Protein AF-0000000076784459 (afdb_homodimer)

pLDDT: mean 96.66, std 7.99, range [25.92, 98.94]

Nearest PDB structures (foldseek):
  3l19-assembly2_B  TM=4.002E-01  e=5.692E-02  Cryptosporidium parvum Iowa II
  5joj-assembly1_A  TM=5.201E-01  e=5.188E-01  Homo sapiens
  1h4b-assembly1_A  TM=5.947E-01  e=1.142E+00  Betula pendula
  5x9a-assembly1_A  TM=5.966E-01  e=1.338E+00  Ciona intestinalis
  3l19-assembly2_B  TM=4.002E-01  e=5.007E-02  Cryptosporidium parvum Iowa II

Sequence (464 aa):
MSSSDPSLATEAPQAAVTSERKLSPDLQEQLAKPYLARAMAAVDPSHPEGSKGRDTKGMSVLQQHAAFFDRNGDGVIYPWETFQSLRAIGLGSPSAFGTSILLHLVLTYPTQPGWMPSPLLSIHIKNIHRGKHGSDSETYDTEGRFEPAKFDAIFSKFGKTRPNALSEDEINAMLKHNRNMYDFLGWAAANLEWKLLHKVAKDKEGFLQREIVRGAFDGSLFERLQESKKSTMSSSDPSLATEAPQAAVTSERKLSPDLQEQLAKPYLARAMAAVDPSHPEGSKGRDTKGMSVLQQHAAFFDRNGDGVIYPWETFQSLRAIGLGSPSAFGTSILLHLVLTYPTQPGWMPSPLLSIHIKNIHRGKHGSDSETYDTEGRFEPAKFDAIFSKFGKTRPNALSEDEINAMLKHNRNMYDFLGWAAANLEWKLLHKVAKDKEGFLQREIVRGAFDGSLFERLQESKKST

Solvent-accessible surface area (backbone atoms only — not comparable to full-atom values): 23523 Å² total; per-residue (Å²): 128,87,82,71,59,62,50,66,28,52,53,16,80,58,26,62,58,22,66,66,41,36,70,69,92,62,50,61,82,59,26,84,63,35,51,54,45,10,8,50,22,54,44,46,66,94,28,67,65,19,68,83,90,64,80,51,84,42,22,18,16,44,38,34,31,53,46,68,30,23,74,83,68,77,57,51,28,39,45,69,34,35,26,52,41,37,40,45,40,63,43,54,70,69,60,18,48,55,48,22,51,52,52,26,70,65,36,15,58,57,14,38,95,56,92,64,75,56,93,69,32,40,32,29,46,77,33,45,42,44,56,41,49,34,25,50,75,59,29,52,49,68,63,16,22,24,24,35,41,38,49,52,34,53,28,52,37,38,15,76,92,41,67,60,28,32,42,65,68,34,49,52,49,47,53,60,63,33,46,27,47,91,34,64,66,18,44,50,50,41,50,51,54,53,50,52,49,45,72,60,56,34,46,97,87,50,31,37,39,46,68,55,56,51,23,50,51,38,23,56,37,52,56,50,39,31,55,56,53,70,75,99,128,86,81,71,58,61,48,65,26,54,54,16,82,57,28,61,59,22,65,66,41,36,72,69,90,61,49,61,82,58,27,83,64,34,52,53,46,9,7,48,22,54,43,45,63,93,29,67,65,19,67,84,89,64,80,51,84,41,22,19,16,45,39,34,30,52,47,69,30,24,75,83,68,76,56,51,28,38,46,68,32,35,25,51,42,37,40,44,41,62,42,54,69,70,60,18,48,53,50,23,52,53,51,27,70,66,34,15,57,58,14,39,95,58,92,64,74,57,93,68,32,39,33,28,46,78,33,45,41,45,54,40,50,34,24,46,76,60,28,52,49,70,63,17,22,26,25,34,40,39,48,51,35,53,28,52,37,38,16,76,91,40,68,59,28,31,43,66,66,33,49,53,50,48,52,59,62,33,45,28,46,92,36,63,68,19,45,51,50,40,49,51,54,52,51,52,47,44,71,60,58,33,45,98,87,49,31,36,40,46,69,55,57,50,23,49,51,37,23,56,37,52,57,50,40,32,54,55,52,67,74,99

Structure (mmCIF, N/CA/C/O backbone):
data_AF-0000000076784459-model_v1
#
loop_
_entity.id
_entity.type
_entity.pdbx_description
1 polymer Caleosin
#
loop_
_atom_site.group_PDB
_atom_site.id
_atom_site.type_symbol
_atom_site.label_atom_id
_atom_site.label_alt_id
_atom_site.label_comp_id
_atom_site.label_asym_id
_atom_site.label_entity_id
_atom_site.label_seq_id
_atom_site.pdbx_PDB_ins_code
_atom_site.Cartn_x
_atom_site.Cartn_y
_atom_site.Cartn_z
_atom_site.occupancy
_atom_site.B_iso_or_equiv
_atom_site.auth_seq_id
_atom_site.auth_comp_id
_atom_site.auth_asym_id
_atom_site.auth_atom_id
_atom_site.pdbx_PDB_model_num
ATOM 1 N N . MET A 1 1 ? 18.812 23.781 -18.594 1 25.92 1 MET A N 1
ATOM 2 C CA . MET A 1 1 ? 18.312 22.875 -17.578 1 25.92 1 MET A CA 1
ATOM 3 C C . MET A 1 1 ? 16.828 22.594 -17.766 1 25.92 1 MET A C 1
ATOM 5 O O . MET A 1 1 ? 16 23.516 -17.656 1 25.92 1 MET A O 1
ATOM 9 N N . SER A 1 2 ? 16.156 21.938 -18.641 1 36.19 2 SER A N 1
ATOM 10 C CA . SER A 1 2 ? 14.773 21.812 -19.062 1 36.19 2 SER A CA 1
ATOM 11 C C . SER A 1 2 ? 13.828 21.766 -17.859 1 36.19 2 SER A C 1
ATOM 13 O O . SER A 1 2 ? 13.992 20.922 -16.969 1 36.19 2 SER A O 1
ATOM 15 N N . SER A 1 3 ? 13.281 22.797 -17.219 1 44.56 3 SER A N 1
ATOM 16 C CA . SER A 1 3 ? 12.633 23.141 -15.961 1 44.56 3 SER A CA 1
ATOM 17 C C . SER A 1 3 ? 11.523 22.156 -15.617 1 44.56 3 SER A C 1
ATOM 19 O O . SER A 1 3 ? 10.438 22.203 -16.203 1 44.56 3 SER A O 1
ATOM 21 N N . SER A 1 4 ? 11.695 20.719 -15.43 1 61.28 4 SER A N 1
ATOM 22 C CA . SER A 1 4 ? 10.75 19.656 -15.094 1 61.28 4 SER A CA 1
ATOM 23 C C . SER A 1 4 ? 9.711 20.141 -14.086 1 61.28 4 SER A C 1
ATOM 25 O O . SER A 1 4 ? 10.031 20.922 -13.18 1 61.28 4 SER A O 1
ATOM 27 N N . ASP A 1 5 ? 8.484 20.281 -14.477 1 82.19 5 ASP A N 1
ATOM 28 C CA . ASP A 1 5 ? 7.328 20.594 -13.656 1 82.19 5 ASP A CA 1
ATOM 29 C C . ASP A 1 5 ? 7.453 19.969 -12.266 1 82.19 5 ASP A C 1
ATOM 31 O O . ASP A 1 5 ? 7.41 18.75 -12.125 1 82.19 5 ASP A O 1
ATOM 35 N N . PRO A 1 6 ? 7.863 20.844 -11.258 1 85.81 6 PRO A N 1
ATOM 36 C CA . PRO A 1 6 ? 8.047 20.297 -9.906 1 85.81 6 PRO A CA 1
ATOM 37 C C . PRO A 1 6 ? 6.883 19.438 -9.445 1 85.81 6 PRO A C 1
ATOM 39 O O . PRO A 1 6 ? 7.062 18.547 -8.617 1 85.81 6 PRO A O 1
ATOM 42 N N . SER A 1 7 ? 5.73 19.703 -9.945 1 93 7 SER A N 1
ATOM 43 C CA . SER A 1 7 ? 4.543 18.953 -9.555 1 93 7 SER A CA 1
ATOM 44 C C . SER A 1 7 ? 4.566 17.547 -10.117 1 93 7 SER A C 1
ATOM 46 O O . SER A 1 7 ? 3.779 16.688 -9.703 1 93 7 SER A O 1
ATOM 48 N N . LEU A 1 8 ? 5.551 17.25 -10.945 1 96.12 8 LEU A N 1
ATOM 49 C CA . LEU A 1 8 ? 5.691 15.914 -11.531 1 96.12 8 LEU A CA 1
ATOM 50 C C . LEU A 1 8 ? 6.984 15.25 -11.07 1 96.12 8 LEU A C 1
ATOM 52 O O . LEU A 1 8 ? 7.293 14.133 -11.484 1 96.12 8 LEU A O 1
ATOM 56 N N . ALA A 1 9 ? 7.703 15.984 -10.188 1 97.44 9 ALA A N 1
ATOM 57 C CA . ALA A 1 9 ? 8.992 15.445 -9.742 1 97.44 9 ALA A CA 1
ATOM 58 C C . ALA A 1 9 ? 8.805 14.133 -8.984 1 97.44 9 ALA A C 1
ATOM 60 O O . ALA A 1 9 ? 7.938 14.023 -8.117 1 97.44 9 ALA A O 1
ATOM 61 N N . THR A 1 10 ? 9.648 13.148 -9.336 1 98.56 10 THR A N 1
ATOM 62 C CA . THR A 1 10 ? 9.578 11.859 -8.672 1 98.56 10 THR A CA 1
ATOM 63 C C . THR A 1 10 ? 10.758 11.68 -7.715 1 98.56 10 THR A C 1
ATOM 65 O O . THR A 1 10 ? 10.836 10.68 -7 1 98.56 10 THR A O 1
ATOM 68 N N . GLU A 1 11 ? 11.672 12.648 -7.699 1 98.56 11 GLU A N 1
ATOM 69 C CA . GLU A 1 11 ? 12.82 12.656 -6.805 1 98.56 11 GLU A CA 1
ATOM 70 C C . GLU A 1 11 ? 12.859 13.922 -5.957 1 98.56 11 GLU A C 1
ATOM 72 O O . GLU A 1 11 ? 12.555 15.016 -6.453 1 98.56 11 GLU A O 1
ATOM 77 N N . ALA A 1 12 ? 13.125 13.773 -4.703 1 98.44 12 ALA A N 1
ATOM 78 C CA . ALA A 1 12 ? 13.336 14.883 -3.777 1 98.44 12 ALA A CA 1
ATOM 79 C C . ALA A 1 12 ? 14.781 14.938 -3.309 1 98.44 12 ALA A C 1
ATOM 81 O O . ALA A 1 12 ? 15.32 13.945 -2.811 1 98.44 12 ALA A O 1
ATOM 82 N N . PRO A 1 13 ? 15.445 16.078 -3.387 1 98.06 13 PRO A N 1
ATOM 83 C CA . PRO A 1 13 ? 16.859 16.203 -3.029 1 98.06 13 PRO A CA 1
ATOM 84 C C . PRO A 1 13 ? 17.141 15.781 -1.589 1 98.06 13 PRO A C 1
ATOM 86 O O . PRO A 1 13 ? 18.203 15.203 -1.307 1 98.06 13 PRO A O 1
ATOM 89 N N . GLN A 1 14 ? 16.203 15.961 -0.685 1 98.38 14 GLN A N 1
ATOM 90 C CA . GLN A 1 14 ? 16.453 15.656 0.721 1 98.38 14 GLN A CA 1
ATOM 91 C C . GLN A 1 14 ? 15.984 14.242 1.066 1 98.38 14 GLN A C 1
ATOM 93 O O . GLN A 1 14 ? 16.078 13.82 2.221 1 98.38 14 GLN A O 1
ATOM 98 N N . ALA A 1 15 ? 15.516 13.5 0.128 1 98.56 15 ALA A N 1
ATOM 99 C CA . ALA A 1 15 ? 15.125 12.102 0.284 1 98.56 15 ALA A CA 1
ATOM 100 C C . ALA A 1 15 ? 15.836 11.219 -0.738 1 98.56 15 ALA A C 1
ATOM 102 O O . ALA A 1 15 ? 15.25 10.852 -1.764 1 98.56 15 ALA A O 1
ATOM 103 N N . ALA A 1 16 ? 16.984 10.773 -0.451 1 98.19 16 ALA A N 1
ATOM 104 C CA . ALA A 1 16 ? 17.875 10.062 -1.367 1 98.19 16 ALA A CA 1
ATOM 105 C C . ALA A 1 16 ? 17.219 8.781 -1.878 1 98.19 16 ALA A C 1
ATOM 107 O O . ALA A 1 16 ? 17.438 8.375 -3.02 1 98.19 16 ALA A O 1
ATOM 108 N N . VAL A 1 17 ? 16.391 8.25 -1.104 1 98.38 17 VAL A N 1
ATOM 109 C CA . VAL A 1 17 ? 15.766 6.984 -1.458 1 98.38 17 VAL A CA 1
ATOM 110 C C . VAL A 1 17 ? 14.906 7.16 -2.711 1 98.38 17 VAL A C 1
ATOM 112 O O . VAL A 1 17 ? 14.711 6.211 -3.475 1 98.38 17 VAL A O 1
ATOM 115 N N . THR A 1 18 ? 14.367 8.367 -2.967 1 98.69 18 THR A N 1
ATOM 116 C CA . THR A 1 18 ? 13.539 8.617 -4.145 1 98.69 18 THR A CA 1
ATOM 117 C C . THR A 1 18 ? 14.383 8.562 -5.418 1 98.69 18 THR A C 1
ATOM 119 O O . THR A 1 18 ? 13.883 8.227 -6.488 1 98.69 18 THR A O 1
ATOM 122 N N . SER A 1 19 ? 15.641 8.875 -5.309 1 98.06 19 SER A N 1
ATOM 123 C CA . SER A 1 19 ? 16.547 8.797 -6.449 1 98.06 19 SER A CA 1
ATOM 124 C C . SER A 1 19 ? 17.078 7.375 -6.633 1 98.06 19 SER A C 1
ATOM 126 O O . SER A 1 19 ? 17.406 6.969 -7.75 1 98.06 19 SER A O 1
ATOM 128 N N . GLU A 1 20 ? 17.172 6.68 -5.559 1 97.88 20 GLU A N 1
ATOM 129 C CA . GLU A 1 20 ? 17.641 5.301 -5.602 1 97.88 20 GLU A CA 1
ATOM 130 C C . GLU A 1 20 ? 16.578 4.371 -6.184 1 97.88 20 GLU A C 1
ATOM 132 O O . GLU A 1 20 ? 16.906 3.365 -6.816 1 97.88 20 GLU A O 1
ATOM 137 N N . ARG A 1 21 ? 15.414 4.699 -5.934 1 98.38 21 ARG A N 1
ATOM 138 C CA . ARG A 1 21 ? 14.273 3.898 -6.363 1 98.38 21 ARG A CA 1
ATOM 139 C C . ARG A 1 21 ? 13.391 4.676 -7.336 1 98.38 21 ARG A C 1
ATOM 141 O O . ARG A 1 21 ? 12.367 5.234 -6.938 1 98.38 21 ARG A O 1
ATOM 148 N N . LYS A 1 22 ? 13.688 4.555 -8.539 1 98 22 LYS A N 1
ATOM 149 C CA . LYS A 1 22 ? 13.102 5.395 -9.578 1 98 22 LYS A CA 1
ATOM 150 C C . LYS A 1 22 ? 11.789 4.805 -10.086 1 98 22 LYS A C 1
ATOM 152 O O . LYS A 1 22 ? 11.562 3.6 -9.984 1 98 22 LYS A O 1
ATOM 157 N N . LEU A 1 23 ? 10.953 5.629 -10.586 1 98.31 23 LEU A N 1
ATOM 158 C CA . LEU A 1 23 ? 9.695 5.258 -11.219 1 98.31 23 LEU A CA 1
ATOM 159 C C . LEU A 1 23 ? 9.766 5.457 -12.727 1 98.31 23 LEU A C 1
ATOM 161 O O . LEU A 1 23 ? 10.68 6.117 -13.234 1 98.31 23 LEU A O 1
ATOM 165 N N . SER A 1 24 ? 8.844 4.832 -13.43 1 97.19 24 SER A N 1
ATOM 166 C CA . SER A 1 24 ? 8.734 5.016 -14.875 1 97.19 24 SER A CA 1
ATOM 167 C C . SER A 1 24 ? 7.855 6.215 -15.211 1 97.19 24 SER A C 1
ATOM 169 O O . SER A 1 24 ? 6.629 6.125 -15.188 1 97.19 24 SER A O 1
ATOM 171 N N . PRO A 1 25 ? 8.422 7.289 -15.625 1 96.5 25 PRO A N 1
ATOM 172 C CA . PRO A 1 25 ? 7.613 8.484 -15.883 1 96.5 25 PRO A CA 1
ATOM 173 C C . PRO A 1 25 ? 6.77 8.359 -17.141 1 96.5 25 PRO A C 1
ATOM 175 O O . PRO A 1 25 ? 5.805 9.109 -17.328 1 96.5 25 PRO A O 1
ATOM 178 N N . ASP A 1 26 ? 7.055 7.406 -18.094 1 96.38 26 ASP A N 1
ATOM 179 C CA . ASP A 1 26 ? 6.387 7.332 -19.391 1 96.38 26 ASP A CA 1
ATOM 180 C C . ASP A 1 26 ? 5.531 6.07 -19.484 1 96.38 26 ASP A C 1
ATOM 182 O O . ASP A 1 26 ? 5.23 5.609 -20.594 1 96.38 26 ASP A O 1
ATOM 186 N N . LEU A 1 27 ? 5.195 5.477 -18.391 1 98 27 LEU A N 1
ATOM 187 C CA . LEU A 1 27 ? 4.43 4.234 -18.391 1 98 27 LEU A CA 1
ATOM 188 C C . LEU A 1 27 ? 3.105 4.414 -19.125 1 98 27 LEU A C 1
ATOM 190 O O . LEU A 1 27 ? 2.641 3.498 -19.812 1 98 27 LEU A O 1
ATOM 194 N N . GLN A 1 28 ? 2.523 5.555 -19 1 97.31 28 GLN A N 1
ATOM 195 C CA . GLN A 1 28 ? 1.204 5.801 -19.578 1 97.31 28 GLN A CA 1
ATOM 196 C C . GLN A 1 28 ? 1.267 5.82 -21.094 1 97.31 28 GLN A C 1
ATOM 198 O O . GLN A 1 28 ? 0.239 5.691 -21.766 1 97.31 28 GLN A O 1
ATOM 203 N N . GLU A 1 29 ? 2.393 6.027 -21.688 1 97.5 29 GLU A N 1
ATOM 204 C CA . GLU A 1 29 ? 2.576 5.965 -23.125 1 97.5 29 GLU A CA 1
ATOM 205 C C . GLU A 1 29 ? 2.568 4.52 -23.625 1 97.5 29 GLU A C 1
ATOM 207 O O . GLU A 1 29 ? 2.328 4.266 -24.797 1 97.5 29 GLU A O 1
ATOM 212 N N . GLN A 1 30 ? 2.754 3.564 -22.719 1 97.44 30 GLN A N 1
ATOM 213 C CA . GLN A 1 30 ? 2.926 2.168 -23.109 1 97.44 30 GLN A CA 1
ATOM 214 C C . GLN A 1 30 ? 1.735 1.325 -22.656 1 97.44 30 GLN A C 1
ATOM 216 O O . GLN A 1 30 ? 1.522 0.222 -23.172 1 97.44 30 GLN A O 1
ATOM 221 N N . LEU A 1 31 ? 1.055 1.798 -21.703 1 97.94 31 LEU A N 1
ATOM 222 C CA . LEU A 1 31 ? -0.062 1.073 -21.109 1 97.94 31 LEU A CA 1
ATOM 223 C C . LEU A 1 31 ? -1.212 2.02 -20.781 1 97.94 31 LEU A C 1
ATOM 225 O O . LEU A 1 31 ? -1.013 3.041 -20.125 1 97.94 31 LEU A O 1
ATOM 229 N N . ALA A 1 32 ? -2.328 1.646 -21.234 1 97.25 32 ALA A N 1
ATOM 230 C CA . ALA A 1 32 ? -3.498 2.494 -21.016 1 97.25 32 ALA A CA 1
ATOM 231 C C . ALA A 1 32 ? -3.844 2.584 -19.531 1 97.25 32 ALA A C 1
ATOM 233 O O . ALA A 1 32 ? -3.943 1.562 -18.844 1 97.25 32 ALA A O 1
ATOM 234 N N . LYS A 1 33 ? -3.984 3.844 -18.984 1 97.88 33 LYS A N 1
ATOM 235 C CA . LYS A 1 33 ? -4.453 4.156 -17.625 1 97.88 33 LYS A CA 1
ATOM 236 C C . LYS A 1 33 ? -3.723 3.32 -16.578 1 97.88 33 LYS A C 1
ATOM 238 O O . LYS A 1 33 ? -4.352 2.607 -15.797 1 97.88 33 LYS A O 1
ATOM 243 N N . PRO A 1 34 ? -2.453 3.43 -16.469 1 98.44 34 PRO A N 1
ATOM 244 C CA . PRO A 1 34 ? -1.714 2.588 -15.523 1 98.44 34 PRO A CA 1
ATOM 245 C C . PRO A 1 34 ? -2.051 2.896 -14.062 1 98.44 34 PRO A C 1
ATOM 247 O O . PRO A 1 34 ? -1.678 2.137 -13.164 1 98.44 34 PRO A O 1
ATOM 250 N N . TYR A 1 35 ? -2.846 4.008 -13.805 1 98.44 35 TYR A N 1
ATOM 251 C CA . TYR A 1 35 ? -3.234 4.371 -12.445 1 98.44 35 TYR A CA 1
ATOM 252 C C . TYR A 1 35 ? -4.434 3.553 -11.984 1 98.44 35 TYR A C 1
ATOM 254 O O . TYR A 1 35 ? -4.742 3.51 -10.789 1 98.44 35 TYR A O 1
ATOM 262 N N . LEU A 1 36 ? -5.129 2.928 -12.906 1 98.62 36 LEU A N 1
ATOM 263 C CA . LEU A 1 36 ? -6.402 2.262 -12.641 1 98.62 36 LEU A CA 1
ATOM 264 C C . LEU A 1 36 ? -6.184 0.789 -12.305 1 98.62 36 LEU A C 1
ATOM 266 O O . LEU A 1 36 ? -5.695 0.024 -13.141 1 98.62 36 LEU A O 1
ATOM 270 N N . ALA A 1 37 ? -6.504 0.399 -11.055 1 98.75 37 ALA A N 1
ATOM 271 C CA . ALA A 1 37 ? -6.402 -1.006 -10.664 1 98.75 37 ALA A CA 1
ATOM 272 C C . ALA A 1 37 ? -7.352 -1.872 -11.492 1 98.75 37 ALA A C 1
ATOM 274 O O . ALA A 1 37 ? -8.5 -1.493 -11.727 1 98.75 37 ALA A O 1
ATOM 275 N N . ARG A 1 38 ? -6.879 -2.984 -11.961 1 98.81 38 ARG A N 1
ATOM 276 C CA . ARG A 1 38 ? -7.633 -3.902 -12.805 1 98.81 38 ARG A CA 1
ATOM 277 C C . ARG A 1 38 ? -8.242 -5.031 -11.984 1 98.81 38 ARG A C 1
ATOM 279 O O . ARG A 1 38 ? -7.531 -5.742 -11.273 1 98.81 38 ARG A O 1
ATOM 286 N N . ALA A 1 39 ? -9.5 -5.238 -12.164 1 98.75 39 ALA A N 1
ATOM 287 C CA . ALA A 1 39 ? -10.188 -6.219 -11.336 1 98.75 39 ALA A CA 1
ATOM 288 C C . ALA A 1 39 ? -9.914 -7.641 -11.82 1 98.75 39 ALA A C 1
ATOM 290 O O . ALA A 1 39 ? -9.812 -8.57 -11.016 1 98.75 39 ALA A O 1
ATOM 291 N N . MET A 1 40 ? -9.695 -7.816 -13.148 1 98.62 40 MET A N 1
ATOM 292 C CA . MET A 1 40 ? -9.766 -9.195 -13.633 1 98.62 40 MET A CA 1
ATOM 293 C C . MET A 1 40 ? -8.562 -9.523 -14.508 1 98.62 40 MET A C 1
ATOM 295 O O . MET A 1 40 ? -8.422 -10.648 -14.977 1 98.62 40 MET A O 1
ATOM 299 N N . ALA A 1 41 ? -7.621 -8.531 -14.641 1 98.56 41 ALA A N 1
ATOM 300 C CA . ALA A 1 41 ? -6.492 -8.766 -15.539 1 98.56 41 ALA A CA 1
ATOM 301 C C . ALA A 1 41 ? -5.191 -8.242 -14.93 1 98.56 41 ALA A C 1
ATOM 303 O O . ALA A 1 41 ? -5.152 -7.133 -14.391 1 98.56 41 ALA A O 1
ATOM 304 N N . ALA A 1 42 ? -4.188 -9.047 -14.93 1 98.75 42 ALA A N 1
ATOM 305 C CA . ALA A 1 42 ? -2.832 -8.594 -14.625 1 98.75 42 ALA A CA 1
ATOM 306 C C . ALA A 1 42 ? -2.127 -8.109 -15.891 1 98.75 42 ALA A C 1
ATOM 308 O O . ALA A 1 42 ? -1.682 -8.922 -16.703 1 98.75 42 ALA A O 1
ATOM 309 N N . VAL A 1 43 ? -1.965 -6.777 -16 1 98.69 43 VAL A N 1
ATOM 310 C CA . VAL A 1 43 ? -1.539 -6.215 -17.281 1 98.69 43 VAL A CA 1
ATOM 311 C C . VAL A 1 43 ? -0.17 -5.555 -17.125 1 98.69 43 VAL A C 1
ATOM 313 O O . VAL A 1 43 ? 0.219 -5.168 -16.016 1 98.69 43 VAL A O 1
ATOM 316 N N . ASP A 1 44 ? 0.541 -5.469 -18.156 1 98.19 44 ASP A N 1
ATOM 317 C CA . ASP A 1 44 ? 1.729 -4.637 -18.328 1 98.19 44 ASP A CA 1
ATOM 318 C C . ASP A 1 44 ? 1.96 -4.301 -19.797 1 98.19 44 ASP A C 1
ATOM 320 O O . ASP A 1 44 ? 1.196 -4.73 -20.672 1 98.19 44 ASP A O 1
ATOM 324 N N . PRO A 1 45 ? 2.887 -3.516 -20.203 1 97.5 45 PRO A N 1
ATOM 325 C CA . PRO A 1 45 ? 3.045 -3.084 -21.594 1 97.5 45 PRO A CA 1
ATOM 326 C C . PRO A 1 45 ? 3.156 -4.254 -22.562 1 97.5 45 PRO A C 1
ATOM 328 O O . PRO A 1 45 ? 2.633 -4.188 -23.672 1 97.5 45 PRO A O 1
ATOM 331 N N . SER A 1 46 ? 3.783 -5.309 -22.172 1 97.56 46 SER A N 1
ATOM 332 C CA . SER A 1 46 ? 3.943 -6.469 -23.047 1 97.56 46 SER A CA 1
ATOM 333 C C . SER A 1 46 ? 2.684 -7.324 -23.062 1 97.56 46 SER A C 1
ATOM 335 O O . SER A 1 46 ? 2.508 -8.156 -23.953 1 97.56 46 SER A O 1
ATOM 337 N N . HIS A 1 47 ? 1.799 -7.133 -22.078 1 97.94 47 HIS A N 1
ATOM 338 C CA . HIS A 1 47 ? 0.539 -7.855 -21.953 1 97.94 47 HIS A CA 1
ATOM 339 C C . HIS A 1 47 ? -0.611 -6.906 -21.625 1 97.94 47 HIS A C 1
ATOM 341 O O . HIS A 1 47 ? -1.219 -7.008 -20.562 1 97.94 47 HIS A O 1
ATOM 347 N N . PRO A 1 48 ? -0.971 -6.066 -22.516 1 96.5 48 PRO A N 1
ATOM 348 C CA . PRO A 1 48 ? -1.959 -5.023 -22.219 1 96.5 48 PRO A CA 1
ATOM 349 C C . PRO A 1 48 ? -3.344 -5.594 -21.922 1 96.5 48 PRO A C 1
ATOM 351 O O . PRO A 1 48 ? -4.184 -4.906 -21.328 1 96.5 48 PRO A O 1
ATOM 354 N N . GLU A 1 49 ? -3.584 -6.875 -22.281 1 96.19 49 GLU A N 1
ATOM 355 C CA . GLU A 1 49 ? -4.883 -7.488 -22.016 1 96.19 49 GLU A CA 1
ATOM 356 C C . GLU A 1 49 ? -4.77 -8.586 -20.953 1 96.19 49 GLU A C 1
ATOM 358 O O . GLU A 1 49 ? -5.715 -9.344 -20.734 1 96.19 49 GLU A O 1
ATOM 363 N N . GLY A 1 50 ? -3.596 -8.695 -20.344 1 97.31 50 GLY A N 1
ATOM 364 C CA . GLY A 1 50 ? -3.373 -9.734 -19.344 1 97.31 50 GLY A CA 1
ATOM 365 C C . GLY A 1 50 ? -2.998 -11.07 -19.953 1 97.31 50 GLY A C 1
ATOM 366 O O . GLY A 1 50 ? -2.387 -11.117 -21.031 1 97.31 50 GLY A O 1
ATOM 367 N N . SER A 1 51 ? -3.172 -12.141 -19.25 1 96.88 51 SER A N 1
ATOM 368 C CA . SER A 1 51 ? -2.834 -13.484 -19.703 1 96.88 51 SER A CA 1
ATOM 369 C C . SER A 1 51 ? -3.783 -13.953 -20.797 1 96.88 51 SER A C 1
ATOM 371 O O . SER A 1 51 ? -4.996 -14.039 -20.594 1 96.88 51 SER A O 1
ATOM 373 N N . LYS A 1 52 ? -3.201 -14.273 -21.938 1 92.56 52 LYS A N 1
ATOM 374 C CA . LYS A 1 52 ? -3.98 -14.633 -23.125 1 92.56 52 LYS A CA 1
ATOM 375 C C . LYS A 1 52 ? -4.805 -15.891 -22.875 1 92.56 52 LYS A C 1
ATOM 377 O O . LYS A 1 52 ? -4.297 -16.875 -22.344 1 92.56 52 LYS A O 1
ATOM 382 N N . GLY A 1 53 ? -6.094 -15.727 -23.297 1 91.19 53 GLY A N 1
ATOM 383 C CA . GLY A 1 53 ? -6.965 -16.891 -23.297 1 91.19 53 GLY A CA 1
ATOM 384 C C . GLY A 1 53 ? -7.449 -17.281 -21.906 1 91.19 53 GLY A C 1
ATOM 385 O O . GLY A 1 53 ? -8.164 -18.281 -21.75 1 91.19 53 GLY A O 1
ATOM 386 N N . ARG A 1 54 ? -7.156 -16.531 -20.891 1 93.06 54 ARG A N 1
ATOM 387 C CA . ARG A 1 54 ? -7.523 -16.891 -19.531 1 93.06 54 ARG A CA 1
ATOM 388 C C . ARG A 1 54 ? -9.008 -16.656 -19.281 1 93.06 54 ARG A C 1
ATOM 390 O O . ARG A 1 54 ? -9.539 -15.594 -19.625 1 93.06 54 ARG A O 1
ATOM 397 N N . ASP A 1 55 ? -9.617 -17.641 -18.781 1 94.44 55 ASP A N 1
ATOM 398 C CA . ASP A 1 55 ? -10.969 -17.469 -18.266 1 94.44 55 ASP A CA 1
ATOM 399 C C . ASP A 1 55 ? -10.945 -17 -16.812 1 94.44 55 ASP A C 1
ATOM 401 O O . ASP A 1 55 ? -10.688 -17.797 -15.898 1 94.44 55 ASP A O 1
ATOM 405 N N . THR A 1 56 ? -11.281 -15.805 -16.562 1 96.44 56 THR A N 1
ATOM 406 C CA . THR A 1 56 ? -11.18 -15.211 -15.227 1 96.44 56 THR A CA 1
ATOM 407 C C . THR A 1 56 ? -12.32 -15.688 -14.336 1 96.44 56 THR A C 1
ATOM 409 O O . THR A 1 56 ? -12.258 -15.547 -13.109 1 96.44 56 THR A O 1
ATOM 412 N N . LYS A 1 57 ? -13.461 -16.203 -14.977 1 96.88 57 LYS A N 1
ATOM 413 C CA . LYS A 1 57 ? -14.664 -16.656 -14.273 1 96.88 57 LYS A CA 1
ATOM 414 C C . LYS A 1 57 ? -15.242 -15.531 -13.414 1 96.88 57 LYS A C 1
ATOM 416 O O . LYS A 1 57 ? -15.797 -15.789 -12.344 1 96.88 57 LYS A O 1
ATOM 421 N N . GLY A 1 58 ? -14.914 -14.273 -13.773 1 97.56 58 GLY A N 1
ATOM 422 C CA . GLY A 1 58 ? -15.438 -13.117 -13.055 1 97.56 58 GLY A CA 1
ATOM 423 C C . GLY A 1 58 ? -14.734 -12.875 -11.734 1 97.56 58 GLY A C 1
ATOM 424 O O . GLY A 1 58 ? -15.219 -12.109 -10.898 1 97.56 58 GLY A O 1
ATOM 425 N N . MET A 1 59 ? -13.609 -13.484 -11.492 1 98.62 59 MET A N 1
ATOM 426 C CA . MET A 1 59 ? -12.859 -13.367 -10.242 1 98.62 59 MET A CA 1
ATOM 427 C C . MET A 1 59 ? -11.891 -12.188 -10.305 1 98.62 59 MET A C 1
ATOM 429 O O . MET A 1 59 ? -11.406 -11.828 -11.375 1 98.62 59 MET A O 1
ATOM 433 N N . SER A 1 60 ? -11.648 -11.539 -9.094 1 98.81 60 SER A N 1
ATOM 434 C CA . SER A 1 60 ? -10.547 -10.578 -9.023 1 98.81 60 SER A CA 1
ATOM 435 C C . SER A 1 60 ? -9.211 -11.25 -9.312 1 98.81 60 SER A C 1
ATOM 437 O O . SER A 1 60 ? -9.102 -12.477 -9.25 1 98.81 60 SER A O 1
ATOM 439 N N . VAL A 1 61 ? -8.242 -10.492 -9.648 1 98.88 61 VAL A N 1
ATOM 440 C CA . VAL A 1 61 ? -6.93 -11.047 -9.961 1 98.88 61 VAL A CA 1
ATOM 441 C C . VAL A 1 61 ? -6.418 -11.859 -8.773 1 98.88 61 VAL A C 1
ATOM 443 O O . VAL A 1 61 ? -5.879 -12.953 -8.945 1 98.88 61 VAL A O 1
ATOM 446 N N . LEU A 1 62 ? -6.602 -11.352 -7.566 1 98.94 62 LEU A N 1
ATOM 447 C CA . LEU A 1 62 ? -6.16 -12.078 -6.383 1 98.94 62 LEU A CA 1
ATOM 448 C C . LEU A 1 62 ? -6.938 -13.375 -6.219 1 98.94 62 LEU A C 1
ATOM 450 O O . LEU A 1 62 ? -6.363 -14.406 -5.848 1 98.94 62 LEU A O 1
ATOM 454 N N . GLN A 1 63 ? -8.227 -13.352 -6.457 1 98.94 63 GLN A N 1
ATOM 455 C CA . GLN A 1 63 ? -9.008 -14.578 -6.414 1 98.94 63 GLN A CA 1
ATOM 456 C C . GLN A 1 63 ? -8.492 -15.594 -7.434 1 98.94 63 GLN A C 1
ATOM 458 O O . GLN A 1 63 ? -8.422 -16.797 -7.145 1 98.94 63 GLN A O 1
ATOM 463 N N . GLN A 1 64 ? -8.172 -15.148 -8.594 1 98.88 64 GLN A N 1
ATOM 464 C CA . GLN A 1 64 ? -7.629 -16.016 -9.633 1 98.88 64 GLN A CA 1
ATOM 465 C C . GLN A 1 64 ? -6.332 -16.688 -9.164 1 98.88 64 GLN A C 1
ATOM 467 O O . GLN A 1 64 ? -6.141 -17.875 -9.367 1 98.88 64 GLN A O 1
ATOM 472 N N . HIS A 1 65 ? -5.469 -15.93 -8.562 1 98.81 65 HIS A N 1
ATOM 473 C CA . HIS A 1 65 ? -4.238 -16.438 -7.973 1 98.81 65 HIS A CA 1
ATOM 474 C C . HIS A 1 65 ? -4.52 -17.578 -7.012 1 98.81 65 HIS A C 1
ATOM 476 O O . HIS A 1 65 ? -3.863 -18.625 -7.074 1 98.81 65 HIS A O 1
ATOM 482 N N . ALA A 1 66 ? -5.492 -17.438 -6.191 1 98.88 66 ALA A N 1
ATOM 483 C CA . ALA A 1 66 ? -5.824 -18.422 -5.156 1 98.88 66 ALA A CA 1
ATOM 484 C C . ALA A 1 66 ? -6.555 -19.609 -5.75 1 98.88 66 ALA A C 1
ATOM 486 O O . ALA A 1 66 ? -6.441 -20.734 -5.242 1 98.88 66 ALA A O 1
ATOM 487 N N . ALA A 1 67 ? -7.277 -19.375 -6.852 1 98.75 67 ALA A N 1
ATOM 488 C CA . ALA A 1 67 ? -8.18 -20.375 -7.418 1 98.75 67 ALA A CA 1
ATOM 489 C C . ALA A 1 67 ? -7.406 -21.609 -7.871 1 98.75 67 ALA A C 1
ATOM 491 O O . ALA A 1 67 ? -7.938 -22.719 -7.848 1 98.75 67 ALA A O 1
ATOM 492 N N . PHE A 1 68 ? -6.172 -21.469 -8.227 1 98.56 68 PHE A N 1
ATOM 493 C CA . PHE A 1 68 ? -5.352 -22.609 -8.641 1 98.56 68 PHE A CA 1
ATOM 494 C C . PHE A 1 68 ? -5.266 -23.641 -7.527 1 98.56 68 PHE A C 1
ATOM 496 O O . PHE A 1 68 ? -5.211 -24.844 -7.793 1 98.56 68 PHE A O 1
ATOM 503 N N . PHE A 1 69 ? -5.289 -23.203 -6.309 1 98.81 69 PHE A N 1
ATOM 504 C CA . PHE A 1 69 ? -5.055 -24.078 -5.164 1 98.81 69 PHE A CA 1
ATOM 505 C C . PHE A 1 69 ? -6.344 -24.781 -4.746 1 98.81 69 PHE A C 1
ATOM 507 O O . PHE A 1 69 ? -6.324 -25.656 -3.879 1 98.81 69 PHE A O 1
ATOM 514 N N . ASP A 1 70 ? -7.414 -24.312 -5.293 1 98.81 70 ASP A N 1
ATOM 515 C CA . ASP A 1 70 ? -8.703 -24.953 -5.094 1 98.81 70 ASP A CA 1
ATOM 516 C C . ASP A 1 70 ? -8.898 -26.109 -6.082 1 98.81 70 ASP A C 1
ATOM 518 O O . ASP A 1 70 ? -9.531 -25.938 -7.125 1 98.81 70 ASP A O 1
ATOM 522 N N . ARG A 1 71 ? -8.508 -27.25 -5.715 1 98.31 71 ARG A N 1
ATOM 523 C CA . ARG A 1 71 ? -8.383 -28.375 -6.645 1 98.31 71 ARG A CA 1
ATOM 524 C C . ARG A 1 71 ? -9.742 -28.969 -6.977 1 98.31 71 ARG A C 1
ATOM 526 O O . ARG A 1 71 ? -9.938 -29.516 -8.062 1 98.31 71 ARG A O 1
ATOM 533 N N . ASN A 1 72 ? -10.664 -28.859 -6.082 1 98.19 72 ASN A N 1
ATOM 534 C CA . ASN A 1 72 ? -11.969 -29.453 -6.359 1 98.19 72 ASN A CA 1
ATOM 535 C C . ASN A 1 72 ? -12.969 -28.406 -6.828 1 98.19 72 ASN A C 1
ATOM 537 O O . ASN A 1 72 ? -14.133 -28.719 -7.078 1 98.19 72 ASN A O 1
ATOM 541 N N . GLY A 1 73 ? -12.672 -27.141 -6.836 1 98 73 GLY A N 1
ATOM 542 C CA . GLY A 1 73 ? -13.445 -26.094 -7.473 1 98 73 GLY A CA 1
ATOM 543 C C . GLY A 1 73 ? -14.656 -25.656 -6.66 1 98 73 GLY A C 1
ATOM 544 O O . GLY A 1 73 ? -15.617 -25.125 -7.203 1 98 73 GLY A O 1
ATOM 545 N N . ASP A 1 74 ? -14.633 -25.844 -5.367 1 98.44 74 ASP A N 1
ATOM 546 C CA . ASP A 1 74 ? -15.82 -25.531 -4.582 1 98.44 74 ASP A CA 1
ATOM 547 C C . ASP A 1 74 ? -15.695 -24.156 -3.926 1 98.44 74 ASP A C 1
ATOM 549 O O . ASP A 1 74 ? -16.547 -23.766 -3.127 1 98.44 74 ASP A O 1
ATOM 553 N N . GLY A 1 75 ? -14.602 -23.469 -4.164 1 98.56 75 GLY A N 1
ATOM 554 C CA . GLY A 1 75 ? -14.422 -22.109 -3.652 1 98.56 75 GLY A CA 1
ATOM 555 C C . GLY A 1 75 ? -13.719 -22.078 -2.309 1 98.56 75 GLY A C 1
ATOM 556 O O . GLY A 1 75 ? -13.484 -21 -1.759 1 98.56 75 GLY A O 1
ATOM 557 N N . VAL A 1 76 ? -13.414 -23.234 -1.795 1 98.75 76 VAL A N 1
ATOM 558 C CA . VAL A 1 76 ? -12.734 -23.359 -0.512 1 98.75 76 VAL A CA 1
ATOM 559 C C . VAL A 1 76 ? -11.453 -24.172 -0.69 1 98.75 76 VAL A C 1
ATOM 561 O O . VAL A 1 76 ? -11.453 -25.203 -1.37 1 98.75 76 VAL A O 1
ATOM 564 N N . ILE A 1 77 ? -10.367 -23.719 -0.154 1 98.94 77 ILE A N 1
ATOM 565 C CA . ILE A 1 77 ? -9.078 -24.406 -0.253 1 98.94 77 ILE A CA 1
ATOM 566 C C . ILE A 1 77 ? -8.773 -25.125 1.057 1 98.94 77 ILE A C 1
ATOM 568 O O . ILE A 1 77 ? -8.828 -24.516 2.133 1 98.94 77 ILE A O 1
ATOM 572 N N . TYR A 1 78 ? -8.438 -26.344 0.948 1 98.81 78 TYR A N 1
ATOM 573 C CA . TYR A 1 78 ? -8.055 -27.125 2.111 1 98.81 78 TYR A CA 1
ATOM 574 C C . TYR A 1 78 ? -6.559 -27.422 2.104 1 98.81 78 TYR A C 1
ATOM 576 O O . TYR A 1 78 ? -5.906 -27.312 1.062 1 98.81 78 TYR A O 1
ATOM 584 N N . PRO A 1 79 ? -6 -27.766 3.307 1 98.75 79 PRO A N 1
ATOM 585 C CA . PRO A 1 79 ? -4.551 -27.953 3.391 1 98.75 79 PRO A CA 1
ATOM 586 C C . PRO A 1 79 ? -4.031 -29 2.4 1 98.75 79 PRO A C 1
ATOM 588 O O . PRO A 1 79 ? -2.965 -28.812 1.809 1 98.75 79 PRO A O 1
ATOM 591 N N . TRP A 1 80 ? -4.723 -30.031 2.143 1 98.75 80 TRP A N 1
ATOM 592 C CA . TRP A 1 80 ? -4.25 -31.094 1.252 1 98.75 80 TRP A CA 1
ATOM 593 C C . TRP A 1 80 ? -4.297 -30.641 -0.203 1 98.75 80 TRP A C 1
ATOM 595 O O . TRP A 1 80 ? -3.504 -31.094 -1.029 1 98.75 80 TRP A O 1
ATOM 605 N N . GLU A 1 81 ? -5.223 -29.719 -0.503 1 98.88 81 GLU A N 1
ATOM 606 C CA . GLU A 1 81 ? -5.23 -29.156 -1.852 1 98.88 81 GLU A CA 1
ATOM 607 C C . GLU A 1 81 ? -4.027 -28.25 -2.082 1 98.88 81 GLU A C 1
ATOM 609 O O . GLU A 1 81 ? -3.4 -28.297 -3.143 1 98.88 81 GLU A O 1
ATOM 614 N N . THR A 1 82 ? -3.723 -27.438 -1.046 1 98.88 82 THR A N 1
ATOM 615 C CA . THR A 1 82 ? -2.535 -26.594 -1.133 1 98.88 82 THR A CA 1
ATOM 616 C C . THR A 1 82 ? -1.279 -27.438 -1.288 1 98.88 82 THR A C 1
ATOM 618 O O . THR A 1 82 ? -0.422 -27.141 -2.125 1 98.88 82 THR A O 1
ATOM 621 N N . PHE A 1 83 ? -1.203 -28.484 -0.486 1 98.81 83 PHE A N 1
ATOM 622 C CA . PHE A 1 83 ? -0.063 -29.391 -0.576 1 98.81 83 PHE A CA 1
ATOM 623 C C . PHE A 1 83 ? 0.074 -29.938 -1.987 1 98.81 83 PHE A C 1
ATOM 625 O O . PHE A 1 83 ? 1.156 -29.906 -2.576 1 98.81 83 PHE A O 1
ATOM 632 N N . GLN A 1 84 ? -0.971 -30.438 -2.582 1 98.75 84 GLN A N 1
ATOM 633 C CA . GLN A 1 84 ? -0.974 -31 -3.928 1 98.75 84 GLN A CA 1
ATOM 634 C C . GLN A 1 84 ? -0.568 -29.969 -4.965 1 98.75 84 GLN A C 1
ATOM 636 O O . GLN A 1 84 ? 0.181 -30.266 -5.895 1 98.75 84 GLN A O 1
ATOM 641 N N . SER A 1 85 ? -1.109 -28.797 -4.809 1 98.81 85 SER A N 1
ATOM 642 C CA . SER A 1 85 ? -0.813 -27.719 -5.75 1 98.81 85 SER A CA 1
ATOM 643 C C . SER A 1 85 ? 0.659 -27.328 -5.695 1 98.81 85 SER A C 1
ATOM 645 O O . SER A 1 85 ? 1.285 -27.094 -6.73 1 98.81 85 SER A O 1
ATOM 647 N N . LEU A 1 86 ? 1.2 -27.25 -4.449 1 98.75 86 LEU A N 1
ATOM 648 C CA . LEU A 1 86 ? 2.609 -26.906 -4.297 1 98.75 86 LEU A CA 1
ATOM 649 C C . LEU A 1 86 ? 3.502 -27.984 -4.898 1 98.75 86 LEU A C 1
ATOM 651 O O . LEU A 1 86 ? 4.512 -27.672 -5.535 1 98.75 86 LEU A O 1
ATOM 655 N N . ARG A 1 87 ? 3.119 -29.219 -4.727 1 98.5 87 ARG A N 1
ATOM 656 C CA . ARG A 1 87 ? 3.834 -30.312 -5.371 1 98.5 87 ARG A CA 1
ATOM 657 C C . ARG A 1 87 ? 3.766 -30.188 -6.891 1 98.5 87 ARG A C 1
ATOM 659 O O . ARG A 1 87 ? 4.77 -30.391 -7.582 1 98.5 87 ARG A O 1
ATOM 666 N N . ALA A 1 88 ? 2.637 -29.844 -7.367 1 98.25 88 ALA A N 1
ATOM 667 C CA . ALA A 1 88 ? 2.385 -29.766 -8.805 1 98.25 88 ALA A CA 1
ATOM 668 C C . ALA A 1 88 ? 3.25 -28.688 -9.453 1 98.25 88 ALA A C 1
ATOM 670 O O . ALA A 1 88 ? 3.609 -28.797 -10.633 1 98.25 88 ALA A O 1
ATOM 671 N N . ILE A 1 89 ? 3.623 -27.672 -8.711 1 97.94 89 ILE A N 1
ATOM 672 C CA . ILE A 1 89 ? 4.395 -26.594 -9.336 1 97.94 89 ILE A CA 1
ATOM 673 C C . ILE A 1 89 ? 5.879 -26.781 -9.016 1 97.94 89 ILE A C 1
ATOM 675 O O . ILE A 1 89 ? 6.691 -25.906 -9.312 1 97.94 89 ILE A O 1
ATOM 679 N N . GLY A 1 90 ? 6.215 -27.859 -8.266 1 96.69 90 GLY A N 1
ATOM 680 C CA . GLY A 1 90 ? 7.613 -28.25 -8.281 1 96.69 90 GLY A CA 1
ATOM 681 C C . GLY A 1 90 ? 8.258 -28.219 -6.906 1 96.69 90 GLY A C 1
ATOM 682 O O . GLY A 1 90 ? 9.461 -28.438 -6.773 1 96.69 90 GLY A O 1
ATOM 683 N N . LEU A 1 91 ? 7.535 -28.031 -5.895 1 97.75 91 LEU A N 1
ATOM 684 C CA . LEU A 1 91 ? 8.117 -28.062 -4.555 1 97.75 91 LEU A CA 1
ATOM 685 C C . LEU A 1 91 ? 8.273 -29.5 -4.059 1 97.75 91 LEU A C 1
ATOM 687 O O . LEU A 1 91 ? 7.418 -30.344 -4.32 1 97.75 91 LEU A O 1
ATOM 691 N N . GLY A 1 92 ? 9.375 -29.719 -3.311 1 97.31 92 GLY A N 1
ATOM 692 C CA . GLY A 1 92 ? 9.547 -31 -2.652 1 97.31 92 GLY A CA 1
ATOM 693 C C . GLY A 1 92 ? 8.547 -31.25 -1.541 1 97.31 92 GLY A C 1
ATOM 694 O O . GLY A 1 92 ? 7.949 -30.297 -1.019 1 97.31 92 GLY A O 1
ATOM 695 N N . SER A 1 93 ? 8.391 -32.5 -1.153 1 98.19 93 SER A N 1
ATOM 696 C CA . SER A 1 93 ? 7.324 -32.906 -0.244 1 98.19 93 SER A CA 1
ATOM 697 C C . SER A 1 93 ? 7.465 -32.219 1.112 1 98.19 93 SER A C 1
ATOM 699 O O . SER A 1 93 ? 6.492 -31.672 1.641 1 98.19 93 SER A O 1
ATOM 701 N N . PRO A 1 94 ? 8.641 -32.156 1.754 1 98.19 94 PRO A N 1
ATOM 702 C CA . PRO A 1 94 ? 8.734 -31.531 3.07 1 98.19 94 PRO A CA 1
ATOM 703 C C . PRO A 1 94 ? 8.398 -30.047 3.027 1 98.19 94 PRO A C 1
ATOM 705 O O . PRO A 1 94 ? 7.656 -29.547 3.879 1 98.19 94 PRO A O 1
ATOM 708 N N . SER A 1 95 ? 8.93 -29.375 1.953 1 97.94 95 SER A N 1
ATOM 709 C CA . SER A 1 95 ? 8.688 -27.953 1.812 1 97.94 95 SER A CA 1
ATOM 710 C C . SER A 1 95 ? 7.215 -27.672 1.513 1 97.94 95 SER A C 1
ATOM 712 O O . SER A 1 95 ? 6.641 -26.719 2.043 1 97.94 95 SER A O 1
ATOM 714 N N . ALA A 1 96 ? 6.66 -28.5 0.673 1 98.62 96 ALA A N 1
ATOM 715 C CA . ALA A 1 96 ? 5.246 -28.344 0.337 1 98.62 96 ALA A CA 1
ATOM 716 C C . ALA A 1 96 ? 4.367 -28.547 1.567 1 98.62 96 ALA A C 1
ATOM 718 O O . ALA A 1 96 ? 3.418 -27.781 1.786 1 98.62 96 ALA A O 1
ATOM 719 N N . PHE A 1 97 ? 4.715 -29.547 2.332 1 98.56 97 PHE A N 1
ATOM 720 C CA . PHE A 1 97 ? 3.945 -29.844 3.537 1 98.56 97 PHE A CA 1
ATOM 721 C C . PHE A 1 97 ? 4.031 -28.672 4.523 1 98.56 97 PHE A C 1
ATOM 723 O O . PHE A 1 97 ? 3.004 -28.172 4.98 1 98.56 97 PHE A O 1
ATOM 730 N N . GLY A 1 98 ? 5.281 -28.281 4.859 1 98.25 98 GLY A N 1
ATOM 731 C CA . GLY A 1 98 ? 5.469 -27.188 5.789 1 98.25 98 GLY A CA 1
ATOM 732 C C . GLY A 1 98 ? 4.797 -25.891 5.34 1 98.25 98 GLY A C 1
ATOM 733 O O . GLY A 1 98 ? 4.125 -25.234 6.129 1 98.25 98 GLY A O 1
ATOM 734 N N . THR A 1 99 ? 4.922 -25.547 4.078 1 98.44 99 THR A N 1
ATOM 735 C CA . THR A 1 99 ? 4.336 -24.344 3.512 1 98.44 99 THR A CA 1
ATOM 736 C C . THR A 1 99 ? 2.812 -24.391 3.58 1 98.44 99 THR A C 1
ATOM 738 O O . THR A 1 99 ? 2.166 -23.406 3.934 1 98.44 99 THR A O 1
ATOM 741 N N . SER A 1 100 ? 2.279 -25.531 3.215 1 98.62 100 SER A N 1
ATOM 742 C CA . SER A 1 100 ? 0.829 -25.703 3.273 1 98.62 100 SER A CA 1
ATOM 743 C C . SER A 1 100 ? 0.298 -25.422 4.676 1 98.62 100 SER A C 1
ATOM 745 O O . SER A 1 100 ? -0.659 -24.672 4.848 1 98.62 100 SER A O 1
ATOM 747 N N . ILE A 1 101 ? 0.907 -25.969 5.676 1 98.25 101 ILE A N 1
ATOM 748 C CA . ILE A 1 101 ? 0.462 -25.812 7.055 1 98.25 101 ILE A CA 1
ATOM 749 C C . ILE A 1 101 ? 0.563 -24.344 7.457 1 98.25 101 ILE A C 1
ATOM 751 O O . ILE A 1 101 ? -0.379 -23.781 8.023 1 98.25 101 ILE A O 1
ATOM 755 N N . LEU A 1 102 ? 1.631 -23.766 7.164 1 97.88 102 LEU A N 1
ATOM 756 C CA . LEU A 1 102 ? 1.86 -22.359 7.527 1 97.88 102 LEU A CA 1
ATOM 757 C C . LEU A 1 102 ? 0.83 -21.453 6.871 1 97.88 102 LEU A C 1
ATOM 759 O O . LEU A 1 102 ? 0.249 -20.594 7.527 1 97.88 102 LEU A O 1
ATOM 763 N N . LEU A 1 103 ? 0.611 -21.625 5.582 1 98.31 103 LEU A N 1
ATOM 764 C CA . LEU A 1 103 ? -0.344 -20.797 4.844 1 98.31 103 LEU A CA 1
ATOM 765 C C . LEU A 1 103 ? -1.74 -20.922 5.445 1 98.31 103 LEU A C 1
ATOM 767 O O . LEU A 1 103 ? -2.426 -19.906 5.637 1 98.31 103 LEU A O 1
ATOM 771 N N . HIS A 1 104 ? -2.111 -22.125 5.719 1 98.62 104 HIS A N 1
ATOM 772 C CA . HIS A 1 104 ? -3.471 -22.344 6.203 1 98.62 104 HIS A CA 1
ATOM 773 C C . HIS A 1 104 ? -3.631 -21.844 7.637 1 98.62 104 HIS A C 1
ATOM 775 O O . HIS A 1 104 ? -4.68 -21.297 7.996 1 98.62 104 HIS A O 1
ATOM 781 N N . LEU A 1 105 ? -2.641 -21.984 8.5 1 97.81 105 LEU A N 1
ATOM 782 C CA . LEU A 1 105 ? -2.707 -21.453 9.859 1 97.81 105 LEU A CA 1
ATOM 783 C C . LEU A 1 105 ? -2.9 -19.938 9.844 1 97.81 105 LEU A C 1
ATOM 785 O O . LEU A 1 105 ? -3.625 -19.391 10.68 1 97.81 105 LEU A O 1
ATOM 789 N N . VAL A 1 106 ? -2.371 -19.281 8.875 1 97.94 106 VAL A N 1
ATOM 790 C CA . VAL A 1 106 ? -2.359 -17.812 8.852 1 97.94 106 VAL A CA 1
ATOM 791 C C . VAL A 1 106 ? -3.619 -17.312 8.156 1 97.94 106 VAL A C 1
ATOM 793 O O . VAL A 1 106 ? -4.23 -16.328 8.602 1 97.94 106 VAL A O 1
ATOM 796 N N . LEU A 1 107 ? -4.121 -17.984 7.172 1 98.56 107 LEU A N 1
ATOM 797 C CA . LEU A 1 107 ? -5.141 -17.422 6.301 1 98.56 107 LEU A CA 1
ATOM 798 C C . LEU A 1 107 ? -6.527 -17.922 6.684 1 98.56 107 LEU A C 1
ATOM 800 O O . LEU A 1 107 ? -7.539 -17.359 6.273 1 98.56 107 LEU A O 1
ATOM 804 N N . THR A 1 108 ? -6.574 -19.016 7.434 1 98.69 108 THR A N 1
ATOM 805 C CA . THR A 1 108 ? -7.867 -19.625 7.711 1 98.69 108 THR A CA 1
ATOM 806 C C . THR A 1 108 ? -8.797 -18.641 8.414 1 98.69 108 THR A C 1
ATOM 808 O O . THR A 1 108 ? -9.914 -18.391 7.949 1 98.69 108 THR A O 1
ATOM 811 N N . TYR A 1 109 ? -8.414 -17.984 9.383 1 98 109 TYR A N 1
ATOM 812 C CA . TYR A 1 109 ? -9.336 -17.172 10.18 1 98 109 TYR A CA 1
ATOM 813 C C . TYR A 1 109 ? -9.758 -15.922 9.414 1 98 109 TYR A C 1
ATOM 815 O O . TYR A 1 109 ? -10.953 -15.641 9.289 1 98 109 TYR A O 1
ATOM 823 N N . PRO A 1 110 ? -8.836 -15.203 8.828 1 97.88 110 PRO A N 1
ATOM 824 C CA . PRO A 1 110 ? -9.234 -13.977 8.133 1 97.88 110 PRO A CA 1
ATOM 825 C C . PRO A 1 110 ? -10.203 -14.242 6.984 1 97.88 110 PRO A C 1
ATOM 827 O O . PRO A 1 110 ? -10.992 -13.359 6.621 1 97.88 110 PRO A O 1
ATOM 830 N N . THR A 1 111 ? -10.188 -15.375 6.469 1 98.56 111 THR A N 1
ATOM 831 C CA . THR A 1 111 ? -10.992 -15.602 5.27 1 98.56 111 THR A CA 1
ATOM 832 C C . THR A 1 111 ? -12.32 -16.266 5.629 1 98.56 111 THR A C 1
ATOM 834 O O . THR A 1 111 ? -13.172 -16.453 4.762 1 98.56 111 THR A O 1
ATOM 837 N N . GLN A 1 112 ? -12.492 -16.578 6.895 1 98.44 112 GLN A N 1
ATOM 838 C CA . GLN A 1 112 ? -13.742 -17.219 7.293 1 98.44 112 GLN A CA 1
ATOM 839 C C . GLN A 1 112 ? -14.93 -16.281 7.094 1 98.44 112 GLN A C 1
ATOM 841 O O . GLN A 1 112 ? -14.828 -15.078 7.32 1 98.44 112 GLN A O 1
ATOM 846 N N . PRO A 1 113 ? -16.047 -16.812 6.633 1 95.38 113 PRO A N 1
ATOM 847 C CA . PRO A 1 113 ? -17.234 -15.977 6.48 1 95.38 113 PRO A CA 1
ATOM 848 C C . PRO A 1 113 ? -17.812 -15.516 7.816 1 95.38 113 PRO A C 1
ATOM 850 O O . PRO A 1 113 ? -18.5 -14.5 7.883 1 95.38 113 PRO A O 1
ATOM 853 N N . GLY A 1 114 ? -17.516 -16.219 8.938 1 93.44 114 GLY A N 1
ATOM 854 C CA . GLY A 1 114 ? -18 -15.867 10.266 1 93.44 114 GLY A CA 1
ATOM 855 C C . GLY A 1 114 ? -16.906 -15.812 11.312 1 93.44 114 GLY A C 1
ATOM 856 O O . GLY A 1 114 ? -15.727 -15.844 10.977 1 93.44 114 GLY A O 1
ATOM 857 N N . TRP A 1 115 ? -17.25 -15.719 12.523 1 93.62 115 TRP A N 1
ATOM 858 C CA . TRP A 1 115 ? -16.297 -15.484 13.602 1 93.62 115 TRP A CA 1
ATOM 859 C C . TRP A 1 115 ? -15.695 -16.797 14.094 1 93.62 115 TRP A C 1
ATOM 861 O O . TRP A 1 115 ? -14.711 -16.797 14.836 1 93.62 115 TRP A O 1
ATOM 871 N N . MET A 1 116 ? -16.203 -17.984 13.625 1 94.19 116 MET A N 1
ATOM 872 C CA . MET A 1 116 ? -15.742 -19.281 14.109 1 94.19 116 MET A CA 1
ATOM 873 C C . MET A 1 116 ? -14.539 -19.766 13.305 1 94.19 116 MET A C 1
ATOM 875 O O . MET A 1 116 ? -14.555 -19.719 12.078 1 94.19 116 MET A O 1
ATOM 879 N N . PRO A 1 117 ? -13.633 -20.266 14.078 1 93.69 117 PRO A N 1
ATOM 880 C CA . PRO A 1 117 ? -12.5 -20.859 13.359 1 93.69 117 PRO A CA 1
ATOM 881 C C . PRO A 1 117 ? -12.883 -22.125 12.602 1 93.69 117 PRO A C 1
ATOM 883 O O . PRO A 1 117 ? -13.852 -22.797 12.953 1 93.69 117 PRO A O 1
ATOM 886 N N . SER A 1 118 ? -12.172 -22.406 11.562 1 95.94 118 SER A N 1
ATOM 887 C CA . SER A 1 118 ? -12.352 -23.609 10.75 1 95.94 118 SER A CA 1
ATOM 888 C C . SER A 1 118 ? -11.594 -24.781 11.336 1 95.94 118 SER A C 1
ATOM 890 O O . SER A 1 118 ? -10.359 -24.75 11.43 1 95.94 118 SER A O 1
ATOM 892 N N . PRO A 1 119 ? -12.195 -25.844 11.711 1 95.75 119 PRO A N 1
ATOM 893 C CA . PRO A 1 119 ? -11.477 -27.016 12.219 1 95.75 119 PRO A CA 1
ATOM 894 C C . PRO A 1 119 ? -10.586 -27.656 11.164 1 95.75 119 PRO A C 1
ATOM 896 O O . PRO A 1 119 ? -9.609 -28.344 11.508 1 95.75 119 PRO A O 1
ATOM 899 N N . LEU A 1 120 ? -10.898 -27.453 9.898 1 97.5 120 LEU A N 1
ATOM 900 C CA . LEU A 1 120 ? -10.133 -28.062 8.82 1 97.5 120 LEU A CA 1
ATOM 901 C C . LEU A 1 120 ? -9.141 -27.062 8.227 1 97.5 120 LEU A C 1
ATOM 903 O O . LEU A 1 120 ? -8.578 -27.297 7.16 1 97.5 120 LEU A O 1
ATOM 907 N N . LEU A 1 121 ? -9.039 -25.891 8.812 1 98.5 121 LEU A N 1
ATOM 908 C CA . LEU A 1 121 ? -8.109 -24.844 8.383 1 98.5 121 LEU A CA 1
ATOM 909 C C . LEU A 1 121 ? -8.391 -24.438 6.945 1 98.5 121 LEU A C 1
ATOM 911 O O . LEU A 1 121 ? -7.473 -24.359 6.125 1 98.5 121 LEU A O 1
ATOM 915 N N . SER A 1 122 ? -9.656 -24.203 6.633 1 98.62 122 SER A N 1
ATOM 916 C CA . SER A 1 122 ? -10.094 -23.875 5.281 1 98.62 122 SER A CA 1
ATOM 917 C C . SER A 1 122 ? -9.812 -22.406 4.961 1 98.62 122 SER A C 1
ATOM 919 O O . SER A 1 122 ? -9.82 -21.547 5.855 1 98.62 122 SER A O 1
ATOM 921 N N . ILE A 1 123 ? -9.516 -22.125 3.752 1 98.88 123 ILE A N 1
ATOM 922 C CA . ILE A 1 123 ? -9.336 -20.781 3.221 1 98.88 123 ILE A CA 1
ATOM 923 C C . ILE A 1 123 ? -10.43 -20.484 2.197 1 98.88 123 ILE A C 1
ATOM 925 O O . ILE A 1 123 ? -10.602 -21.219 1.228 1 98.88 123 ILE A O 1
ATOM 929 N N . HIS A 1 124 ? -11.188 -19.453 2.373 1 98.88 124 HIS A N 1
ATOM 930 C CA . HIS A 1 124 ? -12.305 -19.094 1.496 1 98.88 124 HIS A CA 1
ATOM 931 C C . HIS A 1 124 ? -11.883 -18.078 0.452 1 98.88 124 HIS A C 1
ATOM 933 O O . HIS A 1 124 ? -11.523 -16.938 0.796 1 98.88 124 HIS A O 1
ATOM 939 N N . ILE A 1 125 ? -11.984 -18.422 -0.802 1 98.88 125 ILE A N 1
ATOM 940 C CA . ILE A 1 125 ? -11.523 -17.594 -1.916 1 98.88 125 ILE A CA 1
ATOM 941 C C . ILE A 1 125 ? -12.336 -16.312 -1.981 1 98.88 125 ILE A C 1
ATOM 943 O O . ILE A 1 125 ? -11.797 -15.242 -2.271 1 98.88 125 ILE A O 1
ATOM 947 N N . LYS A 1 126 ? -13.617 -16.391 -1.713 1 98.44 126 LYS A N 1
ATOM 948 C CA . LYS A 1 126 ? -14.5 -15.227 -1.753 1 98.44 126 LYS A CA 1
ATOM 949 C C . LYS A 1 126 ? -13.977 -14.109 -0.864 1 98.44 126 LYS A C 1
ATOM 951 O O . LYS A 1 126 ? -14.172 -12.93 -1.166 1 98.44 126 LYS A O 1
ATOM 956 N N . ASN A 1 127 ? -13.273 -14.477 0.25 1 98.62 127 ASN A N 1
ATOM 957 C CA . ASN A 1 127 ? -12.797 -13.523 1.245 1 98.62 127 ASN A CA 1
ATOM 958 C C . ASN A 1 127 ? -11.281 -13.391 1.21 1 98.62 127 ASN A C 1
ATOM 960 O O . ASN A 1 127 ? -10.68 -12.867 2.148 1 98.62 127 ASN A O 1
ATOM 964 N N . ILE A 1 128 ? -10.648 -13.805 0.103 1 98.88 128 ILE A N 1
ATOM 965 C CA . ILE A 1 128 ? -9.195 -13.93 0.091 1 98.88 128 ILE A CA 1
ATOM 966 C C . ILE A 1 128 ? -8.562 -12.547 0.179 1 98.88 128 ILE A C 1
ATOM 968 O O . ILE A 1 128 ? -7.414 -12.406 0.613 1 98.88 128 ILE A O 1
ATOM 972 N N . HIS A 1 129 ? -9.305 -11.438 -0.214 1 98.75 129 HIS A N 1
ATOM 973 C CA . HIS A 1 129 ? -8.773 -10.086 -0.121 1 98.75 129 HIS A CA 1
ATOM 974 C C . HIS A 1 129 ? -8.5 -9.695 1.329 1 98.75 129 HIS A C 1
ATOM 976 O O . HIS A 1 129 ? -7.645 -8.852 1.6 1 98.75 129 HIS A O 1
ATOM 982 N N . ARG A 1 130 ? -9.141 -10.383 2.311 1 98.38 130 ARG A N 1
ATOM 983 C CA . ARG A 1 130 ? -8.93 -10.117 3.729 1 98.38 130 ARG A CA 1
ATOM 984 C C . ARG A 1 130 ? -7.594 -10.68 4.203 1 98.38 130 ARG A C 1
ATOM 986 O O . ARG A 1 130 ? -7.156 -10.398 5.32 1 98.38 130 ARG A O 1
ATOM 993 N N . GLY A 1 131 ? -6.949 -11.461 3.385 1 98.31 131 GLY A N 1
ATOM 994 C CA . GLY A 1 131 ? -5.664 -12.055 3.699 1 98.31 131 GLY A CA 1
ATOM 995 C C . GLY A 1 131 ? -4.488 -11.211 3.25 1 98.31 131 GLY A C 1
ATOM 996 O O . GLY A 1 131 ? -3.332 -11.617 3.4 1 98.31 131 GLY A O 1
ATOM 997 N N . LYS A 1 132 ? -4.785 -10.016 2.668 1 98.56 132 LYS A N 1
ATOM 998 C CA . LYS A 1 132 ? -3.709 -9.109 2.283 1 98.56 132 LYS A CA 1
ATOM 999 C C . LYS A 1 132 ? -2.875 -8.703 3.494 1 98.56 132 LYS A C 1
ATOM 1001 O O . LYS A 1 132 ? -3.418 -8.422 4.562 1 98.56 132 LYS A O 1
ATOM 1006 N N . HIS A 1 133 ? -1.586 -8.75 3.395 1 98.62 133 HIS A N 1
ATOM 1007 C CA . HIS A 1 133 ? -0.666 -8.297 4.434 1 98.62 133 HIS A CA 1
ATOM 1008 C C . HIS A 1 133 ? 0.138 -7.086 3.967 1 98.62 133 HIS A C 1
ATOM 1010 O O . HIS A 1 133 ? 0.131 -6.75 2.781 1 98.62 133 HIS A O 1
ATOM 1016 N N . GLY A 1 134 ? 0.771 -6.348 4.898 1 98.19 134 GLY A N 1
ATOM 1017 C CA . GLY A 1 134 ? 1.661 -5.246 4.574 1 98.19 134 GLY A CA 1
ATOM 1018 C C . GLY A 1 134 ? 3.039 -5.703 4.133 1 98.19 134 GLY A C 1
ATOM 1019 O O . GLY A 1 134 ? 3.26 -6.895 3.9 1 98.19 134 GLY A O 1
ATOM 1020 N N . SER A 1 135 ? 3.91 -4.727 3.855 1 98.69 135 SER A N 1
ATOM 1021 C CA . SER A 1 135 ? 5.293 -4.988 3.477 1 98.69 135 SER A CA 1
ATOM 1022 C C . SER A 1 135 ? 5.371 -5.719 2.141 1 98.69 135 SER A C 1
ATOM 1024 O O . SER A 1 135 ? 6.34 -6.43 1.871 1 98.69 135 SER A O 1
ATOM 1026 N N . ASP A 1 136 ? 4.309 -5.691 1.353 1 98.31 136 ASP A N 1
ATOM 1027 C CA . ASP A 1 136 ? 4.258 -6.316 0.034 1 98.31 136 ASP A CA 1
ATOM 1028 C C . ASP A 1 136 ? 4.59 -5.309 -1.063 1 98.31 136 ASP A C 1
ATOM 1030 O O . ASP A 1 136 ? 5.051 -4.199 -0.778 1 98.31 136 ASP A O 1
ATOM 1034 N N . SER A 1 137 ? 4.48 -5.668 -2.316 1 98.5 137 SER A N 1
ATOM 1035 C CA . SER A 1 137 ? 4.77 -4.805 -3.457 1 98.5 137 SER A CA 1
ATOM 1036 C C . SER A 1 137 ? 3.623 -3.836 -3.721 1 98.5 137 SER A C 1
ATOM 1038 O O . SER A 1 137 ? 3.76 -2.902 -4.516 1 98.5 137 SER A O 1
ATOM 1040 N N . GLU A 1 138 ? 2.486 -3.99 -3.09 1 98.25 138 GLU A N 1
ATOM 1041 C CA . GLU A 1 138 ? 1.266 -3.203 -3.244 1 98.25 138 GLU A CA 1
ATOM 1042 C C . GLU A 1 138 ? 0.678 -3.365 -4.641 1 98.25 138 GLU A C 1
ATOM 1044 O O . GLU A 1 138 ? -0.09 -2.516 -5.102 1 98.25 138 GLU A O 1
ATOM 1049 N N . THR A 1 139 ? 1.05 -4.473 -5.297 1 98.88 139 THR A N 1
ATOM 1050 C CA . THR A 1 139 ? 0.5 -4.754 -6.617 1 98.88 139 THR A CA 1
ATOM 1051 C C . THR A 1 139 ? -0.971 -5.148 -6.52 1 98.88 139 THR A C 1
ATOM 1053 O O . THR A 1 139 ? -1.76 -4.848 -7.418 1 98.88 139 THR A O 1
ATOM 1056 N N . TYR A 1 140 ? -1.352 -5.77 -5.453 1 98.81 140 TYR A N 1
ATOM 1057 C CA . TYR A 1 140 ? -2.768 -5.918 -5.137 1 98.81 140 TYR A CA 1
ATOM 1058 C C . TYR A 1 140 ? -3.27 -4.738 -4.309 1 98.81 140 TYR A C 1
ATOM 1060 O O . TYR A 1 140 ? -2.604 -4.305 -3.367 1 98.81 140 TYR A O 1
ATOM 1068 N N . ASP A 1 141 ? -4.406 -4.223 -4.68 1 98.62 141 ASP A N 1
ATOM 1069 C CA . ASP A 1 141 ? -5.02 -3.291 -3.74 1 98.62 141 ASP A CA 1
ATOM 1070 C C . ASP A 1 141 ? -5.84 -4.031 -2.686 1 98.62 141 ASP A C 1
ATOM 1072 O O . ASP A 1 141 ? -5.812 -5.262 -2.623 1 98.62 141 ASP A O 1
ATOM 1076 N N . THR A 1 142 ? -6.516 -3.357 -1.822 1 98.62 142 THR A N 1
ATOM 1077 C CA . THR A 1 142 ? -7.176 -3.955 -0.666 1 98.62 142 THR A CA 1
ATOM 1078 C C . THR A 1 142 ? -8.367 -4.801 -1.101 1 98.62 142 THR A C 1
ATOM 1080 O O . THR A 1 142 ? -8.867 -5.621 -0.329 1 98.62 142 THR A O 1
ATOM 1083 N N . GLU A 1 143 ? -8.859 -4.648 -2.34 1 98.81 143 GLU A N 1
ATOM 1084 C CA . GLU A 1 143 ? -10.008 -5.391 -2.861 1 98.81 143 GLU A CA 1
ATOM 1085 C C . GLU A 1 143 ? -9.555 -6.605 -3.662 1 98.81 143 GLU A C 1
ATOM 1087 O O . GLU A 1 143 ? -10.383 -7.418 -4.082 1 98.81 143 GLU A O 1
ATOM 1092 N N . GLY A 1 144 ? -8.219 -6.684 -3.898 1 98.88 144 GLY A N 1
ATOM 1093 C CA . GLY A 1 144 ? -7.695 -7.816 -4.645 1 98.88 144 GLY A CA 1
ATOM 1094 C C . GLY A 1 144 ? -7.512 -7.523 -6.121 1 98.88 144 GLY A C 1
ATOM 1095 O O . GLY A 1 144 ? -7.305 -8.438 -6.922 1 98.88 144 GLY A O 1
ATOM 1096 N N . ARG A 1 145 ? -7.613 -6.242 -6.562 1 98.88 145 ARG A N 1
ATOM 1097 C CA . ARG A 1 145 ? -7.348 -5.828 -7.938 1 98.88 145 ARG A CA 1
ATOM 1098 C C . ARG A 1 145 ? -5.852 -5.727 -8.203 1 98.88 145 ARG A C 1
ATOM 1100 O O . ARG A 1 145 ? -5.051 -5.711 -7.266 1 98.88 145 ARG A O 1
ATOM 1107 N N . PHE A 1 146 ? -5.52 -5.719 -9.398 1 98.94 146 PHE A N 1
ATOM 1108 C CA . PHE A 1 146 ? -4.137 -5.617 -9.859 1 98.94 146 PHE A CA 1
ATOM 1109 C C . PHE A 1 146 ? -3.789 -4.176 -10.211 1 98.94 146 PHE A C 1
ATOM 1111 O O . PHE A 1 146 ? -4.449 -3.562 -11.055 1 98.94 146 PHE A O 1
ATOM 1118 N N . GLU A 1 147 ? -2.766 -3.637 -9.594 1 98.75 147 GLU A N 1
ATOM 1119 C CA . GLU A 1 147 ? -2.318 -2.275 -9.867 1 98.75 147 GLU A CA 1
ATOM 1120 C C . GLU A 1 147 ? -1.129 -2.27 -10.828 1 98.75 147 GLU A C 1
ATOM 1122 O O . GLU A 1 147 ? 0.01 -2.492 -10.406 1 98.75 147 GLU A O 1
ATOM 1127 N N . PRO A 1 148 ? -1.361 -1.851 -12.086 1 98.75 148 PRO A N 1
ATOM 1128 C CA . PRO A 1 148 ? -0.291 -1.945 -13.078 1 98.75 148 PRO A CA 1
ATOM 1129 C C . PRO A 1 148 ? 0.917 -1.077 -12.734 1 98.75 148 PRO A C 1
ATOM 1131 O O . PRO A 1 148 ? 2.061 -1.511 -12.898 1 98.75 148 PRO A O 1
ATOM 1134 N N . ALA A 1 149 ? 0.697 0.1 -12.258 1 98.81 149 ALA A N 1
ATOM 1135 C CA . ALA A 1 149 ? 1.803 1.01 -11.969 1 98.81 149 ALA A CA 1
ATOM 1136 C C . ALA A 1 149 ? 2.66 0.483 -10.82 1 98.81 149 ALA A C 1
ATOM 1138 O O . ALA A 1 149 ? 3.885 0.629 -10.828 1 98.81 149 ALA A O 1
ATOM 1139 N N . LYS A 1 150 ? 2.025 -0.113 -9.812 1 98.88 150 LYS A N 1
ATOM 1140 C CA . LYS A 1 150 ? 2.768 -0.701 -8.703 1 98.88 150 LYS A CA 1
ATOM 1141 C C . LYS A 1 150 ? 3.555 -1.928 -9.156 1 98.88 150 LYS A C 1
ATOM 1143 O O . LYS A 1 150 ? 4.68 -2.15 -8.703 1 98.88 150 LYS A O 1
ATOM 1148 N N . PHE A 1 151 ? 2.926 -2.686 -10.039 1 98.94 151 PHE A N 1
ATOM 1149 C CA . PHE A 1 151 ? 3.656 -3.807 -10.625 1 98.94 151 PHE A CA 1
ATOM 1150 C C . PHE A 1 151 ? 4.895 -3.32 -11.367 1 98.94 151 PHE A C 1
ATOM 1152 O O . PHE A 1 151 ? 5.984 -3.871 -11.195 1 98.94 151 PHE A O 1
ATOM 1159 N N . ASP A 1 152 ? 4.723 -2.322 -12.219 1 98.81 152 ASP A N 1
ATOM 1160 C CA . ASP A 1 152 ? 5.832 -1.757 -12.977 1 98.81 152 ASP A CA 1
ATOM 1161 C C . ASP A 1 152 ? 6.93 -1.245 -12.047 1 98.81 152 ASP A C 1
ATOM 1163 O O . ASP A 1 152 ? 8.117 -1.395 -12.336 1 98.81 152 ASP A O 1
ATOM 1167 N N . ALA A 1 153 ? 6.551 -0.727 -10.938 1 98.75 153 ALA A N 1
ATOM 1168 C CA . ALA A 1 153 ? 7.48 -0.108 -10 1 98.75 153 ALA A CA 1
ATOM 1169 C C . ALA A 1 153 ? 8.414 -1.149 -9.391 1 98.75 153 ALA A C 1
ATOM 1171 O O . ALA A 1 153 ? 9.539 -0.828 -8.984 1 98.75 153 ALA A O 1
ATOM 1172 N N . ILE A 1 154 ? 7.98 -2.426 -9.328 1 98.88 154 ILE A N 1
ATOM 1173 C CA . ILE A 1 154 ? 8.859 -3.492 -8.859 1 98.88 154 ILE A CA 1
ATOM 1174 C C . ILE A 1 154 ? 10.141 -3.508 -9.68 1 98.88 154 ILE A C 1
ATOM 1176 O O . ILE A 1 154 ? 11.242 -3.51 -9.133 1 98.88 154 ILE A O 1
ATOM 1180 N N . PHE A 1 155 ? 10.008 -3.43 -10.922 1 98.81 155 PHE A N 1
ATOM 1181 C CA . PHE A 1 155 ? 11.141 -3.596 -11.828 1 98.81 155 PHE A CA 1
ATOM 1182 C C . PHE A 1 155 ? 11.867 -2.273 -12.031 1 98.81 155 PHE A C 1
ATOM 1184 O O . PHE A 1 155 ? 13.094 -2.248 -12.141 1 98.81 155 PHE A O 1
ATOM 1191 N N . SER A 1 156 ? 11.109 -1.15 -12.07 1 98.31 156 SER A N 1
ATOM 1192 C CA . SER A 1 156 ? 11.773 0.139 -12.227 1 98.31 156 SER A CA 1
ATOM 1193 C C . SER A 1 156 ? 12.617 0.477 -11 1 98.31 156 SER A C 1
ATOM 1195 O O . SER A 1 156 ? 13.688 1.072 -11.125 1 98.31 156 SER A O 1
ATOM 1197 N N . LYS A 1 157 ? 12.195 0.108 -9.844 1 98.62 157 LYS A N 1
ATOM 1198 C CA . LYS A 1 157 ? 12.906 0.405 -8.602 1 98.62 157 LYS A CA 1
ATOM 1199 C C . LYS A 1 157 ? 14.055 -0.573 -8.383 1 98.62 157 LYS A C 1
ATOM 1201 O O . LYS A 1 157 ? 15.117 -0.187 -7.895 1 98.62 157 LYS A O 1
ATOM 1206 N N . PHE A 1 158 ? 13.867 -1.871 -8.773 1 98.62 158 PHE A N 1
ATOM 1207 C CA . PHE A 1 158 ? 14.773 -2.861 -8.211 1 98.62 158 PHE A CA 1
ATOM 1208 C C . PHE A 1 158 ? 15.445 -3.672 -9.32 1 98.62 158 PHE A C 1
ATOM 1210 O O . PHE A 1 158 ? 16.453 -4.344 -9.078 1 98.62 158 PHE A O 1
ATOM 1217 N N . GLY A 1 159 ? 14.766 -3.717 -10.484 1 98.25 159 GLY A N 1
ATOM 1218 C CA . GLY A 1 159 ? 15.391 -4.402 -11.602 1 98.25 159 GLY A CA 1
ATOM 1219 C C . GLY A 1 159 ? 16.562 -3.637 -12.203 1 98.25 159 GLY A C 1
ATOM 1220 O O . GLY A 1 159 ? 16.453 -3.115 -13.312 1 98.25 159 GLY A O 1
ATOM 1221 N N . LYS A 1 160 ? 17.75 -3.629 -11.508 1 97.62 160 LYS A N 1
ATOM 1222 C CA . LYS A 1 160 ? 18.875 -2.799 -11.891 1 97.62 160 LYS A CA 1
ATOM 1223 C C . LYS A 1 160 ? 19.812 -3.547 -12.844 1 97.62 160 LYS A C 1
ATOM 1225 O O . LYS A 1 160 ? 20.391 -2.951 -13.758 1 97.62 160 LYS A O 1
ATOM 1230 N N . THR A 1 161 ? 19.938 -4.836 -12.641 1 98.31 161 THR A N 1
ATOM 1231 C CA . THR A 1 161 ? 20.812 -5.645 -13.492 1 98.31 161 THR A CA 1
ATOM 1232 C C . THR A 1 161 ? 20.188 -5.816 -14.883 1 98.31 161 THR A C 1
ATOM 1234 O O . THR A 1 161 ? 20.875 -5.645 -15.898 1 98.31 161 THR A O 1
ATOM 1237 N N . ARG A 1 162 ? 18.922 -6.172 -14.945 1 97.94 162 ARG A N 1
ATOM 1238 C CA . ARG A 1 162 ? 18.094 -6.273 -16.141 1 97.94 162 ARG A CA 1
ATOM 1239 C C . ARG A 1 162 ? 16.734 -5.613 -15.914 1 97.94 162 ARG A C 1
ATOM 1241 O O . ARG A 1 162 ? 16.078 -5.863 -14.906 1 97.94 162 ARG A O 1
ATOM 1248 N N . PRO A 1 163 ? 16.266 -4.781 -16.828 1 96.06 163 PRO A N 1
ATOM 1249 C CA . PRO A 1 163 ? 15.047 -4.004 -16.609 1 96.06 163 PRO A CA 1
ATOM 1250 C C . PRO A 1 163 ? 13.812 -4.879 -16.453 1 96.06 163 PRO A C 1
ATOM 1252 O O . PRO A 1 163 ? 12.844 -4.473 -15.797 1 96.06 163 PRO A O 1
ATOM 1255 N N . ASN A 1 164 ? 13.797 -6.066 -16.984 1 98.06 164 ASN A N 1
ATOM 1256 C CA . ASN A 1 164 ? 12.602 -6.906 -16.938 1 98.06 164 ASN A CA 1
ATOM 1257 C C . ASN A 1 164 ? 12.875 -8.227 -16.219 1 98.06 164 ASN A C 1
ATOM 1259 O O . ASN A 1 164 ? 12.32 -9.258 -16.578 1 98.06 164 ASN A O 1
ATOM 1263 N N . ALA A 1 165 ? 13.688 -8.172 -15.234 1 98.81 165 ALA A N 1
ATOM 1264 C CA . ALA A 1 165 ? 13.984 -9.352 -14.422 1 98.81 165 ALA A CA 1
ATOM 1265 C C . ALA A 1 165 ? 14.539 -8.953 -13.062 1 98.81 165 ALA A C 1
ATOM 1267 O O . ALA A 1 165 ? 15 -7.82 -12.875 1 98.81 165 ALA A O 1
ATOM 1268 N N . LEU A 1 166 ? 14.5 -9.852 -12.086 1 98.94 166 LEU A N 1
ATOM 1269 C CA . LEU A 1 166 ? 15.039 -9.625 -10.75 1 98.94 166 LEU A CA 1
ATOM 1270 C C . LEU A 1 166 ? 15.984 -10.742 -10.352 1 98.94 166 LEU A C 1
ATOM 1272 O O . LEU A 1 166 ? 15.641 -11.922 -10.445 1 98.94 166 LEU A O 1
ATOM 1276 N N . SER A 1 167 ? 17.156 -10.406 -10.008 1 98.81 167 SER A N 1
ATOM 1277 C CA . SER A 1 167 ? 18.047 -11.359 -9.352 1 98.81 167 SER A CA 1
ATOM 1278 C C . SER A 1 167 ? 17.625 -11.625 -7.914 1 98.81 167 SER A C 1
ATOM 1280 O O . SER A 1 167 ? 16.781 -10.906 -7.371 1 98.81 167 SER A O 1
ATOM 1282 N N . GLU A 1 168 ? 18.234 -12.625 -7.32 1 98.56 168 GLU A N 1
ATOM 1283 C CA . GLU A 1 168 ? 17.938 -12.93 -5.926 1 98.56 168 GLU A CA 1
ATOM 1284 C C . GLU A 1 168 ? 18.266 -11.75 -5.02 1 98.56 168 GLU A C 1
ATOM 1286 O O . GLU A 1 168 ? 17.5 -11.43 -4.105 1 98.56 168 GLU A O 1
ATOM 1291 N N . ASP A 1 169 ? 19.375 -11.078 -5.293 1 98.75 169 ASP A N 1
ATOM 1292 C CA . ASP A 1 169 ? 19.781 -9.93 -4.496 1 98.75 169 ASP A CA 1
ATOM 1293 C C . ASP A 1 169 ? 18.781 -8.781 -4.633 1 98.75 169 ASP A C 1
ATOM 1295 O O . ASP A 1 169 ? 18.5 -8.078 -3.662 1 98.75 169 ASP A O 1
ATOM 1299 N N . GLU A 1 170 ? 18.312 -8.578 -5.828 1 98.88 170 GLU A N 1
ATOM 1300 C CA . GLU A 1 170 ? 17.328 -7.52 -6.082 1 98.88 170 GLU A CA 1
ATOM 1301 C C . GLU A 1 170 ? 15.992 -7.832 -5.434 1 98.88 170 GLU A C 1
ATOM 1303 O O . GLU A 1 170 ? 15.312 -6.934 -4.934 1 98.88 170 GLU A O 1
ATOM 1308 N N . ILE A 1 171 ? 15.617 -9.117 -5.367 1 98.94 171 ILE A N 1
ATOM 1309 C CA . ILE A 1 171 ? 14.422 -9.539 -4.641 1 98.94 171 ILE A CA 1
ATOM 1310 C C . ILE A 1 171 ? 14.594 -9.25 -3.15 1 98.94 171 ILE A C 1
ATOM 1312 O O . ILE A 1 171 ? 13.703 -8.672 -2.52 1 98.94 171 ILE A O 1
ATOM 1316 N N . ASN A 1 172 ? 15.789 -9.617 -2.613 1 98.81 172 ASN A N 1
ATOM 1317 C CA . ASN A 1 172 ? 16.062 -9.367 -1.203 1 98.81 172 ASN A CA 1
ATOM 1318 C C . ASN A 1 172 ? 16.031 -7.875 -0.881 1 98.81 172 ASN A C 1
ATOM 1320 O O . ASN A 1 172 ? 15.523 -7.477 0.171 1 98.81 172 ASN A O 1
ATOM 1324 N N . ALA A 1 173 ? 16.547 -7.055 -1.753 1 98.69 173 ALA A N 1
ATOM 1325 C CA . ALA A 1 173 ? 16.516 -5.605 -1.575 1 98.69 173 ALA A CA 1
ATOM 1326 C C . ALA A 1 1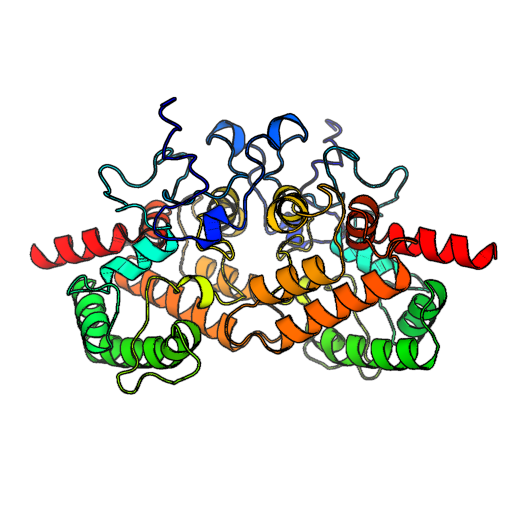73 ? 15.078 -5.086 -1.561 1 98.69 173 ALA A C 1
ATOM 1328 O O . ALA A 1 173 ? 14.711 -4.27 -0.71 1 98.69 173 ALA A O 1
ATOM 1329 N N . MET A 1 174 ? 14.281 -5.566 -2.479 1 98.81 174 MET A N 1
ATOM 1330 C CA . MET A 1 174 ? 12.875 -5.16 -2.539 1 98.81 174 MET A CA 1
ATOM 1331 C C . MET A 1 174 ? 12.148 -5.523 -1.248 1 98.81 174 MET A C 1
ATOM 1333 O O . MET A 1 174 ? 11.438 -4.695 -0.68 1 98.81 174 MET A O 1
ATOM 1337 N N . LEU A 1 175 ? 12.367 -6.77 -0.79 1 98.88 175 LEU A N 1
ATOM 1338 C CA . LEU A 1 175 ? 11.703 -7.254 0.416 1 98.88 175 LEU A CA 1
ATOM 1339 C C . LEU A 1 175 ? 12.102 -6.418 1.628 1 98.88 175 LEU A C 1
ATOM 1341 O O . LEU A 1 175 ? 11.25 -6.066 2.451 1 98.88 175 LEU A O 1
ATOM 1345 N N . LYS A 1 176 ? 13.312 -6.082 1.687 1 98.38 176 LYS A N 1
ATOM 1346 C CA . LYS A 1 176 ? 13.805 -5.258 2.787 1 98.38 176 LYS A CA 1
ATOM 1347 C C . LYS A 1 176 ? 13.219 -3.85 2.723 1 98.38 176 LYS A C 1
ATOM 1349 O O . LYS A 1 176 ? 12.727 -3.33 3.727 1 98.38 176 LYS A O 1
ATOM 1354 N N . HIS A 1 177 ? 13.203 -3.25 1.587 1 98.06 177 HIS A N 1
ATOM 1355 C CA . HIS A 1 177 ? 12.852 -1.841 1.447 1 98.06 177 HIS A CA 1
ATOM 1356 C C . HIS A 1 177 ? 11.344 -1.644 1.461 1 98.06 177 HIS A C 1
ATOM 1358 O O . HIS A 1 177 ? 10.859 -0.526 1.657 1 98.06 177 HIS A O 1
ATOM 1364 N N . ASN A 1 178 ? 10.562 -2.725 1.266 1 98.56 178 ASN A N 1
ATOM 1365 C CA . ASN A 1 178 ? 9.109 -2.668 1.332 1 98.56 178 ASN A CA 1
ATOM 1366 C C . ASN A 1 178 ? 8.602 -2.879 2.756 1 98.56 178 ASN A C 1
ATOM 1368 O O . ASN A 1 178 ? 7.398 -2.816 3.008 1 98.56 178 ASN A O 1
ATOM 1372 N N . ARG A 1 179 ? 9.484 -3.111 3.732 1 98.44 179 ARG A N 1
ATOM 1373 C CA . ARG A 1 179 ? 9.07 -3.398 5.102 1 98.44 179 ARG A CA 1
ATOM 1374 C C . ARG A 1 179 ? 8.336 -2.211 5.711 1 98.44 179 ARG A C 1
ATOM 1376 O O . ARG A 1 179 ? 8.844 -1.089 5.711 1 98.44 179 ARG A O 1
ATOM 1383 N N . ASN A 1 180 ? 7.105 -2.459 6.184 1 98.5 180 ASN A N 1
ATOM 1384 C CA . ASN A 1 180 ? 6.426 -1.527 7.082 1 98.5 180 ASN A CA 1
ATOM 1385 C C . ASN A 1 180 ? 6.961 -1.632 8.508 1 98.5 180 ASN A C 1
ATOM 1387 O O . ASN A 1 180 ? 7.438 -2.691 8.922 1 98.5 180 ASN A O 1
ATOM 1391 N N . MET A 1 181 ? 6.832 -0.551 9.133 1 97.88 181 MET A N 1
ATOM 1392 C CA . MET A 1 181 ? 7.32 -0.477 10.508 1 97.88 181 MET A CA 1
ATOM 1393 C C . MET A 1 181 ? 6.66 -1.542 11.375 1 97.88 181 MET A C 1
ATOM 1395 O O . MET A 1 181 ? 5.43 -1.599 11.469 1 97.88 181 MET A O 1
ATOM 1399 N N . TYR A 1 182 ? 7.457 -2.436 11.992 1 97.81 182 TYR A N 1
ATOM 1400 C CA . TYR A 1 182 ? 7.098 -3.453 12.969 1 97.81 182 TYR A CA 1
ATOM 1401 C C . TYR A 1 182 ? 6.039 -4.398 12.414 1 97.81 182 TYR A C 1
ATOM 1403 O O . TYR A 1 182 ? 5.184 -4.891 13.156 1 97.81 182 TYR A O 1
ATOM 1411 N N . ASP A 1 183 ? 5.941 -4.547 11.172 1 98.31 183 ASP A N 1
ATOM 1412 C CA . ASP A 1 183 ? 5.039 -5.469 10.484 1 98.31 183 ASP A CA 1
ATOM 1413 C C . ASP A 1 183 ? 5.688 -6.84 10.305 1 98.31 183 ASP A C 1
ATOM 1415 O O . ASP A 1 183 ? 5.777 -7.348 9.188 1 98.31 183 ASP A O 1
ATOM 1419 N N . PHE A 1 184 ? 6.004 -7.586 11.406 1 98.06 184 PHE A N 1
ATOM 1420 C CA . PHE A 1 184 ? 6.812 -8.805 11.391 1 98.06 184 PHE A CA 1
ATOM 1421 C C . PHE A 1 184 ? 6.109 -9.906 10.609 1 98.06 184 PHE A C 1
ATOM 1423 O O . PHE A 1 184 ? 6.758 -10.664 9.883 1 98.06 184 PHE A O 1
ATOM 1430 N N . LEU A 1 185 ? 4.828 -10 10.719 1 97.88 185 LEU A N 1
ATOM 1431 C CA . LEU A 1 185 ? 4.113 -11 9.938 1 97.88 185 LEU A CA 1
ATOM 1432 C C . LEU A 1 185 ? 4.176 -10.672 8.445 1 97.88 185 LEU A C 1
ATOM 1434 O O . LEU A 1 185 ? 4.383 -11.562 7.621 1 97.88 185 LEU A O 1
ATOM 1438 N N . GLY A 1 186 ? 3.951 -9.352 8.062 1 98.44 186 GLY A N 1
ATOM 1439 C CA . GLY A 1 186 ? 4.07 -8.945 6.676 1 98.44 186 GLY A CA 1
ATOM 1440 C C . GLY A 1 186 ? 5.453 -9.18 6.102 1 98.44 186 GLY A C 1
ATOM 1441 O O . GLY A 1 186 ? 5.59 -9.594 4.945 1 98.44 186 GLY A O 1
ATOM 1442 N N . TRP A 1 187 ? 6.535 -8.969 6.93 1 98.69 187 TRP A N 1
ATOM 1443 C CA . TRP A 1 187 ? 7.906 -9.258 6.516 1 98.69 187 TRP A CA 1
ATOM 1444 C C . TRP A 1 187 ? 8.07 -10.727 6.152 1 98.69 187 TRP A C 1
ATOM 1446 O O . TRP A 1 187 ? 8.602 -11.055 5.086 1 98.69 187 TRP A O 1
ATOM 1456 N N . ALA A 1 188 ? 7.578 -11.562 7.059 1 98.31 188 ALA A N 1
ATOM 1457 C CA . ALA A 1 188 ? 7.734 -13 6.891 1 98.31 188 ALA A CA 1
ATOM 1458 C C . ALA A 1 188 ? 6.922 -13.508 5.699 1 98.31 188 ALA A C 1
ATOM 1460 O O . ALA A 1 188 ? 7.402 -14.32 4.914 1 98.31 188 ALA A O 1
ATOM 1461 N N . ALA A 1 189 ? 5.707 -13.016 5.539 1 98.25 189 ALA A N 1
ATOM 1462 C CA . ALA A 1 189 ? 4.836 -13.438 4.445 1 98.25 189 ALA A CA 1
ATOM 1463 C C . ALA A 1 189 ? 5.438 -13.078 3.092 1 98.25 189 ALA A C 1
ATOM 1465 O O . ALA A 1 189 ? 5.508 -13.914 2.191 1 98.25 189 ALA A O 1
ATOM 1466 N N . ALA A 1 190 ? 5.875 -11.852 2.969 1 98.62 190 ALA A N 1
ATOM 1467 C CA . ALA A 1 190 ? 6.477 -11.406 1.715 1 98.62 190 ALA A CA 1
ATOM 1468 C C . ALA A 1 190 ? 7.719 -12.227 1.379 1 98.62 190 ALA A C 1
ATOM 1470 O O . ALA A 1 190 ? 7.914 -12.625 0.229 1 98.62 190 ALA A O 1
ATOM 1471 N N . ASN A 1 191 ? 8.555 -12.477 2.414 1 98.56 191 ASN A N 1
ATOM 1472 C CA . ASN A 1 191 ? 9.758 -13.273 2.213 1 98.56 191 ASN A CA 1
ATOM 1473 C C . ASN A 1 191 ? 9.422 -14.688 1.745 1 98.56 191 ASN A C 1
ATOM 1475 O O . ASN A 1 191 ? 10.016 -15.188 0.787 1 98.56 191 ASN A O 1
ATOM 1479 N N . LEU A 1 192 ? 8.516 -15.273 2.381 1 97.94 192 LEU A N 1
ATOM 1480 C CA . LEU A 1 192 ? 8.133 -16.625 2.016 1 97.94 192 LEU A CA 1
ATOM 1481 C C . LEU A 1 192 ? 7.605 -16.672 0.584 1 97.94 192 LEU A C 1
ATOM 1483 O O . LEU A 1 192 ? 8.016 -17.531 -0.205 1 97.94 192 LEU A O 1
ATOM 1487 N N . GLU A 1 193 ? 6.699 -15.773 0.212 1 98.06 193 GLU A N 1
ATOM 1488 C CA . GLU A 1 193 ? 6.074 -15.734 -1.106 1 98.06 193 GLU A CA 1
ATOM 1489 C C . GLU A 1 193 ? 7.121 -15.578 -2.209 1 98.06 193 GLU A C 1
ATOM 1491 O O . GLU A 1 193 ? 7.129 -16.344 -3.176 1 98.06 193 GLU A O 1
ATOM 1496 N N . TRP A 1 194 ? 8.023 -14.656 -2.068 1 98.69 194 TRP A N 1
ATOM 1497 C CA . TRP A 1 194 ? 8.961 -14.336 -3.137 1 98.69 194 TRP A CA 1
ATOM 1498 C C . TRP A 1 194 ? 10.07 -15.375 -3.215 1 98.69 194 TRP A C 1
ATOM 1500 O O . TRP A 1 194 ? 10.562 -15.688 -4.301 1 98.69 194 TRP A O 1
ATOM 1510 N N . LYS A 1 195 ? 10.453 -15.906 -2.08 1 97.5 195 LYS A N 1
ATOM 1511 C CA . LYS A 1 195 ? 11.469 -16.953 -2.096 1 97.5 195 LYS A CA 1
ATOM 1512 C C . LYS A 1 195 ? 10.93 -18.234 -2.703 1 97.5 195 LYS A C 1
ATOM 1514 O O . LYS A 1 195 ? 11.641 -18.938 -3.426 1 97.5 195 LYS A O 1
ATOM 1519 N N . LEU A 1 196 ? 9.727 -18.594 -2.393 1 98.12 196 LEU A N 1
ATOM 1520 C CA . LEU A 1 196 ? 9.102 -19.75 -3.021 1 98.12 196 LEU A CA 1
ATOM 1521 C C . LEU A 1 196 ? 8.977 -19.547 -4.527 1 98.12 196 LEU A C 1
ATOM 1523 O O . LEU A 1 196 ? 9.281 -20.453 -5.305 1 98.12 196 LEU A O 1
ATOM 1527 N N . LEU A 1 197 ? 8.539 -18.359 -4.957 1 98.69 197 LEU A N 1
ATOM 1528 C CA . LEU A 1 197 ? 8.422 -18.062 -6.379 1 98.69 197 LEU A CA 1
ATOM 1529 C C . LEU A 1 197 ? 9.781 -18.188 -7.074 1 98.69 197 LEU A C 1
ATOM 1531 O O . LEU A 1 197 ? 9.875 -18.812 -8.133 1 98.69 197 LEU A O 1
ATOM 1535 N N . HIS A 1 198 ? 10.781 -17.578 -6.422 1 98.75 198 HIS A N 1
ATOM 1536 C CA . HIS A 1 198 ? 12.133 -17.656 -6.98 1 98.75 198 HIS A CA 1
ATOM 1537 C C . HIS A 1 198 ? 12.586 -19.109 -7.105 1 98.75 198 HIS A C 1
ATOM 1539 O O . HIS A 1 198 ? 13.164 -19.5 -8.125 1 98.75 198 HIS A O 1
ATOM 1545 N N . LYS A 1 199 ? 12.297 -19.891 -6.129 1 97.56 199 LYS A N 1
ATOM 1546 C CA . LYS A 1 199 ? 12.719 -21.281 -6.102 1 97.56 199 LYS A CA 1
ATOM 1547 C C . LYS A 1 199 ? 12.094 -22.062 -7.25 1 97.56 199 LYS A C 1
ATOM 1549 O O . LYS A 1 199 ? 12.773 -22.844 -7.93 1 97.56 199 LYS A O 1
ATOM 1554 N N . VAL A 1 200 ? 10.883 -21.844 -7.586 1 97.69 200 VAL A N 1
ATOM 1555 C CA . VAL A 1 200 ? 10.188 -22.734 -8.5 1 97.69 200 VAL A CA 1
ATOM 1556 C C . VAL A 1 200 ? 10.211 -22.156 -9.914 1 97.69 200 VAL A C 1
ATOM 1558 O O . VAL A 1 200 ? 9.922 -22.859 -10.883 1 97.69 200 VAL A O 1
ATOM 1561 N N . ALA A 1 201 ? 10.586 -20.859 -10.055 1 98.56 201 ALA A N 1
ATOM 1562 C CA . ALA A 1 201 ? 10.297 -20.281 -11.367 1 98.56 201 ALA A CA 1
ATOM 1563 C C . ALA A 1 201 ? 11.484 -19.484 -11.891 1 98.56 201 ALA A C 1
ATOM 1565 O O . ALA A 1 201 ? 11.422 -18.906 -12.977 1 98.56 201 ALA A O 1
ATOM 1566 N N . LYS A 1 202 ? 12.609 -19.344 -11.102 1 98.5 202 LYS A N 1
ATOM 1567 C CA . LYS A 1 202 ? 13.789 -18.656 -11.633 1 98.5 202 LYS A CA 1
ATOM 1568 C C . LYS A 1 202 ? 14.281 -19.328 -12.906 1 98.5 202 LYS A C 1
ATOM 1570 O O . LYS A 1 202 ? 14.102 -20.531 -13.094 1 98.5 202 LYS A O 1
ATOM 1575 N N . ASP A 1 203 ? 14.789 -18.547 -13.758 1 98.19 203 ASP A N 1
ATOM 1576 C CA . ASP A 1 203 ? 15.336 -19.125 -14.984 1 98.19 203 ASP A CA 1
ATOM 1577 C C . ASP A 1 203 ? 16.734 -19.703 -14.75 1 98.19 203 ASP A C 1
ATOM 1579 O O . ASP A 1 203 ? 17.203 -19.766 -13.609 1 98.19 203 ASP A O 1
ATOM 1583 N N . LYS A 1 204 ? 17.359 -20.172 -15.797 1 97.94 204 LYS A N 1
ATOM 1584 C CA . LYS A 1 204 ? 18.625 -20.891 -15.688 1 97.94 204 LYS A CA 1
ATOM 1585 C C . LYS A 1 204 ? 19.719 -19.984 -15.109 1 97.94 204 LYS A C 1
ATOM 1587 O O . LYS A 1 204 ? 20.672 -20.484 -14.492 1 97.94 204 LYS A O 1
ATOM 1592 N N . GLU A 1 205 ? 19.562 -18.672 -15.328 1 98.25 205 GLU A N 1
ATOM 1593 C CA . GLU A 1 205 ? 20.562 -17.719 -14.844 1 98.25 205 GLU A CA 1
ATOM 1594 C C . GLU A 1 205 ? 20.219 -17.219 -13.438 1 98.25 205 GLU A C 1
ATOM 1596 O O . GLU A 1 205 ? 20.906 -16.359 -12.898 1 98.25 205 GLU A O 1
ATOM 1601 N N . GLY A 1 206 ? 19.109 -17.656 -12.867 1 98.31 206 GLY A N 1
ATOM 1602 C CA . GLY A 1 206 ? 18.734 -17.312 -11.5 1 98.31 206 GLY A CA 1
ATOM 1603 C C . GLY A 1 206 ? 17.828 -16.109 -11.414 1 98.31 206 GLY A C 1
ATOM 1604 O O . GLY A 1 206 ? 17.578 -15.594 -10.32 1 98.31 206 GLY A O 1
ATOM 1605 N N . PHE A 1 207 ? 17.375 -15.578 -12.555 1 98.81 207 PHE A N 1
ATOM 1606 C CA . PHE A 1 207 ? 16.531 -14.383 -12.578 1 98.81 207 PHE A CA 1
ATOM 1607 C C . PHE A 1 207 ? 15.055 -14.758 -12.617 1 98.81 207 PHE A C 1
ATOM 1609 O O . PHE A 1 207 ? 14.68 -15.758 -13.227 1 98.81 207 PHE A O 1
ATOM 1616 N N . LEU A 1 208 ? 14.242 -14 -11.906 1 98.81 208 LEU A N 1
ATOM 1617 C CA . LEU A 1 208 ? 12.797 -14.031 -12.109 1 98.81 208 LEU A CA 1
ATOM 1618 C C . LEU A 1 208 ? 12.383 -13.039 -13.188 1 98.81 208 LEU A C 1
ATOM 1620 O O . LEU A 1 208 ? 12.484 -11.828 -13 1 98.81 208 LEU A O 1
ATOM 1624 N N . GLN A 1 209 ? 11.945 -13.547 -14.281 1 98.81 209 GLN A N 1
ATOM 1625 C CA . GLN A 1 209 ? 11.523 -12.703 -15.398 1 98.81 209 GLN A CA 1
ATOM 1626 C C . GLN A 1 209 ? 10.211 -11.992 -15.078 1 98.81 209 GLN A C 1
ATOM 1628 O O . GLN A 1 209 ? 9.344 -12.555 -14.406 1 98.81 209 GLN A O 1
ATOM 1633 N N . ARG A 1 210 ? 10.047 -10.812 -15.586 1 98.75 210 ARG A N 1
ATOM 1634 C CA . ARG A 1 210 ? 8.875 -9.961 -15.383 1 98.75 210 ARG A CA 1
ATOM 1635 C C . ARG A 1 210 ? 7.594 -10.711 -15.719 1 98.75 210 ARG A C 1
ATOM 1637 O O . ARG A 1 210 ? 6.621 -10.656 -14.961 1 98.75 210 ARG A O 1
ATOM 1644 N N . GLU A 1 211 ? 7.582 -11.43 -16.797 1 98.5 211 GLU A N 1
ATOM 1645 C CA . GLU A 1 211 ? 6.398 -12.18 -17.219 1 98.5 211 GLU A CA 1
ATOM 1646 C C . GLU A 1 211 ? 6.07 -13.281 -16.219 1 98.5 211 GLU A C 1
ATOM 1648 O O . GLU A 1 211 ? 4.898 -13.594 -15.992 1 98.5 211 GLU A O 1
ATOM 1653 N N . ILE A 1 212 ? 7.039 -13.898 -15.617 1 98.75 212 ILE A N 1
ATOM 1654 C CA . ILE A 1 212 ? 6.863 -14.938 -14.609 1 98.75 212 ILE A CA 1
ATOM 1655 C C . ILE A 1 212 ? 6.199 -14.336 -13.367 1 98.75 212 ILE A C 1
ATOM 1657 O O . ILE A 1 212 ? 5.23 -14.898 -12.852 1 98.75 212 ILE A O 1
ATOM 1661 N N . VAL A 1 213 ? 6.695 -13.195 -12.945 1 98.88 213 VAL A N 1
ATOM 1662 C CA . VAL A 1 213 ? 6.137 -12.516 -11.781 1 98.88 213 VAL A CA 1
ATOM 1663 C C . VAL A 1 213 ? 4.695 -12.094 -12.07 1 98.88 213 VAL A C 1
ATOM 1665 O O . VAL A 1 213 ? 3.803 -12.312 -11.242 1 98.88 213 VAL A O 1
ATOM 1668 N N . ARG A 1 214 ? 4.492 -11.531 -13.234 1 98.88 214 ARG A N 1
ATOM 1669 C CA . ARG A 1 214 ? 3.145 -11.125 -13.625 1 98.88 214 ARG A CA 1
ATOM 1670 C C . ARG A 1 214 ? 2.182 -12.305 -13.586 1 98.88 214 ARG A C 1
ATOM 1672 O O . ARG A 1 214 ? 1.073 -12.195 -13.062 1 98.88 214 ARG A O 1
ATOM 1679 N N . GLY A 1 215 ? 2.582 -13.445 -14.133 1 98.75 215 GLY A N 1
ATOM 1680 C CA . GLY A 1 215 ? 1.764 -14.641 -14.156 1 98.75 215 GLY A CA 1
ATOM 1681 C C . GLY A 1 215 ? 1.469 -15.195 -12.773 1 98.75 215 GLY A C 1
ATOM 1682 O O . GLY A 1 215 ? 0.438 -15.836 -12.562 1 98.75 215 GLY A O 1
ATOM 1683 N N . ALA A 1 216 ? 2.381 -14.984 -11.875 1 98.81 216 ALA A N 1
ATOM 1684 C CA . ALA A 1 216 ? 2.133 -15.398 -10.492 1 98.81 216 ALA A CA 1
ATOM 1685 C C . ALA A 1 216 ? 0.97 -14.625 -9.883 1 98.81 216 ALA A C 1
ATOM 1687 O O . ALA A 1 216 ? 0.166 -15.18 -9.133 1 98.81 216 ALA A O 1
ATOM 1688 N N . PHE A 1 217 ? 0.803 -13.352 -10.219 1 98.81 217 PHE A N 1
ATOM 1689 C CA . PHE A 1 217 ? -0.227 -12.5 -9.633 1 98.81 217 PHE A CA 1
ATOM 1690 C C . PHE A 1 217 ? -1.615 -12.953 -10.07 1 98.81 217 PHE A C 1
ATOM 1692 O O . PHE A 1 217 ? -2.576 -12.852 -9.305 1 98.81 217 PHE A O 1
ATOM 1699 N N . ASP A 1 218 ? -1.767 -13.453 -11.289 1 98.38 218 ASP A N 1
ATOM 1700 C CA . ASP A 1 218 ? -3.104 -13.867 -11.703 1 98.38 218 ASP A CA 1
ATOM 1701 C C . ASP A 1 218 ? -3.223 -15.391 -11.711 1 98.38 218 ASP A C 1
ATOM 1703 O O . ASP A 1 218 ? -4.238 -15.938 -12.148 1 98.38 218 ASP A O 1
ATOM 1707 N N . GLY A 1 219 ? -2.172 -16.125 -11.359 1 98.44 219 GLY A N 1
ATOM 1708 C CA . GLY A 1 219 ? -2.217 -17.578 -11.195 1 98.44 219 GLY A CA 1
ATOM 1709 C C . GLY A 1 219 ? -1.918 -18.328 -12.477 1 98.44 219 GLY A C 1
ATOM 1710 O O . GLY A 1 219 ? -1.758 -19.547 -12.461 1 98.44 219 GLY A O 1
ATOM 1711 N N . SER A 1 220 ? -1.785 -17.656 -13.594 1 98.44 220 SER A N 1
ATOM 1712 C CA . SER A 1 220 ? -1.523 -18.328 -14.867 1 98.44 220 SER A CA 1
ATOM 1713 C C . SER A 1 220 ? -0.17 -19.016 -14.859 1 98.44 220 SER A C 1
ATOM 1715 O O . SER A 1 220 ? 0 -20.062 -15.492 1 98.44 220 SER A O 1
ATOM 1717 N N . LEU A 1 221 ? 0.796 -18.484 -14.141 1 98.56 221 LEU A N 1
ATOM 1718 C CA . LEU A 1 221 ? 2.104 -19.109 -14 1 98.56 221 LEU A CA 1
ATOM 1719 C C . LEU A 1 221 ? 1.964 -20.531 -13.461 1 98.56 221 LEU A C 1
ATOM 1721 O O . LEU A 1 221 ? 2.643 -21.453 -13.93 1 98.56 221 LEU A O 1
ATOM 1725 N N . PHE A 1 222 ? 1.144 -20.703 -12.453 1 98.5 222 PHE A N 1
ATOM 1726 C CA . PHE A 1 222 ? 1.024 -21.984 -11.766 1 98.5 222 PHE A CA 1
ATOM 1727 C C . PHE A 1 222 ? 0.507 -23.062 -12.711 1 98.5 222 PHE A C 1
ATOM 1729 O O . PHE A 1 222 ? 0.981 -24.203 -12.688 1 98.5 222 PHE A O 1
ATOM 1736 N N . GLU A 1 223 ? -0.434 -22.672 -13.5 1 97.31 223 GLU A N 1
ATOM 1737 C CA . GLU A 1 223 ? -0.943 -23.594 -14.516 1 97.31 223 GLU A CA 1
ATOM 1738 C C . GLU A 1 223 ? 0.159 -24.016 -15.484 1 97.31 223 GLU A C 1
ATOM 1740 O O . GLU A 1 223 ? 0.278 -25.188 -15.828 1 97.31 223 GLU A O 1
ATOM 1745 N N . ARG A 1 224 ? 0.943 -23.062 -15.875 1 96.88 224 ARG A N 1
ATOM 1746 C CA . ARG A 1 224 ? 2.041 -23.344 -16.797 1 96.88 224 ARG A CA 1
ATOM 1747 C C . ARG A 1 224 ? 3.074 -24.266 -16.156 1 96.88 224 ARG A C 1
ATOM 1749 O O . ARG A 1 224 ? 3.574 -25.188 -16.797 1 96.88 224 ARG A O 1
ATOM 1756 N N . LEU A 1 225 ? 3.406 -23.969 -14.945 1 97.88 225 LEU A N 1
ATOM 1757 C CA . LEU A 1 225 ? 4.383 -24.797 -14.242 1 97.88 225 LEU A CA 1
ATOM 1758 C C . LEU A 1 225 ? 3.881 -26.234 -14.094 1 97.88 225 LEU A C 1
ATOM 1760 O O . LEU A 1 225 ? 4.633 -27.188 -14.312 1 97.88 225 LEU A O 1
ATOM 1764 N N . GLN A 1 226 ? 2.631 -26.344 -13.711 1 97.69 226 GLN A N 1
ATOM 1765 C CA . GLN A 1 226 ? 2.039 -27.672 -13.57 1 97.69 226 GLN A CA 1
ATOM 1766 C C . GLN A 1 226 ? 2.088 -28.438 -14.883 1 97.69 226 GLN A C 1
ATOM 1768 O O . GLN A 1 226 ? 2.42 -29.625 -14.906 1 97.69 226 GLN A O 1
ATOM 1773 N N . GLU A 1 227 ? 1.747 -27.781 -15.992 1 95.94 227 GLU A N 1
ATOM 1774 C CA . GLU A 1 227 ? 1.758 -28.422 -17.312 1 95.94 227 GLU A CA 1
ATOM 1775 C C . GLU A 1 227 ? 3.17 -28.844 -17.703 1 95.94 227 GLU A C 1
ATOM 1777 O O . GLU A 1 227 ? 3.367 -29.891 -18.312 1 95.94 227 GLU A O 1
ATOM 1782 N N . SER A 1 228 ? 4.117 -28.047 -17.406 1 92.81 228 SER A N 1
ATOM 1783 C CA . SER A 1 228 ? 5.504 -28.328 -17.75 1 92.81 228 SER A CA 1
ATOM 1784 C C . SER A 1 228 ? 6.031 -29.531 -16.969 1 92.81 228 SER A C 1
ATOM 1786 O O . SER A 1 228 ? 6.895 -30.266 -17.469 1 92.81 228 SER A O 1
ATOM 1788 N N . LYS A 1 229 ? 5.617 -29.719 -15.828 1 89 229 LYS A N 1
ATOM 1789 C CA . LYS A 1 229 ? 6.062 -30.828 -15 1 89 229 LYS A CA 1
ATOM 1790 C C . LYS A 1 229 ? 5.406 -32.125 -15.438 1 89 229 LYS A C 1
ATOM 1792 O O . LYS A 1 229 ? 5.977 -33.219 -15.25 1 89 229 LYS A O 1
ATOM 1797 N N . LYS A 1 230 ? 4.25 -32.094 -15.984 1 87 230 LYS A N 1
ATOM 1798 C CA . LYS A 1 230 ? 3.59 -33.312 -16.5 1 87 230 LYS A CA 1
ATOM 1799 C C . LYS A 1 230 ? 4.289 -33.812 -17.75 1 87 230 LYS A C 1
ATOM 1801 O O . LYS A 1 230 ? 4.301 -35.031 -18.016 1 87 230 LYS A O 1
ATOM 1806 N N . SER A 1 231 ? 4.859 -33 -18.453 1 76.62 231 SER A N 1
ATOM 1807 C CA . SER A 1 231 ? 5.5 -33.375 -19.719 1 76.62 231 SER A CA 1
ATOM 1808 C C . SER A 1 231 ? 6.922 -33.875 -19.469 1 76.62 231 SER A C 1
ATOM 1810 O O . SER A 1 231 ? 7.531 -34.5 -20.359 1 76.62 231 SER A O 1
ATOM 1812 N N . THR A 1 232 ? 7.48 -33.719 -18.344 1 69.38 232 THR A N 1
ATOM 1813 C CA . THR A 1 232 ? 8.805 -34.281 -18.062 1 69.38 232 THR A CA 1
ATOM 1814 C C . THR A 1 232 ? 8.695 -35.625 -17.344 1 69.38 232 THR A C 1
ATOM 1816 O O . THR A 1 232 ? 7.805 -35.812 -16.516 1 69.38 232 THR A O 1
ATOM 1819 N N . MET B 1 1 ? -25.172 -3.258 -25.047 1 26.31 1 MET B N 1
ATOM 1820 C CA . MET B 1 1 ? -24.344 -3.309 -23.844 1 26.31 1 MET B CA 1
ATOM 1821 C C . MET B 1 1 ? -22.938 -2.785 -24.125 1 26.31 1 MET B C 1
ATOM 1823 O O . MET B 1 1 ? -22.219 -3.344 -24.953 1 26.31 1 MET B O 1
ATOM 1827 N N . SER B 1 2 ? -22.438 -1.646 -24.297 1 36.88 2 SER B N 1
ATOM 1828 C CA . SER B 1 2 ? -21.188 -1.054 -24.781 1 36.88 2 SER B CA 1
ATOM 1829 C C . SER B 1 2 ? -19.969 -1.806 -24.266 1 36.88 2 SER B C 1
ATOM 1831 O O . SER B 1 2 ? -19.812 -1.964 -23.047 1 36.88 2 SER B O 1
ATOM 1833 N N . SER B 1 3 ? -19.391 -2.869 -24.781 1 45.16 3 SER B N 1
ATOM 1834 C CA . SER B 1 3 ? -18.516 -3.986 -24.438 1 45.16 3 SER B CA 1
ATOM 1835 C C . SER B 1 3 ? -17.25 -3.5 -23.734 1 45.16 3 SER B C 1
ATOM 1837 O O . SER B 1 3 ? -16.344 -2.971 -24.391 1 45.16 3 SER B O 1
ATOM 1839 N N . SER B 1 4 ? -17.172 -2.77 -22.469 1 62.62 4 SER B N 1
ATOM 1840 C CA . SER B 1 4 ? -16.062 -2.258 -21.672 1 62.62 4 SER B CA 1
ATOM 1841 C C . SER B 1 4 ? -14.883 -3.213 -21.703 1 62.62 4 SER B C 1
ATOM 1843 O O . SER B 1 4 ? -15.055 -4.434 -21.688 1 62.62 4 SER B O 1
ATOM 1845 N N . ASP B 1 5 ? -13.805 -2.834 -22.312 1 82.88 5 ASP B N 1
ATOM 1846 C CA . ASP B 1 5 ? -12.523 -3.529 -22.359 1 82.88 5 ASP B CA 1
ATOM 1847 C C . ASP B 1 5 ? -12.234 -4.234 -21.047 1 82.88 5 ASP B C 1
ATOM 1849 O O . ASP B 1 5 ? -12.016 -3.582 -20.016 1 82.88 5 ASP B O 1
ATOM 1853 N N . PRO B 1 6 ? -12.469 -5.605 -21.031 1 86.19 6 PRO B N 1
ATOM 1854 C CA . PRO B 1 6 ? -12.258 -6.348 -19.781 1 86.19 6 PRO B CA 1
ATOM 1855 C C . PRO B 1 6 ? -10.914 -6.023 -19.125 1 86.19 6 PRO B C 1
ATOM 1857 O O . PRO B 1 6 ? -10.781 -6.129 -17.906 1 86.19 6 PRO B O 1
ATOM 1860 N N . SER B 1 7 ? -9.961 -5.664 -19.906 1 93 7 SER B N 1
ATOM 1861 C CA . SER B 1 7 ? -8.633 -5.359 -19.391 1 93 7 SER B CA 1
ATOM 1862 C C . SER B 1 7 ? -8.633 -4.043 -18.609 1 93 7 SER B C 1
ATOM 1864 O O . SER B 1 7 ? -7.668 -3.738 -17.906 1 93 7 SER B O 1
ATOM 1866 N N . LEU B 1 8 ? -9.75 -3.33 -18.625 1 96.25 8 LEU B N 1
ATOM 1867 C CA . LEU B 1 8 ? -9.867 -2.068 -17.906 1 96.25 8 LEU B CA 1
ATOM 1868 C C . LEU B 1 8 ? -10.922 -2.172 -16.812 1 96.25 8 LEU B C 1
ATOM 1870 O O . LEU B 1 8 ? -11.188 -1.194 -16.109 1 96.25 8 LEU B O 1
ATOM 1874 N N . ALA B 1 9 ? -11.492 -3.4 -16.688 1 97.5 9 ALA B N 1
ATOM 1875 C CA . ALA B 1 9 ? -12.555 -3.57 -15.703 1 97.5 9 ALA B CA 1
ATOM 1876 C C . ALA B 1 9 ? -12.039 -3.318 -14.289 1 97.5 9 ALA B C 1
ATOM 1878 O O . ALA B 1 9 ? -10.984 -3.826 -13.906 1 97.5 9 ALA B O 1
ATOM 1879 N N . THR B 1 10 ? -12.812 -2.537 -13.531 1 98.56 10 THR B N 1
ATOM 1880 C CA . THR B 1 10 ? -12.43 -2.238 -12.156 1 98.56 10 THR B CA 1
ATOM 1881 C C . THR B 1 10 ? -13.305 -3.012 -11.172 1 98.56 10 THR B C 1
ATOM 1883 O O . THR B 1 10 ? -13.086 -2.947 -9.961 1 98.56 10 THR B O 1
ATOM 1886 N N . GLU B 1 11 ? -14.289 -3.74 -11.695 1 98.56 11 GLU B N 1
ATOM 1887 C CA . GLU B 1 11 ? -15.18 -4.574 -10.891 1 98.56 11 GLU B CA 1
ATOM 1888 C C . GLU B 1 11 ? -15.156 -6.023 -11.375 1 98.56 11 GLU B C 1
ATOM 1890 O O . GLU B 1 11 ? -15.125 -6.285 -12.578 1 98.56 11 GLU B O 1
ATOM 1895 N N . ALA B 1 12 ? -15.086 -6.934 -10.453 1 98.5 12 ALA B N 1
ATOM 1896 C CA . ALA B 1 12 ? -15.195 -8.367 -10.711 1 98.5 12 ALA B CA 1
ATOM 1897 C C . ALA B 1 12 ? -16.484 -8.938 -10.125 1 98.5 12 ALA B C 1
ATOM 1899 O O . ALA B 1 12 ? -16.766 -8.766 -8.938 1 98.5 12 ALA B O 1
ATOM 1900 N N . PRO B 1 13 ? -17.281 -9.656 -10.898 1 98.12 13 PRO B N 1
ATOM 1901 C CA . PRO B 1 13 ? -18.562 -10.172 -10.43 1 98.12 13 PRO B CA 1
ATOM 1902 C C . PRO B 1 13 ? -18.438 -11.062 -9.195 1 98.12 13 PRO B C 1
ATOM 1904 O O . PRO B 1 13 ? -19.312 -11.047 -8.32 1 98.12 13 PRO B O 1
ATOM 1907 N N . GLN B 1 14 ? -17.328 -11.766 -9.039 1 98.38 14 GLN B N 1
ATOM 1908 C CA . GLN B 1 14 ? -17.188 -12.695 -7.922 1 98.38 14 GLN B CA 1
ATOM 1909 C C . GLN B 1 14 ? -16.484 -12.031 -6.738 1 98.38 14 GLN B C 1
ATOM 1911 O O . GLN B 1 14 ? -16.25 -12.672 -5.711 1 98.38 14 GLN B O 1
ATOM 1916 N N . ALA B 1 15 ? -16.172 -10.789 -6.824 1 98.56 15 ALA B N 1
ATOM 1917 C CA . ALA B 1 15 ? -15.602 -9.992 -5.742 1 98.56 15 ALA B CA 1
ATOM 1918 C C . ALA B 1 15 ? -16.422 -8.734 -5.48 1 98.56 15 ALA B C 1
ATOM 1920 O O . ALA B 1 15 ? -16.078 -7.648 -5.945 1 98.56 15 ALA B O 1
ATOM 1921 N N . ALA B 1 16 ? -17.422 -8.828 -4.695 1 98.19 16 ALA B N 1
ATOM 1922 C CA . ALA B 1 16 ? -18.406 -7.777 -4.461 1 98.19 16 ALA B CA 1
ATOM 1923 C C . ALA B 1 16 ? -17.75 -6.508 -3.934 1 98.19 16 ALA B C 1
ATOM 1925 O O . ALA B 1 16 ? -18.188 -5.398 -4.238 1 98.19 16 ALA B O 1
ATOM 1926 N N . VAL B 1 17 ? -16.688 -6.664 -3.271 1 98.38 17 VAL B N 1
ATOM 1927 C CA . VAL B 1 17 ? -16.016 -5.527 -2.65 1 98.38 17 VAL B CA 1
ATOM 1928 C C . VAL B 1 17 ? -15.523 -4.566 -3.73 1 98.38 17 VAL B C 1
ATOM 1930 O O . VAL B 1 17 ? -15.406 -3.361 -3.492 1 98.38 17 VAL B O 1
ATOM 1933 N N . THR B 1 18 ? -15.211 -5.059 -4.949 1 98.69 18 THR B N 1
ATOM 1934 C CA . THR B 1 18 ? -14.742 -4.203 -6.031 1 98.69 18 THR B CA 1
ATOM 1935 C C . THR B 1 18 ? -15.859 -3.289 -6.527 1 98.69 18 THR B C 1
ATOM 1937 O O . THR B 1 18 ? -15.594 -2.189 -7.02 1 98.69 18 THR B O 1
ATOM 1940 N N . SER B 1 19 ? -17.078 -3.715 -6.398 1 98.06 19 SER B N 1
ATOM 1941 C CA . SER B 1 19 ? -18.219 -2.891 -6.777 1 98.06 19 SER B CA 1
ATOM 1942 C C . SER B 1 19 ? -18.609 -1.934 -5.656 1 98.06 19 SER B C 1
ATOM 1944 O O . SER B 1 19 ? -19.141 -0.85 -5.914 1 98.06 19 SER B O 1
ATOM 1946 N N . GLU B 1 20 ? -18.344 -2.35 -4.469 1 97.88 20 GLU B N 1
ATOM 1947 C CA . GLU B 1 20 ? -18.641 -1.516 -3.311 1 97.88 20 GLU B CA 1
ATOM 1948 C C . GLU B 1 20 ? -17.656 -0.359 -3.188 1 97.88 20 GLU B C 1
ATOM 1950 O O . GLU B 1 20 ? -18.016 0.715 -2.695 1 97.88 20 GLU B O 1
ATOM 1955 N N . ARG B 1 21 ? -16.5 -0.614 -3.576 1 98.38 21 ARG B N 1
ATOM 1956 C CA . ARG B 1 21 ? -15.414 0.353 -3.488 1 98.38 21 ARG B CA 1
ATOM 1957 C C . ARG B 1 21 ? -14.906 0.731 -4.875 1 98.38 21 ARG B C 1
ATOM 1959 O O . ARG B 1 21 ? -13.891 0.205 -5.332 1 98.38 21 ARG B O 1
ATOM 1966 N N . LYS B 1 22 ? -15.469 1.701 -5.406 1 98 22 LYS B N 1
ATOM 1967 C CA . LYS B 1 22 ? -15.273 2.061 -6.809 1 98 22 LYS B CA 1
ATOM 1968 C C . LYS B 1 22 ? -14.055 2.973 -6.973 1 98 22 LYS B C 1
ATOM 1970 O O . LYS B 1 22 ? -13.672 3.672 -6.035 1 98 22 LYS B O 1
ATOM 1975 N N . LEU B 1 23 ? -13.484 2.949 -8.102 1 98.31 23 LEU B N 1
ATOM 1976 C CA . LEU B 1 23 ? -12.375 3.818 -8.492 1 98.31 23 LEU B CA 1
ATOM 1977 C C . LEU B 1 23 ? -12.836 4.855 -9.516 1 98.31 23 LEU B C 1
ATOM 1979 O O . LEU B 1 23 ? -13.922 4.723 -10.094 1 98.31 23 LEU B O 1
ATOM 1983 N N . SER B 1 24 ? -12.055 5.898 -9.664 1 97.19 24 SER B N 1
ATOM 1984 C CA . SER B 1 24 ? -12.32 6.918 -10.672 1 97.19 24 SER B CA 1
ATOM 1985 C C . SER B 1 24 ? -11.703 6.539 -12.016 1 97.19 24 SER B C 1
ATOM 1987 O O . SER B 1 24 ? -10.508 6.719 -12.227 1 97.19 24 SER B O 1
ATOM 1989 N N . PRO B 1 25 ? -12.484 6.117 -12.945 1 96.44 25 PRO B N 1
ATOM 1990 C CA . PRO B 1 25 ? -11.906 5.672 -14.219 1 96.44 25 PRO B CA 1
ATOM 1991 C C . PRO B 1 25 ? -11.391 6.828 -15.07 1 96.44 25 PRO B C 1
ATOM 1993 O O . PRO B 1 25 ? -10.594 6.617 -15.984 1 96.44 25 PRO B O 1
ATOM 1996 N N . ASP B 1 26 ? -11.773 8.117 -14.812 1 96.38 26 ASP B N 1
ATOM 1997 C CA . ASP B 1 26 ? -11.445 9.25 -15.672 1 96.38 26 ASP B CA 1
ATOM 1998 C C . ASP B 1 26 ? -10.492 10.219 -14.969 1 96.38 26 ASP B C 1
ATOM 2000 O O . ASP B 1 26 ? -10.422 11.391 -15.328 1 96.38 26 ASP B O 1
ATOM 2004 N N . LEU B 1 27 ? -9.828 9.773 -13.945 1 98 27 LEU B N 1
ATOM 2005 C CA . LEU B 1 27 ? -8.945 10.641 -13.18 1 98 27 LEU B CA 1
ATOM 2006 C C . LEU B 1 27 ? -7.871 11.25 -14.07 1 98 27 LEU B C 1
ATOM 2008 O O . LEU B 1 27 ? -7.48 12.406 -13.883 1 98 27 LEU B O 1
ATOM 2012 N N . GLN B 1 28 ? -7.426 10.508 -15.016 1 97.31 28 GLN B N 1
ATOM 2013 C CA . GLN B 1 28 ? -6.328 10.945 -15.867 1 97.31 28 GLN B CA 1
ATOM 2014 C C . GLN B 1 28 ? -6.762 12.109 -16.75 1 97.31 28 GLN B C 1
ATOM 2016 O O . GLN B 1 28 ? -5.918 12.828 -17.297 1 97.31 28 GLN B O 1
ATOM 2021 N N . GLU B 1 29 ? -8 12.312 -16.984 1 97.44 29 GLU B N 1
ATOM 2022 C CA . GLU B 1 29 ? -8.523 13.445 -17.75 1 97.44 29 GLU B CA 1
ATOM 2023 C C . GLU B 1 29 ? -8.469 14.727 -16.922 1 97.44 29 GLU B C 1
ATOM 2025 O O . GLU B 1 29 ? -8.492 15.828 -17.469 1 97.44 29 GLU B O 1
ATOM 2030 N N . GLN B 1 30 ? -8.312 14.602 -15.617 1 97.44 30 GLN B N 1
ATOM 2031 C CA . GLN B 1 30 ? -8.406 15.75 -14.719 1 97.44 30 GLN B CA 1
ATOM 2032 C C . GLN B 1 30 ? -7.047 16.062 -14.094 1 97.44 30 GLN B C 1
ATOM 2034 O O . GLN B 1 30 ? -6.832 17.172 -13.602 1 97.44 30 GLN B O 1
ATOM 2039 N N . LEU B 1 31 ? -6.211 15.125 -14.062 1 97.88 31 LEU B N 1
ATOM 2040 C CA . LEU B 1 31 ? -4.902 15.242 -13.43 1 97.88 31 LEU B CA 1
ATOM 2041 C C . LEU B 1 31 ? -3.83 14.539 -14.25 1 97.88 31 LEU B C 1
ATOM 2043 O O . LEU B 1 31 ? -3.977 13.367 -14.594 1 97.88 31 LEU B O 1
ATOM 2047 N N . ALA B 1 32 ? -2.826 15.258 -14.508 1 97.25 32 ALA B N 1
ATOM 2048 C CA . ALA B 1 32 ? -1.75 14.703 -15.32 1 97.25 32 ALA B CA 1
ATOM 2049 C C . ALA B 1 32 ? -1.061 13.547 -14.609 1 97.25 32 ALA B C 1
ATOM 2051 O O . ALA B 1 32 ? -0.67 13.672 -13.445 1 97.25 32 ALA B O 1
ATOM 2052 N N . LYS B 1 33 ? -0.937 12.352 -15.281 1 97.81 33 LYS B N 1
ATOM 2053 C CA . LYS B 1 33 ? -0.189 11.172 -14.852 1 97.81 33 LYS B CA 1
ATOM 2054 C C . LYS B 1 33 ? -0.538 10.797 -13.414 1 97.81 33 LYS B C 1
ATOM 2056 O O . LYS B 1 33 ? 0.345 10.711 -12.562 1 97.81 33 LYS B O 1
ATOM 2061 N N . PRO B 1 34 ? -1.737 10.477 -13.125 1 98.44 34 PRO B N 1
ATOM 2062 C CA . PRO B 1 34 ? -2.117 10.188 -11.734 1 98.44 34 PRO B CA 1
ATOM 2063 C C . PRO B 1 34 ? -1.473 8.906 -11.203 1 98.44 34 PRO B C 1
ATOM 2065 O O . PRO B 1 34 ? -1.518 8.641 -10 1 98.44 34 PRO B O 1
ATOM 2068 N N . TYR B 1 35 ? -0.788 8.102 -12.102 1 98.44 35 TYR B N 1
ATOM 2069 C CA . TYR B 1 35 ? -0.123 6.871 -11.68 1 98.44 35 TYR B CA 1
ATOM 2070 C C . TYR B 1 35 ? 1.243 7.168 -11.078 1 98.44 35 TYR B C 1
ATOM 2072 O O . TYR B 1 35 ? 1.839 6.312 -10.422 1 98.44 35 TYR B O 1
ATOM 2080 N N . LEU B 1 36 ? 1.76 8.359 -11.312 1 98.62 36 LEU B N 1
ATOM 2081 C CA . LEU B 1 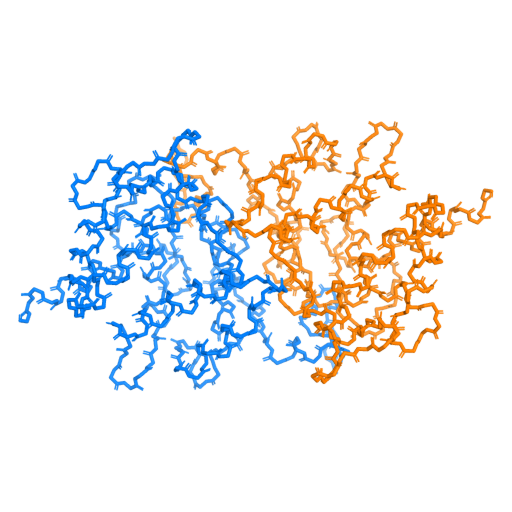36 ? 3.127 8.719 -10.953 1 98.62 36 LEU B CA 1
ATOM 2082 C C . LEU B 1 36 ? 3.178 9.352 -9.57 1 98.62 36 LEU B C 1
ATOM 2084 O O . LEU B 1 36 ? 2.604 10.4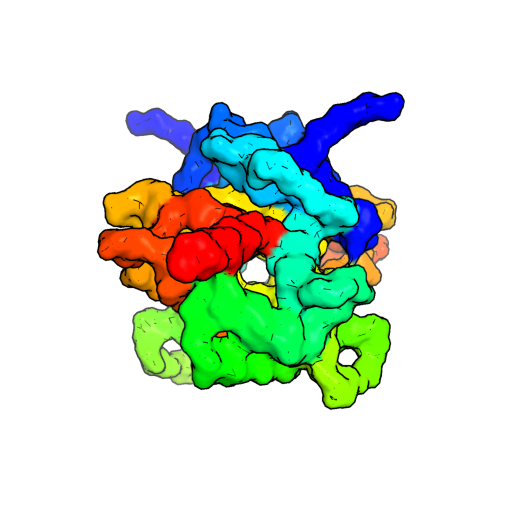22 -9.344 1 98.62 36 LEU B O 1
ATOM 2088 N N . ALA B 1 37 ? 3.844 8.664 -8.609 1 98.75 37 ALA B N 1
ATOM 2089 C CA . ALA B 1 37 ? 4.012 9.219 -7.27 1 98.75 37 ALA B CA 1
ATOM 2090 C C . ALA B 1 37 ? 4.824 10.508 -7.312 1 98.75 37 ALA B C 1
ATOM 2092 O O . ALA B 1 37 ? 5.832 10.594 -8.023 1 98.75 37 ALA B O 1
ATOM 2093 N N . ARG B 1 38 ? 4.387 11.508 -6.613 1 98.81 38 ARG B N 1
ATOM 2094 C CA . ARG B 1 38 ? 5.016 12.82 -6.582 1 98.81 38 ARG B CA 1
ATOM 2095 C C . ARG B 1 38 ? 5.938 12.961 -5.379 1 98.81 38 ARG B C 1
ATOM 2097 O O . ARG B 1 38 ? 5.512 12.766 -4.238 1 98.81 38 ARG B O 1
ATOM 2104 N N . ALA B 1 39 ? 7.125 13.383 -5.633 1 98.75 39 ALA B N 1
ATOM 2105 C CA . ALA B 1 39 ? 8.109 13.43 -4.559 1 98.75 39 ALA B CA 1
ATOM 2106 C C . ALA B 1 39 ? 7.898 14.656 -3.676 1 98.75 39 ALA B C 1
ATOM 2108 O O . ALA B 1 39 ? 8.117 14.602 -2.465 1 98.75 39 ALA B O 1
ATOM 2109 N N . MET B 1 40 ? 7.387 15.766 -4.266 1 98.62 40 MET B N 1
ATOM 2110 C CA . MET B 1 40 ? 7.496 17 -3.502 1 98.62 40 MET B CA 1
ATOM 2111 C C . MET B 1 40 ? 6.16 17.734 -3.465 1 98.62 40 MET B C 1
ATOM 2113 O O . MET B 1 40 ? 6.043 18.781 -2.83 1 98.62 40 MET B O 1
ATOM 2117 N N . ALA B 1 41 ? 5.102 17.125 -4.09 1 98.56 41 ALA B N 1
ATOM 2118 C CA . ALA B 1 41 ? 3.824 17.828 -4.148 1 98.56 41 ALA B CA 1
ATOM 2119 C C . ALA B 1 41 ? 2.662 16.875 -3.879 1 98.56 41 ALA B C 1
ATOM 2121 O O . ALA B 1 41 ? 2.627 15.758 -4.41 1 98.56 41 ALA B O 1
ATOM 2122 N N . ALA B 1 42 ? 1.793 17.25 -3.012 1 98.75 42 ALA B N 1
ATOM 2123 C CA . ALA B 1 42 ? 0.507 16.578 -2.854 1 98.75 42 ALA B CA 1
ATOM 2124 C C . ALA B 1 42 ? -0.541 17.172 -3.795 1 98.75 42 ALA B C 1
ATOM 2126 O O . ALA B 1 42 ? -1.083 18.25 -3.535 1 98.75 42 ALA B O 1
ATOM 2127 N N . VAL B 1 43 ? -0.873 16.406 -4.852 1 98.69 43 VAL B N 1
ATOM 2128 C CA . VAL B 1 43 ? -1.664 17 -5.93 1 98.69 43 VAL B CA 1
ATOM 2129 C C . VAL B 1 43 ? -3.021 16.297 -6.008 1 98.69 43 VAL B C 1
ATOM 2131 O O . VAL B 1 43 ? -3.17 15.156 -5.566 1 98.69 43 VAL B O 1
ATOM 2134 N N . ASP B 1 44 ? -3.979 16.953 -6.512 1 98.19 44 ASP B N 1
ATOM 2135 C CA . ASP B 1 44 ? -5.262 16.422 -6.957 1 98.19 44 ASP B CA 1
ATOM 2136 C C . ASP B 1 44 ? -5.891 17.328 -8.016 1 98.19 44 ASP B C 1
ATOM 2138 O O . ASP B 1 44 ? -5.32 18.359 -8.383 1 98.19 44 ASP B O 1
ATOM 2142 N N . PRO B 1 45 ? -6.969 17.031 -8.625 1 97.5 45 PRO B N 1
ATOM 2143 C CA . PRO B 1 45 ? -7.52 17.812 -9.727 1 97.5 45 PRO B CA 1
ATOM 2144 C C . PRO B 1 45 ? -7.727 19.281 -9.367 1 97.5 45 PRO B C 1
ATOM 2146 O O . PRO B 1 45 ? -7.504 20.172 -10.195 1 97.5 45 PRO B O 1
ATOM 2149 N N . SER B 1 46 ? -8.109 19.562 -8.18 1 97.62 46 SER B N 1
ATOM 2150 C CA . SER B 1 46 ? -8.336 20.938 -7.754 1 97.62 46 SER B CA 1
ATOM 2151 C C . SER B 1 46 ? -7.027 21.641 -7.41 1 97.62 46 SER B C 1
ATOM 2153 O O . SER B 1 46 ? -6.977 22.875 -7.328 1 97.62 46 SER B O 1
ATOM 2155 N N . HIS B 1 47 ? -5.957 20.875 -7.195 1 98 47 HIS B N 1
ATOM 2156 C CA . HIS B 1 47 ? -4.629 21.375 -6.875 1 98 47 HIS B CA 1
ATOM 2157 C C . HIS B 1 47 ? -3.555 20.672 -7.695 1 98 47 HIS B C 1
ATOM 2159 O O . HIS B 1 47 ? -2.695 19.984 -7.145 1 98 47 HIS B O 1
ATOM 2165 N N . PRO B 1 48 ? -3.523 20.875 -8.953 1 96.56 48 PRO B N 1
ATOM 2166 C CA . PRO B 1 48 ? -2.623 20.125 -9.828 1 96.56 48 PRO B CA 1
ATOM 2167 C C . PRO B 1 48 ? -1.15 20.406 -9.547 1 96.56 48 PRO B C 1
ATOM 2169 O O . PRO B 1 48 ? -0.28 19.625 -9.945 1 96.56 48 PRO B O 1
ATOM 2172 N N . GLU B 1 49 ? -0.85 21.516 -8.82 1 96.25 49 GLU B N 1
ATOM 2173 C CA . GLU B 1 49 ? 0.537 21.844 -8.508 1 96.25 49 GLU B CA 1
ATOM 2174 C C . GLU B 1 49 ? 0.815 21.688 -7.016 1 96.25 49 GLU B C 1
ATOM 2176 O O . GLU B 1 49 ? 1.872 22.094 -6.531 1 96.25 49 GLU B O 1
ATOM 2181 N N . GLY B 1 50 ? -0.151 21.141 -6.277 1 97.38 50 GLY B N 1
ATOM 2182 C CA . GLY B 1 50 ? -0.003 20.984 -4.84 1 97.38 50 GLY B CA 1
ATOM 2183 C C . GLY B 1 50 ? -0.353 22.25 -4.07 1 97.38 50 GLY B C 1
ATOM 2184 O O . GLY B 1 50 ? -1.191 23.031 -4.508 1 97.38 50 GLY B O 1
ATOM 2185 N N . SER B 1 51 ? 0.115 22.391 -2.873 1 96.94 51 SER B N 1
ATOM 2186 C CA . SER B 1 51 ? -0.159 23.547 -2.018 1 96.94 51 SER B CA 1
ATOM 2187 C C . SER B 1 51 ? 0.54 24.797 -2.533 1 96.94 51 SER B C 1
ATOM 2189 O O . SER B 1 51 ? 1.767 24.828 -2.645 1 96.94 51 SER B O 1
ATOM 2191 N N . LYS B 1 52 ? -0.268 25.812 -2.801 1 92.69 52 LYS B N 1
ATOM 2192 C CA . LYS B 1 52 ? 0.234 27.031 -3.408 1 92.69 52 LYS B CA 1
ATOM 2193 C C . LYS B 1 52 ? 1.242 27.734 -2.494 1 92.69 52 LYS B C 1
ATOM 2195 O O . LYS B 1 52 ? 1.004 27.875 -1.294 1 92.69 52 LYS B O 1
ATOM 2200 N N . GLY B 1 53 ? 2.371 28.094 -3.176 1 91.25 53 GLY B N 1
ATOM 2201 C CA . GLY B 1 53 ? 3.348 28.938 -2.49 1 91.25 53 GLY B CA 1
ATOM 2202 C C . GLY B 1 53 ? 4.199 28.156 -1.501 1 91.25 53 GLY B C 1
ATOM 2203 O O . GLY B 1 53 ? 5.039 28.734 -0.812 1 91.25 53 GLY B O 1
ATOM 2204 N N . ARG B 1 54 ? 4.074 26.875 -1.421 1 93.12 54 ARG B N 1
ATOM 2205 C CA . ARG B 1 54 ? 4.805 26.078 -0.439 1 93.12 54 ARG B CA 1
ATOM 2206 C C . ARG B 1 54 ? 6.266 25.906 -0.84 1 93.12 54 ARG B C 1
ATOM 2208 O O . ARG B 1 54 ? 6.57 25.594 -1.993 1 93.12 54 ARG B O 1
ATOM 2215 N N . ASP B 1 55 ? 7.09 26.219 0.07 1 94.5 55 ASP B N 1
ATOM 2216 C CA . ASP B 1 55 ? 8.5 25.875 -0.082 1 94.5 55 ASP B CA 1
ATOM 2217 C C . ASP B 1 55 ? 8.773 24.453 0.405 1 94.5 55 ASP B C 1
ATOM 2219 O O . ASP B 1 55 ? 8.852 24.203 1.611 1 94.5 55 ASP B O 1
ATOM 2223 N N . THR B 1 56 ? 9.023 23.562 -0.458 1 96.5 56 THR B N 1
ATOM 2224 C CA . THR B 1 56 ? 9.188 22.141 -0.128 1 96.5 56 THR B CA 1
ATOM 2225 C C . THR B 1 56 ? 10.562 21.891 0.489 1 96.5 56 THR B C 1
ATOM 2227 O O . THR B 1 56 ? 10.789 20.844 1.104 1 96.5 56 THR B O 1
ATOM 2230 N N . LYS B 1 57 ? 11.562 22.859 0.24 1 96.88 57 LYS B N 1
ATOM 2231 C CA . LYS B 1 57 ? 12.938 22.734 0.698 1 96.88 57 LYS B CA 1
ATOM 2232 C C . LYS B 1 57 ? 13.578 21.438 0.192 1 96.88 57 LYS B C 1
ATOM 2234 O O . LYS B 1 57 ? 14.406 20.844 0.878 1 96.88 57 LYS B O 1
ATOM 2239 N N . GLY B 1 58 ? 13.016 20.891 -0.911 1 97.56 58 GLY B N 1
ATOM 2240 C CA . GLY B 1 58 ? 13.562 19.688 -1.511 1 97.56 58 GLY B CA 1
ATOM 2241 C C . GLY B 1 58 ? 13.18 18.422 -0.755 1 97.56 58 GLY B C 1
ATOM 2242 O O . GLY B 1 58 ? 13.758 17.359 -0.986 1 97.56 58 GLY B O 1
ATOM 2243 N N . MET B 1 59 ? 12.242 18.484 0.126 1 98.62 59 MET B N 1
ATOM 2244 C CA . MET B 1 59 ? 11.805 17.359 0.946 1 98.62 59 MET B CA 1
ATOM 2245 C C . MET B 1 59 ? 10.719 16.547 0.24 1 98.62 59 MET B C 1
ATOM 2247 O O . MET B 1 59 ? 9.945 17.109 -0.542 1 98.62 59 MET B O 1
ATOM 2251 N N . SER B 1 60 ? 10.711 15.18 0.503 1 98.81 60 SER B N 1
ATOM 2252 C CA . SER B 1 60 ? 9.555 14.398 0.073 1 98.81 60 SER B CA 1
ATOM 2253 C C . SER B 1 60 ? 8.281 14.883 0.75 1 98.81 60 SER B C 1
ATOM 2255 O O . SER B 1 60 ? 8.336 15.586 1.759 1 98.81 60 SER B O 1
ATOM 2257 N N . VAL B 1 61 ? 7.168 14.555 0.202 1 98.88 61 VAL B N 1
ATOM 2258 C CA . VAL B 1 61 ? 5.895 14.984 0.77 1 98.88 61 VAL B CA 1
ATOM 2259 C C . VAL B 1 61 ? 5.789 14.508 2.217 1 98.88 61 VAL B C 1
ATOM 2261 O O . VAL B 1 61 ? 5.363 15.266 3.096 1 98.88 61 VAL B O 1
ATOM 2264 N N . LEU B 1 62 ? 6.195 13.281 2.486 1 98.94 62 LEU B N 1
ATOM 2265 C CA . LEU B 1 62 ? 6.145 12.758 3.848 1 98.94 62 LEU B CA 1
ATOM 2266 C C . LEU B 1 62 ? 7.09 13.531 4.762 1 98.94 62 LEU B C 1
ATOM 2268 O O . LEU B 1 62 ? 6.754 13.82 5.914 1 98.94 62 LEU B O 1
ATOM 2272 N N . GLN B 1 63 ? 8.273 13.859 4.281 1 98.94 63 GLN B N 1
ATOM 2273 C CA . GLN B 1 63 ? 9.18 14.68 5.07 1 98.94 63 GLN B CA 1
ATOM 2274 C C . GLN B 1 63 ? 8.562 16.047 5.383 1 98.94 63 GLN B C 1
ATOM 2276 O O . GLN B 1 63 ? 8.703 16.547 6.492 1 98.94 63 GLN B O 1
ATOM 2281 N N . GLN B 1 64 ? 7.914 16.625 4.426 1 98.88 64 GLN B N 1
ATOM 2282 C CA . GLN B 1 64 ? 7.242 17.906 4.629 1 98.88 64 GLN B CA 1
ATOM 2283 C C . GLN B 1 64 ? 6.188 17.812 5.727 1 98.88 64 GLN B C 1
ATOM 2285 O O . GLN B 1 64 ? 6.094 18.688 6.586 1 98.88 64 GLN B O 1
ATOM 2290 N N . HIS B 1 65 ? 5.41 16.766 5.715 1 98.81 65 HIS B N 1
ATOM 2291 C CA . HIS B 1 65 ? 4.426 16.484 6.754 1 98.81 65 HIS B CA 1
ATOM 2292 C C . HIS B 1 65 ? 5.07 16.484 8.133 1 98.81 65 HIS B C 1
ATOM 2294 O O . HIS B 1 65 ? 4.551 17.109 9.062 1 98.81 65 HIS B O 1
ATOM 2300 N N . ALA B 1 66 ? 6.188 15.875 8.266 1 98.88 66 ALA B N 1
ATOM 2301 C CA . ALA B 1 66 ? 6.875 15.719 9.539 1 98.88 66 ALA B CA 1
ATOM 2302 C C . ALA B 1 66 ? 7.578 17.016 9.945 1 98.88 66 ALA B C 1
ATOM 2304 O O . ALA B 1 66 ? 7.727 17.297 11.141 1 98.88 66 ALA B O 1
ATOM 2305 N N . ALA B 1 67 ? 7.977 17.797 8.945 1 98.75 67 ALA B N 1
ATOM 2306 C CA . ALA B 1 67 ? 8.82 18.969 9.172 1 98.75 67 ALA B CA 1
ATOM 2307 C C . ALA B 1 67 ? 8.117 20 10.055 1 98.75 67 ALA B C 1
ATOM 2309 O O . ALA B 1 67 ? 8.766 20.734 10.797 1 98.75 67 ALA B O 1
ATOM 2310 N N . PHE B 1 68 ? 6.82 20.031 10.039 1 98.56 68 PHE B N 1
ATOM 2311 C CA . PHE B 1 68 ? 6.066 20.953 10.883 1 98.56 68 PHE B CA 1
ATOM 2312 C C . PHE B 1 68 ? 6.383 20.719 12.352 1 98.56 68 PHE B C 1
ATOM 2314 O O . PHE B 1 68 ? 6.41 21.672 13.141 1 98.56 68 PHE B O 1
ATOM 2321 N N . PHE B 1 69 ? 6.656 19.516 12.719 1 98.81 69 PHE B N 1
ATOM 2322 C CA . PHE B 1 69 ? 6.816 19.141 14.117 1 98.81 69 PHE B CA 1
ATOM 2323 C C . PHE B 1 69 ? 8.242 19.406 14.586 1 98.81 69 PHE B C 1
ATOM 2325 O O . PHE B 1 69 ? 8.539 19.281 15.773 1 98.81 69 PHE B O 1
ATOM 2332 N N . ASP B 1 70 ? 9.078 19.656 13.641 1 98.81 70 ASP B N 1
ATOM 2333 C CA . ASP B 1 70 ? 10.445 20.062 13.945 1 98.81 70 ASP B CA 1
ATOM 2334 C C . ASP B 1 70 ? 10.523 21.562 14.211 1 98.81 70 ASP B C 1
ATOM 2336 O O . ASP B 1 70 ? 10.844 22.344 13.312 1 98.81 70 ASP B O 1
ATOM 2340 N N . ARG B 1 71 ? 10.383 21.953 15.406 1 98.31 71 ARG B N 1
ATOM 2341 C CA . ARG B 1 71 ? 10.164 23.344 15.766 1 98.31 71 ARG B CA 1
ATOM 2342 C C . ARG B 1 71 ? 11.469 24.141 15.703 1 98.31 71 ARG B C 1
ATOM 2344 O O . ARG B 1 71 ? 11.453 25.344 15.453 1 98.31 71 ARG B O 1
ATOM 2351 N N . ASN B 1 72 ? 12.562 23.484 15.914 1 98.19 72 ASN B N 1
ATOM 2352 C CA . ASN B 1 72 ? 13.82 24.219 15.898 1 98.19 72 ASN B CA 1
ATOM 2353 C C . ASN B 1 72 ? 14.555 24.062 14.57 1 98.19 72 ASN B C 1
ATOM 2355 O O . ASN B 1 72 ? 15.656 24.578 14.398 1 98.19 72 ASN B O 1
ATOM 2359 N N . GLY B 1 73 ? 14.117 23.25 13.656 1 98 73 GLY B N 1
ATOM 2360 C CA . GLY B 1 73 ? 14.578 23.172 12.281 1 98 73 GLY B CA 1
ATOM 2361 C C . GLY B 1 73 ? 15.891 22.422 12.133 1 98 73 GLY B C 1
ATOM 2362 O O . GLY B 1 73 ? 16.625 22.625 11.164 1 98 73 GLY B O 1
ATOM 2363 N N . ASP B 1 74 ? 16.203 21.547 13.039 1 98.44 74 ASP B N 1
ATOM 2364 C CA . ASP B 1 74 ? 17.5 20.875 12.961 1 98.44 74 ASP B CA 1
ATOM 2365 C C . ASP B 1 74 ? 17.359 19.5 12.312 1 98.44 74 ASP B C 1
ATOM 2367 O O . ASP B 1 74 ? 18.328 18.734 12.266 1 98.44 74 ASP B O 1
ATOM 2371 N N . GLY B 1 75 ? 16.172 19.125 11.906 1 98.56 75 GLY B N 1
ATOM 2372 C CA . GLY B 1 75 ? 15.961 17.859 11.195 1 98.56 75 GLY B CA 1
ATOM 2373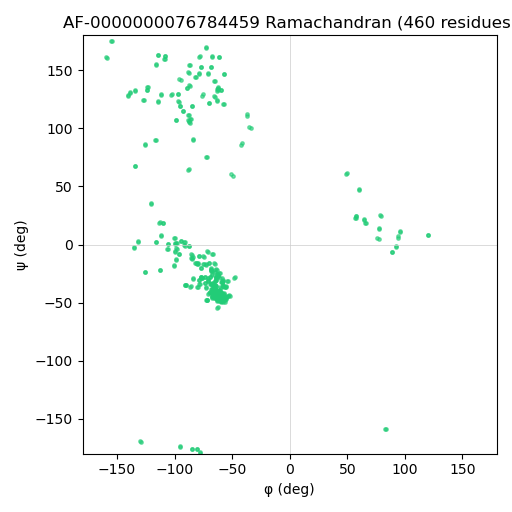 C C . GLY B 1 75 ? 15.609 16.719 12.125 1 98.56 75 GLY B C 1
ATOM 2374 O O . GLY B 1 75 ? 15.383 15.594 11.664 1 98.56 75 GLY B O 1
ATOM 2375 N N . VAL B 1 76 ? 15.57 17 13.383 1 98.75 76 VAL B N 1
ATOM 2376 C CA . VAL B 1 76 ? 15.242 16.016 14.398 1 98.75 76 VAL B CA 1
ATOM 2377 C C . VAL B 1 76 ? 14.062 16.5 15.242 1 98.75 76 VAL B C 1
ATOM 2379 O O . VAL B 1 76 ? 14.023 17.672 15.641 1 98.75 76 VAL B O 1
ATOM 2382 N N . ILE B 1 77 ? 13.102 15.672 15.469 1 98.94 77 ILE B N 1
ATOM 2383 C CA . ILE B 1 77 ? 11.914 16.016 16.25 1 98.94 77 ILE B CA 1
ATOM 2384 C C . ILE B 1 77 ? 12.023 15.414 17.641 1 98.94 77 ILE B C 1
ATOM 2386 O O . ILE B 1 77 ? 12.266 14.211 17.797 1 98.94 77 ILE B O 1
ATOM 2390 N N . TYR B 1 78 ? 11.828 16.219 18.609 1 98.81 78 TYR B N 1
ATOM 2391 C CA . TYR B 1 78 ? 11.844 15.766 19.984 1 98.81 78 TYR B CA 1
ATOM 2392 C C . TYR B 1 78 ? 10.438 15.773 20.578 1 98.81 78 TYR B C 1
ATOM 2394 O O . TYR B 1 78 ? 9.539 16.438 20.047 1 98.81 78 TYR B O 1
ATOM 2402 N N . PRO B 1 79 ? 10.227 14.977 21.688 1 98.75 79 PRO B N 1
ATOM 2403 C CA . PRO B 1 79 ? 8.875 14.859 22.234 1 98.75 79 PRO B CA 1
ATOM 2404 C C . PRO B 1 79 ? 8.258 16.203 22.594 1 98.75 79 PRO B C 1
ATOM 2406 O O . PRO B 1 79 ? 7.062 16.422 22.359 1 98.75 79 PRO B O 1
ATOM 2409 N N . TRP B 1 80 ? 8.984 17.125 23.078 1 98.75 80 TRP B N 1
ATOM 2410 C CA . TRP B 1 80 ? 8.438 18.406 23.5 1 98.75 80 TRP B CA 1
ATOM 2411 C C . TRP B 1 80 ? 8.07 19.266 22.281 1 98.75 80 TRP B C 1
ATOM 2413 O O . TRP B 1 80 ? 7.164 20.094 22.359 1 98.75 80 TRP B O 1
ATOM 2423 N N . GLU B 1 81 ? 8.773 19.031 21.172 1 98.88 81 GLU B N 1
ATOM 2424 C CA . GLU B 1 81 ? 8.391 19.734 19.953 1 98.88 81 GLU B CA 1
ATOM 2425 C C . GLU B 1 81 ? 7.066 19.203 19.406 1 98.88 81 GLU B C 1
ATOM 2427 O O . GLU B 1 81 ? 6.211 19.984 18.969 1 98.88 81 GLU B O 1
ATOM 2432 N N . THR B 1 82 ? 6.93 17.859 19.438 1 98.88 82 THR B N 1
ATOM 2433 C CA . THR B 1 82 ? 5.664 17.266 19.031 1 98.88 82 THR B CA 1
ATOM 2434 C C . THR B 1 82 ? 4.516 17.766 19.906 1 98.88 82 THR B C 1
ATOM 2436 O O . THR B 1 82 ? 3.453 18.125 19.406 1 98.88 82 THR B O 1
ATOM 2439 N N . PHE B 1 83 ? 4.77 17.781 21.203 1 98.81 83 PHE B N 1
ATOM 2440 C CA . PHE B 1 83 ? 3.76 18.266 22.125 1 98.81 83 PHE B CA 1
ATOM 2441 C C . PHE B 1 83 ? 3.35 19.703 21.781 1 98.81 83 PHE B C 1
ATOM 2443 O O . PHE B 1 83 ? 2.158 20 21.656 1 98.81 83 PHE B O 1
ATOM 2450 N N . GLN B 1 84 ? 4.266 20.594 21.562 1 98.81 84 GLN B N 1
ATOM 2451 C CA . GLN B 1 84 ? 4.008 21.984 21.219 1 98.81 84 GLN B CA 1
ATOM 2452 C C . GLN B 1 84 ? 3.24 22.094 19.891 1 98.81 84 GLN B C 1
ATOM 2454 O O . GLN B 1 84 ? 2.328 22.906 19.766 1 98.81 84 GLN B O 1
ATOM 2459 N N . SER B 1 85 ? 3.66 21.312 18.953 1 98.81 85 SER B N 1
ATOM 2460 C CA . SER B 1 85 ? 3.018 21.344 17.641 1 98.81 85 SER B CA 1
ATOM 2461 C C . SER B 1 85 ? 1.566 20.875 17.734 1 98.81 85 SER B C 1
ATOM 2463 O O . SER B 1 85 ? 0.684 21.469 17.094 1 98.81 85 SER B O 1
ATOM 2465 N N . LEU B 1 86 ? 1.342 19.797 18.531 1 98.75 86 LEU B N 1
ATOM 2466 C CA . LEU B 1 86 ? -0.019 19.297 18.688 1 98.75 86 LEU B CA 1
ATOM 2467 C C . LEU B 1 86 ? -0.894 20.328 19.406 1 98.75 86 LEU B C 1
ATOM 2469 O O . LEU B 1 86 ? -2.059 20.516 19.031 1 98.75 86 LEU B O 1
ATOM 2473 N N . ARG B 1 87 ? -0.329 21.016 20.375 1 98.5 87 ARG B N 1
ATOM 2474 C CA . ARG B 1 87 ? -1.045 22.109 21.016 1 98.5 87 ARG B CA 1
ATOM 2475 C C . ARG B 1 87 ? -1.363 23.219 20.016 1 98.5 87 ARG B C 1
ATOM 2477 O O . ARG B 1 87 ? -2.475 23.75 20 1 98.5 87 ARG B O 1
ATOM 2484 N N . ALA B 1 88 ? -0.439 23.5 19.188 1 98.25 88 ALA B N 1
ATOM 2485 C CA . ALA B 1 88 ? -0.558 24.594 18.219 1 98.25 88 ALA B CA 1
ATOM 2486 C C . ALA B 1 88 ? -1.678 24.328 17.219 1 98.25 88 ALA B C 1
ATOM 2488 O O . ALA B 1 88 ? -2.301 25.266 16.719 1 98.25 88 ALA B O 1
ATOM 2489 N N . ILE B 1 89 ? -1.982 23.078 16.953 1 97.94 89 ILE B N 1
ATOM 2490 C CA . ILE B 1 89 ? -3.006 22.797 15.953 1 97.94 89 ILE B CA 1
ATOM 2491 C C . ILE B 1 89 ? -4.332 22.484 16.641 1 97.94 89 ILE B C 1
ATOM 2493 O O . ILE B 1 89 ? -5.293 22.062 15.984 1 97.94 89 ILE B O 1
ATOM 2497 N N . GLY B 1 90 ? -4.34 22.547 18 1 96.69 90 GLY B N 1
ATOM 2498 C CA . GLY B 1 90 ? -5.645 22.625 18.625 1 96.69 90 GLY B CA 1
ATOM 2499 C C . GLY B 1 90 ? -5.93 21.469 19.562 1 96.69 90 GLY B C 1
ATOM 2500 O O . GLY B 1 90 ? -7.031 21.359 20.109 1 96.69 90 GLY B O 1
ATOM 2501 N N . LEU B 1 91 ? -5.016 20.656 19.844 1 97.75 91 LEU B N 1
ATOM 2502 C CA . LEU B 1 91 ? -5.242 19.562 20.781 1 97.75 91 LEU B CA 1
ATOM 2503 C C . LEU B 1 91 ? -5.098 20.047 22.219 1 97.75 91 LEU B C 1
ATOM 2505 O O . LEU B 1 91 ? -4.234 20.875 22.516 1 97.75 91 LEU B O 1
ATOM 2509 N N . GLY B 1 92 ? -5.941 19.484 23.094 1 97.31 92 GLY B N 1
ATOM 2510 C CA . GLY B 1 92 ? -5.793 19.75 24.516 1 97.31 92 GLY B CA 1
ATOM 2511 C C . GLY B 1 92 ? -4.531 19.156 25.109 1 97.31 92 GLY B C 1
ATOM 2512 O O . GLY B 1 92 ? -3.947 18.234 24.547 1 97.31 92 GLY B O 1
ATOM 2513 N N . SER B 1 93 ? -4.137 19.641 26.266 1 98.19 93 SER B N 1
ATOM 2514 C CA . SER B 1 93 ? -2.842 19.312 26.859 1 98.19 93 SER B CA 1
ATOM 2515 C C . SER B 1 93 ? -2.73 17.812 27.156 1 98.19 93 SER B C 1
ATOM 2517 O O . SER B 1 93 ? -1.732 17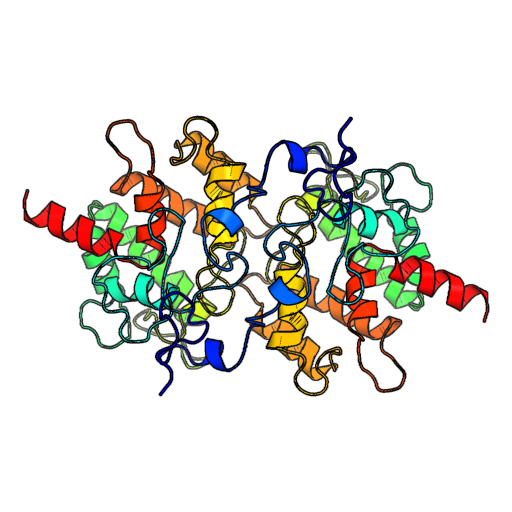.188 26.797 1 98.19 93 SER B O 1
ATOM 2519 N N . PRO B 1 94 ? -3.711 17.156 27.781 1 98.19 94 PRO B N 1
ATOM 2520 C CA . PRO B 1 94 ? -3.555 15.727 28.078 1 98.19 94 PRO B CA 1
ATOM 2521 C C . PRO B 1 94 ? -3.424 14.875 26.812 1 98.19 94 PRO B C 1
ATOM 2523 O O . PRO B 1 94 ? -2.561 14 26.75 1 98.19 94 PRO B O 1
ATOM 2526 N N . SER B 1 95 ? -4.281 15.227 25.812 1 97.94 95 SER B N 1
ATOM 2527 C CA . SER B 1 95 ? -4.25 14.484 24.562 1 97.94 95 SER B CA 1
ATOM 2528 C C . SER B 1 95 ? -2.943 14.711 23.812 1 97.94 95 SER B C 1
ATOM 2530 O O . SER B 1 95 ? -2.373 13.781 23.234 1 97.94 95 SER B O 1
ATOM 2532 N N . ALA B 1 96 ? -2.512 15.953 23.828 1 98.62 96 ALA B N 1
ATOM 2533 C CA . ALA B 1 96 ? -1.255 16.281 23.172 1 98.62 96 ALA B CA 1
ATOM 2534 C C . ALA B 1 96 ? -0.082 15.555 23.828 1 98.62 96 ALA B C 1
ATOM 2536 O O . ALA B 1 96 ? 0.792 15.031 23.125 1 98.62 96 ALA B O 1
ATOM 2537 N N . PHE B 1 97 ? -0.108 15.555 25.125 1 98.56 97 PHE B N 1
ATOM 2538 C CA . PHE B 1 97 ? 0.961 14.883 25.859 1 98.56 97 PHE B CA 1
ATOM 2539 C C . PHE B 1 97 ? 0.981 13.391 25.562 1 98.56 97 PHE B C 1
ATOM 2541 O O . PHE B 1 97 ? 2.018 12.844 25.172 1 98.56 97 PHE B O 1
ATOM 2548 N N . GLY B 1 98 ? -0.188 12.727 25.75 1 98.19 98 GLY B N 1
ATOM 2549 C CA . GLY B 1 98 ? -0.271 11.297 25.484 1 98.19 98 GLY B CA 1
ATOM 2550 C C . GLY B 1 98 ? 0.111 10.938 24.062 1 98.19 98 GLY B C 1
ATOM 2551 O O . GLY B 1 98 ? 0.868 9.984 23.844 1 98.19 98 GLY B O 1
ATOM 2552 N N . THR B 1 99 ? -0.362 11.688 23.094 1 98.44 99 THR B N 1
ATOM 2553 C CA . THR B 1 99 ? -0.081 11.445 21.688 1 98.44 99 THR B CA 1
ATOM 2554 C C . THR B 1 99 ? 1.408 11.602 21.391 1 98.44 99 THR B C 1
ATOM 2556 O O . THR B 1 99 ? 1.998 10.797 20.672 1 98.44 99 THR B O 1
ATOM 2559 N N . SER B 1 100 ? 1.964 12.664 21.938 1 98.62 100 SER B N 1
ATOM 2560 C CA . SER B 1 100 ? 3.391 12.891 21.734 1 98.62 100 SER B CA 1
ATOM 2561 C C . SER B 1 100 ? 4.215 11.703 22.219 1 98.62 100 SER B C 1
ATOM 2563 O O . SER B 1 100 ? 5.086 11.219 21.5 1 98.62 100 SER B O 1
ATOM 2565 N N . ILE B 1 101 ? 3.943 11.203 23.375 1 98.25 101 ILE B N 1
ATOM 2566 C CA . ILE B 1 101 ? 4.691 10.078 23.938 1 98.25 101 ILE B CA 1
ATOM 2567 C C . ILE B 1 101 ? 4.516 8.844 23.062 1 98.25 101 ILE B C 1
ATOM 2569 O O . ILE B 1 101 ? 5.492 8.172 22.734 1 98.25 101 ILE B O 1
ATOM 2573 N N . LEU B 1 102 ? 3.354 8.578 22.703 1 97.81 102 LEU B N 1
ATOM 2574 C CA . LEU B 1 102 ? 3.055 7.406 21.891 1 97.81 102 LEU B CA 1
ATOM 2575 C C . LEU B 1 102 ? 3.775 7.473 20.547 1 97.81 102 LEU B C 1
ATOM 2577 O O . LEU B 1 102 ? 4.391 6.496 20.125 1 97.81 102 LEU B O 1
ATOM 2581 N N . LEU B 1 103 ? 3.684 8.594 19.875 1 98.25 103 LEU B N 1
ATOM 2582 C CA . LEU B 1 103 ? 4.32 8.773 18.578 1 98.25 103 LEU B CA 1
ATOM 2583 C C . LEU B 1 103 ? 5.824 8.547 18.672 1 98.25 103 LEU B C 1
ATOM 2585 O O . LEU B 1 103 ? 6.41 7.855 17.828 1 98.25 103 LEU B O 1
ATOM 2589 N N . HIS B 1 104 ? 6.395 9.125 19.672 1 98.62 104 HIS B N 1
ATOM 2590 C CA . HIS B 1 104 ? 7.848 9.047 19.781 1 98.62 104 HIS B CA 1
ATOM 2591 C C . HIS B 1 104 ? 8.297 7.648 20.188 1 98.62 104 HIS B C 1
ATOM 2593 O O . HIS B 1 104 ? 9.328 7.16 19.719 1 98.62 104 HIS B O 1
ATOM 2599 N N . LEU B 1 105 ? 7.57 6.957 21.062 1 97.69 105 LEU B N 1
ATOM 2600 C CA . LEU B 1 105 ? 7.906 5.586 21.422 1 97.69 105 LEU B CA 1
ATOM 2601 C C . LEU B 1 105 ? 7.91 4.676 20.203 1 97.69 105 LEU B C 1
ATOM 2603 O O . LEU B 1 105 ? 8.742 3.775 20.094 1 97.69 105 LEU B O 1
ATOM 2607 N N . VAL B 1 106 ? 7.086 4.945 19.25 1 97.88 106 VAL B N 1
ATOM 2608 C CA . VAL B 1 106 ? 6.898 4.059 18.109 1 97.88 106 VAL B CA 1
ATOM 2609 C C . VAL B 1 106 ? 7.879 4.43 17 1 97.88 106 VAL B C 1
ATOM 2611 O O . VAL B 1 106 ? 8.461 3.555 16.359 1 97.88 106 VAL B O 1
ATOM 2614 N N . LEU B 1 107 ? 8.195 5.684 16.812 1 98.5 107 LEU B N 1
ATOM 2615 C CA . LEU B 1 107 ? 8.891 6.129 15.617 1 98.5 107 LEU B CA 1
ATOM 2616 C C . LEU B 1 107 ? 10.383 6.324 15.906 1 98.5 107 LEU B C 1
ATOM 2618 O O . LEU B 1 107 ? 11.188 6.41 14.977 1 98.5 107 LEU B O 1
ATOM 2622 N N . THR B 1 108 ? 10.734 6.422 17.172 1 98.62 108 THR B N 1
ATOM 2623 C CA . THR B 1 108 ? 12.125 6.742 17.5 1 98.62 108 THR B CA 1
ATOM 2624 C C . THR B 1 108 ? 13.07 5.699 16.906 1 98.62 108 THR B C 1
ATOM 2626 O O . THR B 1 108 ? 14 6.039 16.172 1 98.62 108 THR B O 1
ATOM 2629 N N . TYR B 1 109 ? 12.883 4.488 17.062 1 97.94 109 TYR B N 1
ATOM 2630 C CA . TYR B 1 109 ? 13.867 3.484 16.672 1 97.94 109 TYR B CA 1
ATOM 2631 C C . TYR B 1 109 ? 13.938 3.35 15.164 1 97.94 109 TYR B C 1
ATOM 2633 O O . TYR B 1 109 ? 15.023 3.41 14.578 1 97.94 109 TYR B O 1
ATOM 2641 N N . PRO B 1 110 ? 12.812 3.238 14.492 1 97.81 110 PRO B N 1
ATOM 2642 C CA . PRO B 1 110 ? 12.875 3.064 13.039 1 97.81 110 PRO B CA 1
ATOM 2643 C C . PRO B 1 110 ? 13.562 4.234 12.336 1 97.81 110 PRO B C 1
ATOM 2645 O O . PRO B 1 110 ? 14.125 4.062 11.25 1 97.81 110 PRO B O 1
ATOM 2648 N N . THR B 1 111 ? 13.547 5.336 12.922 1 98.56 111 THR B N 1
ATOM 2649 C CA . THR B 1 111 ? 14.055 6.504 12.203 1 98.56 111 THR B CA 1
ATOM 2650 C C . THR B 1 111 ? 15.5 6.793 12.594 1 98.56 111 THR B C 1
ATOM 2652 O O . THR B 1 111 ? 16.141 7.688 12.031 1 98.56 111 THR B O 1
ATOM 2655 N N . GLN B 1 112 ? 16.016 6.023 13.531 1 98.38 112 GLN B N 1
ATOM 2656 C CA . GLN B 1 112 ? 17.391 6.27 13.961 1 98.38 112 GLN B CA 1
ATOM 2657 C C . GLN B 1 112 ? 18.375 5.98 12.836 1 98.38 112 GLN B C 1
ATOM 2659 O O . GLN B 1 112 ? 18.188 5.039 12.062 1 98.38 112 GLN B O 1
ATOM 2664 N N . PRO B 1 113 ? 19.391 6.793 12.695 1 95.31 113 PRO B N 1
ATOM 2665 C CA . PRO B 1 113 ? 20.406 6.531 11.672 1 95.31 113 PRO B CA 1
ATOM 2666 C C . PRO B 1 113 ? 21.234 5.277 11.961 1 95.31 113 PRO B C 1
ATOM 2668 O O . PRO B 1 113 ? 21.766 4.664 11.039 1 95.31 113 PRO B O 1
ATOM 2671 N N . GLY B 1 114 ? 21.312 4.836 13.242 1 93.38 114 GLY B N 1
ATOM 2672 C CA . GLY B 1 114 ? 22.062 3.646 13.617 1 93.38 114 GLY B CA 1
ATOM 2673 C C . GLY B 1 114 ? 21.25 2.676 14.461 1 93.38 114 GLY B C 1
ATOM 2674 O O . GLY B 1 114 ? 20.047 2.824 14.586 1 93.38 114 GLY B O 1
ATOM 2675 N N . TRP B 1 115 ? 21.875 1.702 15.008 1 93.5 115 TRP B N 1
ATOM 2676 C CA . TRP B 1 115 ? 21.188 0.612 15.688 1 93.5 115 TRP B CA 1
ATOM 2677 C C . TRP B 1 115 ? 20.875 0.984 17.141 1 93.5 115 TRP B C 1
ATOM 2679 O O . TRP B 1 115 ? 20.109 0.297 17.812 1 93.5 115 TRP B O 1
ATOM 2689 N N . MET B 1 116 ? 21.406 2.133 17.688 1 94.06 116 MET B N 1
ATOM 2690 C CA . MET B 1 116 ? 21.234 2.512 19.078 1 94.06 116 MET B CA 1
ATOM 2691 C C . MET B 1 116 ? 19.938 3.291 19.281 1 94.06 116 MET B C 1
ATOM 2693 O O . MET B 1 116 ? 19.641 4.215 18.516 1 94.06 116 MET B O 1
ATOM 2697 N N . PRO B 1 117 ? 19.312 2.9 20.328 1 93.62 117 PRO B N 1
ATOM 2698 C CA . PRO B 1 117 ? 18.109 3.686 20.641 1 93.62 117 PRO B CA 1
ATOM 2699 C C . PRO B 1 117 ? 18.438 5.109 21.078 1 93.62 117 PRO B C 1
ATOM 2701 O O . PRO B 1 117 ? 19.531 5.367 21.594 1 93.62 117 PRO B O 1
ATOM 2704 N N . SER B 1 118 ? 17.547 6.004 20.859 1 95.75 118 SER B N 1
ATOM 2705 C CA . SER B 1 118 ? 17.672 7.398 21.266 1 95.75 118 SER B CA 1
ATOM 2706 C C . SER B 1 118 ? 17.219 7.59 22.703 1 95.75 118 SER B C 1
ATOM 2708 O O . SER B 1 118 ? 16.062 7.348 23.047 1 95.75 118 SER B O 1
ATOM 2710 N N . PRO B 1 119 ? 18.031 8.031 23.594 1 95.56 119 PRO B N 1
ATOM 2711 C CA . PRO B 1 119 ? 17.594 8.273 24.969 1 95.56 119 PRO B CA 1
ATOM 2712 C C . PRO B 1 119 ? 16.562 9.391 25.078 1 95.56 119 PRO B C 1
ATOM 2714 O O . PRO B 1 119 ? 15.789 9.438 26.047 1 95.56 119 PRO B O 1
ATOM 2717 N N . LEU B 1 120 ? 16.516 10.266 24.094 1 97.44 120 LEU B N 1
ATOM 2718 C CA . LEU B 1 120 ? 15.586 11.391 24.125 1 97.44 120 LEU B CA 1
ATOM 2719 C C . LEU B 1 120 ? 14.375 11.109 23.25 1 97.44 120 LEU B C 1
ATOM 2721 O O . LEU B 1 120 ? 13.602 12.016 22.938 1 97.44 120 LEU B O 1
ATOM 2725 N N . LEU B 1 121 ? 14.273 9.922 22.703 1 98.44 121 LEU B N 1
ATOM 2726 C CA . LEU B 1 121 ? 13.156 9.492 21.875 1 98.44 121 LEU B CA 1
ATOM 2727 C C . LEU B 1 121 ? 13.023 10.383 20.641 1 98.44 121 LEU B C 1
ATOM 2729 O O . LEU B 1 121 ? 11.93 10.867 20.328 1 98.44 121 LEU B O 1
ATOM 2733 N N . SER B 1 122 ? 14.141 10.625 19.984 1 98.56 122 SER B N 1
ATOM 2734 C CA . SER B 1 122 ? 14.18 11.516 18.828 1 98.56 122 SER B CA 1
ATOM 2735 C C . SER B 1 122 ? 13.656 10.82 17.578 1 98.56 122 SER B C 1
ATOM 2737 O O . SER B 1 122 ? 13.789 9.602 17.422 1 98.56 122 SER B O 1
ATOM 2739 N N . ILE B 1 123 ? 13.039 11.547 16.719 1 98.88 123 ILE B N 1
ATOM 2740 C CA . ILE B 1 123 ? 12.578 11.102 15.406 1 98.88 123 ILE B CA 1
ATOM 2741 C C . ILE B 1 123 ? 13.344 11.844 14.312 1 98.88 123 ILE B C 1
ATOM 2743 O O . ILE B 1 123 ? 13.359 13.078 14.281 1 98.88 123 ILE B O 1
ATOM 2747 N N . HIS B 1 124 ? 14 11.164 13.438 1 98.81 124 HIS B N 1
ATOM 2748 C CA . HIS B 1 124 ? 14.82 11.758 12.383 1 98.81 124 HIS B CA 1
ATOM 2749 C C . HIS B 1 124 ? 14.039 11.875 11.078 1 98.81 124 HIS B C 1
ATOM 2751 O O . HIS B 1 124 ? 13.648 10.867 10.492 1 98.81 124 HIS B O 1
ATOM 2757 N N . ILE B 1 125 ? 13.867 13.078 10.594 1 98.88 125 ILE B N 1
ATOM 2758 C CA . ILE B 1 125 ? 13.055 13.375 9.414 1 98.88 125 ILE B CA 1
ATOM 2759 C C . ILE B 1 125 ? 13.672 12.719 8.18 1 98.88 125 ILE B C 1
ATOM 2761 O O . ILE B 1 125 ? 12.961 12.219 7.312 1 98.88 125 ILE B O 1
ATOM 2765 N N . LYS B 1 126 ? 14.984 12.727 8.094 1 98.44 126 LYS B N 1
ATOM 2766 C CA . LYS B 1 126 ? 15.688 12.141 6.957 1 98.44 126 LYS B CA 1
ATOM 2767 C C . LYS B 1 126 ? 15.266 10.688 6.73 1 98.44 126 LYS B C 1
ATOM 2769 O O . LYS B 1 126 ? 15.227 10.219 5.594 1 98.44 126 LYS B O 1
ATOM 2774 N N . ASN B 1 127 ? 14.914 9.977 7.836 1 98.56 127 ASN B N 1
ATOM 2775 C CA . ASN B 1 127 ? 14.586 8.555 7.789 1 98.56 127 ASN B CA 1
ATOM 2776 C C . ASN B 1 127 ? 13.102 8.312 8.031 1 98.56 127 ASN B C 1
ATOM 2778 O O . ASN B 1 127 ? 12.688 7.191 8.32 1 98.56 127 ASN B O 1
ATOM 2782 N N . ILE B 1 128 ? 12.266 9.352 7.875 1 98.88 128 ILE B N 1
ATOM 2783 C CA . ILE B 1 128 ? 10.883 9.258 8.32 1 98.88 128 ILE B CA 1
ATOM 2784 C C . ILE B 1 128 ? 10.125 8.258 7.449 1 98.88 128 ILE B C 1
ATOM 2786 O O . ILE B 1 128 ? 9.109 7.699 7.875 1 98.88 128 ILE B O 1
ATOM 2790 N N . HIS B 1 129 ? 10.617 7.965 6.184 1 98.75 129 HIS B N 1
ATOM 2791 C CA . HIS B 1 129 ? 9.969 6.988 5.316 1 98.75 129 HIS B CA 1
ATOM 2792 C C . HIS B 1 129 ? 10.008 5.594 5.934 1 98.75 129 HIS B C 1
ATOM 2794 O O . HIS B 1 129 ? 9.148 4.758 5.645 1 98.75 129 HIS B O 1
ATOM 2800 N N . ARG B 1 130 ? 10.945 5.336 6.875 1 98.38 130 ARG B N 1
ATOM 2801 C CA . ARG B 1 130 ? 11.055 4.047 7.547 1 98.38 130 ARG B CA 1
ATOM 2802 C C . ARG B 1 130 ? 9.953 3.869 8.578 1 98.38 130 ARG B C 1
ATOM 2804 O O . ARG B 1 130 ? 9.766 2.777 9.125 1 98.38 130 ARG B O 1
ATOM 2811 N N . GLY B 1 131 ? 9.234 4.914 8.867 1 98.31 131 GLY B N 1
ATOM 2812 C CA . GLY B 1 131 ? 8.141 4.883 9.828 1 98.31 131 GLY B CA 1
ATOM 2813 C C . GLY B 1 131 ? 6.801 4.566 9.203 1 98.31 131 GLY B C 1
ATOM 2814 O O . GLY B 1 131 ? 5.773 4.559 9.883 1 98.31 131 GLY B O 1
ATOM 2815 N N . LYS B 1 132 ? 6.801 4.309 7.859 1 98.56 132 LYS B N 1
ATOM 2816 C CA . LYS B 1 132 ? 5.562 3.91 7.195 1 98.56 132 LYS B CA 1
ATOM 2817 C C . LYS B 1 132 ? 5.008 2.617 7.793 1 98.56 132 LYS B C 1
ATOM 2819 O O . LYS B 1 132 ? 5.762 1.683 8.07 1 98.56 132 LYS B O 1
ATOM 2824 N N . HIS B 1 133 ? 3.748 2.568 8.094 1 98.62 133 HIS B N 1
ATOM 2825 C CA . HIS B 1 133 ? 3.068 1.372 8.578 1 98.62 133 HIS B CA 1
ATOM 2826 C C . HIS B 1 133 ? 2.031 0.883 7.57 1 98.62 133 HIS B C 1
ATOM 2828 O O . HIS B 1 133 ? 1.707 1.591 6.613 1 98.62 133 HIS B O 1
ATOM 2834 N N . GLY B 1 134 ? 1.562 -0.377 7.691 1 98.19 134 GLY B N 1
ATOM 2835 C CA . GLY B 1 134 ? 0.49 -0.923 6.875 1 98.19 134 GLY B CA 1
ATOM 2836 C C . GLY B 1 134 ? -0.888 -0.467 7.316 1 98.19 134 GLY B C 1
ATOM 2837 O O . GLY B 1 134 ? -1.013 0.41 8.172 1 98.19 134 GLY B O 1
ATOM 2838 N N . SER B 1 135 ? -1.907 -0.944 6.605 1 98.69 135 SER B N 1
ATOM 2839 C CA . SER B 1 135 ? -3.299 -0.656 6.934 1 98.69 135 SER B CA 1
ATOM 2840 C C . SER B 1 135 ? -3.615 0.825 6.746 1 98.69 135 SER B C 1
ATOM 2842 O O . SER B 1 135 ? -4.531 1.354 7.379 1 98.69 135 SER B O 1
ATOM 2844 N N . ASP B 1 136 ? -2.789 1.545 5.996 1 98.25 136 ASP B N 1
ATOM 2845 C CA . ASP B 1 136 ? -2.99 2.961 5.703 1 98.25 136 ASP B CA 1
ATOM 2846 C C . ASP B 1 136 ? -3.701 3.146 4.363 1 98.25 136 ASP B C 1
ATOM 2848 O O . ASP B 1 136 ? -4.211 2.184 3.787 1 98.25 136 ASP B O 1
ATOM 2852 N N . SER B 1 137 ? -3.846 4.359 3.891 1 98.5 137 SER B N 1
ATOM 2853 C CA . SER B 1 137 ? -4.512 4.668 2.629 1 98.5 137 SER B CA 1
ATOM 2854 C C . SER B 1 137 ? -3.59 4.406 1.441 1 98.5 137 SER B C 1
ATOM 2856 O O . SER B 1 137 ? -4.031 4.43 0.291 1 98.5 137 SER B O 1
ATOM 2858 N N . GLU B 1 138 ? -2.332 4.145 1.644 1 98.25 138 GLU B N 1
ATOM 2859 C CA . GLU B 1 138 ? -1.293 3.92 0.643 1 98.25 138 GLU B CA 1
ATOM 2860 C C . GLU B 1 138 ? -1.052 5.176 -0.193 1 98.25 138 GLU B C 1
ATOM 2862 O O . GLU B 1 138 ? -0.523 5.094 -1.305 1 98.25 138 GLU B O 1
ATOM 2867 N N . THR B 1 139 ? -1.443 6.332 0.367 1 98.88 139 THR B N 1
ATOM 2868 C CA . THR B 1 139 ? -1.204 7.594 -0.321 1 98.88 139 THR B CA 1
ATOM 2869 C C . THR B 1 139 ? 0.282 7.938 -0.322 1 98.88 139 THR B C 1
ATOM 2871 O O . THR B 1 139 ? 0.785 8.539 -1.271 1 98.88 139 THR B O 1
ATOM 2874 N N . TYR B 1 140 ? 0.99 7.543 0.687 1 98.81 140 TYR B N 1
ATOM 2875 C CA . TYR B 1 140 ? 2.447 7.562 0.635 1 98.81 140 TYR B CA 1
ATOM 2876 C C . TYR B 1 140 ? 2.99 6.246 0.086 1 98.81 140 TYR B C 1
ATOM 2878 O O . TYR B 1 140 ? 2.521 5.168 0.461 1 98.81 140 TYR B O 1
ATOM 2886 N N . ASP B 1 141 ? 3.932 6.34 -0.806 1 98.62 141 ASP B N 1
ATOM 2887 C CA . ASP B 1 141 ? 4.641 5.105 -1.129 1 98.62 141 ASP B CA 1
ATOM 2888 C C . ASP B 1 141 ? 5.777 4.852 -0.141 1 98.62 141 ASP B C 1
ATOM 2890 O O . ASP B 1 141 ? 5.914 5.562 0.855 1 98.62 141 ASP B O 1
ATOM 2894 N N . THR B 1 142 ? 6.566 3.848 -0.327 1 98.56 142 THR B N 1
ATOM 2895 C CA . THR B 1 142 ? 7.555 3.402 0.646 1 98.56 142 THR B CA 1
ATOM 2896 C C . THR B 1 142 ? 8.695 4.406 0.755 1 98.56 142 THR B C 1
ATOM 2898 O O . THR B 1 142 ? 9.469 4.379 1.717 1 98.56 142 THR B O 1
ATOM 2901 N N . GLU B 1 143 ? 8.844 5.336 -0.208 1 98.81 143 GLU B N 1
ATOM 2902 C CA . GLU B 1 143 ? 9.906 6.336 -0.221 1 98.81 143 GLU B CA 1
ATOM 2903 C C . GLU B 1 143 ? 9.422 7.66 0.364 1 98.81 143 GLU B C 1
ATOM 2905 O O . GLU B 1 143 ? 10.211 8.594 0.541 1 98.81 143 GLU B O 1
ATOM 2910 N N . GLY B 1 144 ? 8.086 7.73 0.618 1 98.88 144 GLY B N 1
ATOM 2911 C CA . GLY B 1 144 ? 7.539 8.953 1.187 1 98.88 144 GLY B CA 1
ATOM 2912 C C . GLY B 1 144 ? 6.965 9.891 0.142 1 98.88 144 GLY B C 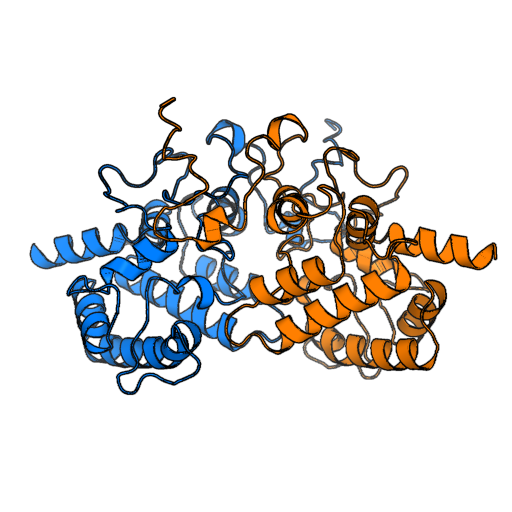1
ATOM 2913 O O . GLY B 1 144 ? 6.684 11.055 0.433 1 98.88 144 GLY B O 1
ATOM 2914 N N . ARG B 1 145 ? 6.797 9.438 -1.127 1 98.88 145 ARG B N 1
ATOM 2915 C CA . ARG B 1 145 ? 6.156 10.211 -2.186 1 98.88 145 ARG B CA 1
ATOM 2916 C C . ARG B 1 145 ? 4.641 10.18 -2.051 1 98.88 145 ARG B C 1
ATOM 2918 O O . ARG B 1 145 ? 4.098 9.336 -1.331 1 98.88 145 ARG B O 1
ATOM 2925 N N . PHE B 1 146 ? 4.027 11.07 -2.666 1 98.94 146 PHE B N 1
ATOM 2926 C CA . PHE B 1 146 ? 2.574 11.195 -2.674 1 98.94 146 PHE B CA 1
ATOM 2927 C C . PHE B 1 146 ? 1.979 10.531 -3.91 1 98.94 146 PHE B C 1
ATOM 2929 O O . PHE B 1 146 ? 2.334 10.875 -5.039 1 98.94 146 PHE B O 1
ATOM 2936 N N . GLU B 1 147 ? 1.082 9.586 -3.715 1 98.75 147 GLU B N 1
ATOM 2937 C CA . GLU B 1 147 ? 0.421 8.898 -4.82 1 98.75 147 GLU B CA 1
ATOM 2938 C C . GLU B 1 147 ? -0.958 9.492 -5.094 1 98.75 147 GLU B C 1
ATOM 2940 O O . GLU B 1 147 ? -1.924 9.18 -4.395 1 98.75 147 GLU B O 1
ATOM 2945 N N . PRO B 1 148 ? -1.088 10.242 -6.219 1 98.75 148 PRO B N 1
ATOM 2946 C CA . PRO B 1 148 ? -2.35 10.945 -6.469 1 98.75 148 PRO B CA 1
ATOM 2947 C C . PRO B 1 148 ? -3.531 9.992 -6.641 1 98.75 148 PRO B C 1
ATOM 2949 O O . PRO B 1 148 ? -4.617 10.2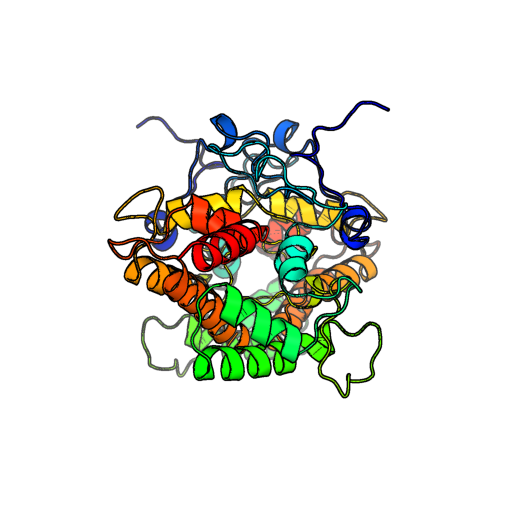5 -6.117 1 98.75 148 PRO B O 1
ATOM 2952 N N . ALA B 1 149 ? -3.342 8.914 -7.32 1 98.81 149 ALA B N 1
ATOM 2953 C CA . ALA B 1 149 ? -4.441 7.996 -7.586 1 98.81 149 ALA B CA 1
ATOM 2954 C C . ALA B 1 149 ? -4.922 7.332 -6.297 1 98.81 149 ALA B C 1
ATOM 2956 O O . ALA B 1 149 ? -6.121 7.102 -6.121 1 98.81 149 ALA B O 1
ATOM 2957 N N . LYS B 1 150 ? -3.996 6.996 -5.41 1 98.88 150 LYS B N 1
ATOM 2958 C CA . LYS B 1 150 ? -4.367 6.414 -4.121 1 98.88 150 LYS B CA 1
ATOM 2959 C C . LYS B 1 150 ? -5.094 7.434 -3.248 1 98.88 150 LYS B C 1
ATOM 2961 O O . LYS B 1 150 ? -6.039 7.086 -2.541 1 98.88 150 LYS B O 1
ATOM 2966 N N . PHE B 1 151 ? -4.609 8.672 -3.33 1 98.94 151 PHE B N 1
ATOM 2967 C CA . PHE B 1 151 ? -5.32 9.727 -2.625 1 98.94 151 PHE B CA 1
ATOM 2968 C C . PHE B 1 151 ? -6.754 9.852 -3.135 1 98.94 151 PHE B C 1
ATOM 2970 O O . PHE B 1 151 ? -7.695 9.93 -2.342 1 98.94 151 PHE B O 1
ATOM 2977 N N . ASP B 1 152 ? -6.91 9.906 -4.441 1 98.81 152 ASP B N 1
ATOM 2978 C CA . ASP B 1 152 ? -8.234 10.008 -5.051 1 98.81 152 ASP B CA 1
ATOM 2979 C C . ASP B 1 152 ? -9.125 8.844 -4.637 1 98.81 152 ASP B C 1
ATOM 2981 O O . ASP B 1 152 ? -10.32 9.016 -4.406 1 98.81 152 ASP B O 1
ATOM 2985 N N . ALA B 1 153 ? -8.547 7.711 -4.488 1 98.75 153 ALA B N 1
ATOM 2986 C CA . ALA B 1 153 ? -9.289 6.488 -4.191 1 98.75 153 ALA B CA 1
ATOM 2987 C C . ALA B 1 153 ? -9.914 6.547 -2.801 1 98.75 153 ALA B C 1
ATOM 2989 O O . ALA B 1 153 ? -10.93 5.902 -2.541 1 98.75 153 ALA B O 1
ATOM 2990 N N . ILE B 1 154 ? -9.328 7.34 -1.883 1 98.88 154 ILE B N 1
ATOM 2991 C CA . ILE B 1 154 ? -9.93 7.535 -0.567 1 98.88 154 ILE B CA 1
ATOM 2992 C C . ILE B 1 154 ? -11.359 8.031 -0.725 1 98.88 154 ILE B C 1
ATOM 2994 O O . ILE B 1 154 ? -12.289 7.473 -0.13 1 98.88 154 ILE B O 1
ATOM 2998 N N . PHE B 1 155 ? -11.547 8.969 -1.54 1 98.75 155 PHE B N 1
ATOM 2999 C CA . PHE B 1 155 ? -12.836 9.633 -1.661 1 98.75 155 PHE B CA 1
ATOM 3000 C C . PHE B 1 155 ? -13.75 8.883 -2.621 1 98.75 155 PHE B C 1
ATOM 3002 O O . PHE B 1 155 ? -14.961 8.805 -2.408 1 98.75 155 PHE B O 1
ATOM 3009 N N . SER B 1 156 ? -13.156 8.297 -3.697 1 98.31 156 SER B N 1
ATOM 3010 C CA . SER B 1 156 ? -13.992 7.531 -4.621 1 98.31 156 SER B CA 1
ATOM 3011 C C . SER B 1 156 ? -14.547 6.277 -3.957 1 98.31 156 SER B C 1
ATOM 3013 O O . SER B 1 156 ? -15.68 5.875 -4.227 1 98.31 156 SER B O 1
ATOM 3015 N N . LYS B 1 157 ? -13.812 5.652 -3.1 1 98.62 157 LYS B N 1
ATOM 3016 C CA . LYS B 1 157 ? -14.227 4.422 -2.432 1 98.62 157 LYS B CA 1
ATOM 3017 C C . LYS B 1 157 ? -15.164 4.723 -1.263 1 98.62 157 LYS B C 1
ATOM 3019 O O . LYS B 1 157 ? -16.109 3.979 -1.016 1 98.62 157 LYS B O 1
ATOM 3024 N N . PHE B 1 158 ? -14.914 5.859 -0.532 1 98.62 158 PHE B N 1
ATOM 3025 C CA . PHE B 1 158 ? -15.531 5.934 0.787 1 98.62 158 PHE B CA 1
ATOM 3026 C C . PHE B 1 158 ? -16.344 7.211 0.935 1 98.62 158 PHE B C 1
ATOM 3028 O O . PHE B 1 158 ? -17.172 7.328 1.84 1 98.62 158 PHE B O 1
ATOM 3035 N N . GLY B 1 159 ? -15.984 8.227 0.116 1 98.19 159 GLY B N 1
ATOM 3036 C CA . GLY B 1 159 ? -16.766 9.445 0.146 1 98.19 159 GLY B CA 1
ATOM 3037 C C . GLY B 1 159 ? -18.125 9.289 -0.507 1 98.19 159 GLY B C 1
ATOM 3038 O O . GLY B 1 159 ? -18.375 9.844 -1.581 1 98.19 159 GLY B O 1
ATOM 3039 N N . LYS B 1 160 ? -19.109 8.594 0.185 1 97.62 160 LYS B N 1
ATOM 3040 C CA . LYS B 1 160 ? -20.391 8.234 -0.404 1 97.62 160 LYS B CA 1
ATOM 3041 C C . LYS B 1 160 ? -21.438 9.32 -0.153 1 97.62 160 LYS B C 1
ATOM 3043 O O . LYS B 1 160 ? -22.281 9.586 -1.009 1 97.62 160 LYS B O 1
ATOM 3048 N N . THR B 1 161 ? -21.359 9.953 0.989 1 98.31 161 THR B N 1
ATOM 3049 C CA . THR B 1 161 ? -22.312 11.008 1.326 1 98.31 161 THR B CA 1
ATOM 3050 C C . THR B 1 161 ? -22.047 12.266 0.5 1 98.31 161 THR B C 1
ATOM 3052 O O . THR B 1 161 ? -22.969 12.859 -0.053 1 98.31 161 THR B O 1
ATOM 3055 N N . ARG B 1 162 ? -20.797 12.688 0.429 1 97.88 162 ARG B N 1
ATOM 3056 C CA . ARG B 1 162 ? -20.281 13.781 -0.391 1 97.88 162 ARG B CA 1
ATOM 3057 C C . ARG B 1 162 ? -19 13.367 -1.102 1 97.88 162 ARG B C 1
ATOM 3059 O O . ARG B 1 162 ? -18.078 12.836 -0.476 1 97.88 162 ARG B O 1
ATOM 3066 N N . PRO B 1 163 ? -18.859 13.609 -2.396 1 96 163 PRO B N 1
ATOM 3067 C CA . PRO B 1 163 ? -17.719 13.102 -3.17 1 96 163 PRO B CA 1
ATOM 3068 C C . PRO B 1 163 ? -16.391 13.672 -2.699 1 96 163 PRO B C 1
ATOM 3070 O O . PRO B 1 163 ? -15.352 13.031 -2.861 1 96 163 PRO B O 1
ATOM 3073 N N . ASN B 1 164 ? -16.359 14.828 -2.096 1 98 164 ASN B N 1
ATOM 3074 C CA . ASN B 1 164 ? -15.109 15.461 -1.709 1 98 164 ASN B CA 1
ATOM 3075 C C . ASN B 1 164 ? -15.039 15.695 -0.203 1 98 164 ASN B C 1
ATOM 3077 O O . ASN B 1 164 ? -14.469 16.688 0.249 1 98 164 ASN B O 1
ATOM 3081 N N . ALA B 1 165 ? -15.594 14.805 0.531 1 98.81 165 ALA B N 1
ATOM 3082 C CA . ALA B 1 165 ? -15.547 14.875 1.989 1 98.81 165 ALA B CA 1
ATOM 3083 C C . ALA B 1 165 ? -15.797 13.5 2.613 1 98.81 165 ALA B C 1
ATOM 3085 O O . ALA B 1 165 ? -16.344 12.602 1.961 1 98.81 165 ALA B O 1
ATOM 3086 N N . LEU B 1 166 ? -15.398 13.312 3.859 1 98.94 166 LEU B N 1
ATOM 3087 C CA . LEU B 1 166 ? -15.609 12.07 4.598 1 98.94 166 LEU B CA 1
ATOM 3088 C C . LEU B 1 166 ? -16.297 12.344 5.934 1 98.94 166 LEU B C 1
ATOM 3090 O O . LEU B 1 166 ? -15.836 13.188 6.707 1 98.94 166 LEU B O 1
ATOM 3094 N N . SER B 1 167 ? -17.375 11.727 6.16 1 98.81 167 SER B N 1
ATOM 3095 C CA . SER B 1 167 ? -17.953 11.711 7.5 1 98.81 167 SER B CA 1
ATOM 3096 C C . SER B 1 167 ? -17.156 10.812 8.438 1 98.81 167 SER B C 1
ATOM 3098 O O . SER B 1 167 ? -16.312 10.047 7.992 1 98.81 167 SER B O 1
ATOM 3100 N N . GLU B 1 168 ? -17.484 10.898 9.711 1 98.56 168 GLU B N 1
ATOM 3101 C CA . GLU B 1 168 ? -16.812 10.039 10.688 1 98.56 168 GLU B CA 1
ATOM 3102 C C . GLU B 1 168 ? -17.047 8.562 10.383 1 98.56 168 GLU B C 1
ATOM 3104 O O . GLU B 1 168 ? -16.125 7.754 10.477 1 98.56 168 GLU B O 1
ATOM 3109 N N . ASP B 1 169 ? -18.266 8.242 9.977 1 98.75 169 ASP B N 1
ATOM 3110 C CA . ASP B 1 169 ? -18.609 6.855 9.648 1 98.75 169 ASP B CA 1
ATOM 3111 C C . ASP B 1 169 ? -17.812 6.371 8.438 1 98.75 169 ASP B C 1
ATOM 3113 O O . ASP B 1 169 ? -17.391 5.215 8.391 1 98.75 169 ASP B O 1
ATOM 3117 N N . GLU B 1 170 ? -17.672 7.223 7.469 1 98.88 170 GLU B N 1
ATOM 3118 C CA . GLU B 1 170 ? -16.922 6.871 6.262 1 98.88 170 GLU B CA 1
ATOM 3119 C C . GLU B 1 170 ? -15.438 6.727 6.555 1 98.88 170 GLU B C 1
ATOM 3121 O O . GLU B 1 170 ? -14.773 5.859 5.98 1 98.88 170 GLU B O 1
ATOM 3126 N N . ILE B 1 171 ? -14.898 7.516 7.488 1 98.94 171 ILE B N 1
ATOM 3127 C CA . ILE B 1 171 ? -13.523 7.359 7.949 1 98.94 171 ILE B CA 1
ATOM 3128 C C . ILE B 1 171 ? -13.359 6.004 8.633 1 98.94 171 ILE B C 1
ATOM 3130 O O . ILE B 1 171 ? -12.422 5.262 8.344 1 98.94 171 ILE B O 1
ATOM 3134 N N . ASN B 1 172 ? -14.336 5.672 9.531 1 98.81 172 ASN B N 1
ATOM 3135 C CA . ASN B 1 172 ? -14.289 4.391 10.227 1 98.81 172 ASN B CA 1
ATOM 3136 C C . ASN B 1 172 ? -14.352 3.219 9.25 1 98.81 172 ASN B C 1
ATOM 3138 O O . ASN B 1 172 ? -13.656 2.215 9.43 1 98.81 172 ASN B O 1
ATOM 3142 N N . ALA B 1 173 ? -15.172 3.318 8.234 1 98.69 173 ALA B N 1
ATOM 3143 C CA . ALA B 1 173 ? -15.266 2.285 7.203 1 98.69 173 ALA B CA 1
ATOM 3144 C C . ALA B 1 173 ? -13.945 2.125 6.461 1 98.69 173 ALA B C 1
ATOM 3146 O O . ALA B 1 173 ? -13.484 1.003 6.234 1 98.69 173 ALA B O 1
ATOM 3147 N N . MET B 1 174 ? -13.336 3.229 6.094 1 98.81 174 MET B N 1
ATOM 3148 C CA . MET B 1 174 ? -12.055 3.191 5.402 1 98.81 174 MET B CA 1
ATOM 3149 C C . MET B 1 174 ? -10.992 2.504 6.258 1 98.81 174 MET B C 1
ATOM 3151 O O . MET B 1 174 ? -10.266 1.634 5.773 1 98.81 174 MET B O 1
ATOM 3155 N N . LEU B 1 175 ? -10.938 2.895 7.547 1 98.88 175 LEU B N 1
ATOM 3156 C CA . LEU B 1 175 ? -9.953 2.342 8.461 1 98.88 175 LEU B CA 1
ATOM 3157 C C . LEU B 1 175 ? -10.133 0.835 8.617 1 98.88 175 LEU B C 1
ATOM 3159 O O . LEU B 1 175 ? -9.156 0.082 8.617 1 98.88 175 LEU B O 1
ATOM 3163 N N . LYS B 1 176 ? -11.336 0.445 8.688 1 98.38 176 LYS B N 1
ATOM 3164 C CA . LYS B 1 176 ? -11.633 -0.979 8.812 1 98.38 176 LYS B CA 1
ATOM 3165 C C . LYS B 1 176 ? -11.25 -1.734 7.547 1 98.38 176 LYS B C 1
ATOM 3167 O O . LYS B 1 176 ? -10.594 -2.775 7.609 1 98.38 176 LYS B O 1
ATOM 3172 N N . HIS B 1 177 ? -11.594 -1.23 6.418 1 98.06 177 HIS B N 1
ATOM 3173 C CA . HIS B 1 177 ? -11.453 -1.957 5.16 1 98.06 177 HIS B CA 1
ATOM 3174 C C . HIS B 1 177 ? -10.023 -1.911 4.648 1 98.06 177 HIS B C 1
ATOM 3176 O O . HIS B 1 177 ? -9.641 -2.701 3.779 1 98.06 177 HIS B O 1
ATOM 3182 N N . ASN B 1 178 ? -9.188 -0.989 5.172 1 98.56 178 ASN B N 1
ATOM 3183 C CA . ASN B 1 178 ? -7.781 -0.902 4.809 1 98.56 178 ASN B CA 1
ATOM 3184 C C . ASN B 1 178 ? -6.922 -1.814 5.68 1 98.56 178 ASN B C 1
ATOM 3186 O O . ASN B 1 178 ? -5.707 -1.902 5.484 1 98.56 178 ASN B O 1
ATOM 3190 N N . ARG B 1 179 ? -7.496 -2.533 6.652 1 98.5 179 ARG B N 1
ATOM 3191 C CA . ARG B 1 179 ? -6.73 -3.363 7.57 1 98.5 179 ARG B CA 1
ATOM 3192 C C . ARG B 1 179 ? -6.012 -4.484 6.828 1 98.5 179 ARG B C 1
ATOM 3194 O O . ARG B 1 179 ? -6.637 -5.254 6.098 1 98.5 179 ARG B O 1
ATOM 3201 N N . ASN B 1 180 ? -4.684 -4.547 6.988 1 98.5 180 ASN B N 1
ATOM 3202 C CA . ASN B 1 180 ? -3.924 -5.738 6.629 1 98.5 180 ASN B CA 1
ATOM 3203 C C . ASN B 1 180 ? -4.074 -6.84 7.672 1 98.5 180 ASN B C 1
ATOM 3205 O O . ASN B 1 180 ? -4.305 -6.555 8.852 1 98.5 180 ASN B O 1
ATOM 3209 N N . MET B 1 181 ? -3.918 -7.984 7.18 1 98 181 MET B N 1
ATOM 3210 C CA . MET B 1 181 ? -4.059 -9.148 8.047 1 98 181 MET B CA 1
ATOM 3211 C C . MET B 1 181 ? -3.086 -9.078 9.219 1 98 181 MET B C 1
ATOM 3213 O O . MET B 1 181 ? -1.874 -8.969 9.016 1 98 181 MET B O 1
ATOM 3217 N N . TYR B 1 182 ? -3.602 -9.094 10.461 1 97.88 182 TYR B N 1
ATOM 3218 C CA . TYR B 1 182 ? -2.896 -9.172 11.734 1 97.88 182 TYR B CA 1
ATOM 3219 C C . TYR B 1 182 ? -1.9 -8.031 11.883 1 97.88 182 TYR B C 1
ATOM 3221 O O . TYR B 1 182 ? -0.843 -8.195 12.492 1 97.88 182 TYR B O 1
ATOM 3229 N N . ASP B 1 183 ? -2.096 -6.969 11.234 1 98.31 183 ASP B N 1
ATOM 3230 C CA . ASP B 1 183 ? -1.285 -5.758 11.328 1 98.31 183 ASP B CA 1
ATOM 3231 C C . ASP B 1 183 ? -1.791 -4.844 12.445 1 98.31 183 ASP B C 1
ATOM 3233 O O . ASP B 1 183 ? -2.092 -3.674 12.203 1 98.31 183 ASP B O 1
ATOM 3237 N N . PHE B 1 184 ? -1.736 -5.258 13.758 1 98.06 184 PHE B N 1
ATOM 3238 C CA . PHE B 1 184 ? -2.379 -4.586 14.883 1 98.06 184 PHE B CA 1
ATOM 3239 C C . PHE B 1 184 ? -1.765 -3.211 15.109 1 98.06 184 PHE B C 1
ATOM 3241 O O . PHE B 1 184 ? -2.475 -2.254 15.43 1 98.06 184 PHE B O 1
ATOM 3248 N N . LEU B 1 185 ? -0.492 -3.086 14.938 1 97.88 185 LEU B N 1
ATOM 3249 C CA . LEU B 1 185 ? 0.126 -1.772 15.086 1 97.88 185 LEU B CA 1
ATOM 3250 C C . LEU B 1 185 ? -0.332 -0.83 13.977 1 97.88 185 LEU B C 1
ATOM 3252 O O . LEU B 1 185 ? -0.622 0.341 14.234 1 97.88 185 LEU B O 1
ATOM 3256 N N . GLY B 1 186 ? -0.364 -1.343 12.672 1 98.44 186 GLY B N 1
ATOM 3257 C CA . GLY B 1 186 ? -0.861 -0.535 11.57 1 98.44 186 GLY B CA 1
ATOM 3258 C C . GLY B 1 186 ? -2.307 -0.109 11.75 1 98.44 186 GLY B C 1
ATOM 3259 O O . GLY B 1 186 ? -2.67 1.023 11.422 1 98.44 186 GLY B O 1
ATOM 3260 N N . TRP B 1 187 ? -3.17 -1.006 12.336 1 98.69 187 TRP B N 1
ATOM 3261 C CA . TRP B 1 187 ? -4.555 -0.67 12.641 1 98.69 187 TRP B CA 1
ATOM 3262 C C . TRP B 1 187 ? -4.629 0.506 13.609 1 98.69 187 TRP B C 1
ATOM 3264 O O . TRP B 1 187 ? -5.359 1.471 13.367 1 98.69 187 TRP B O 1
ATOM 3274 N N . ALA B 1 188 ? -3.846 0.378 14.664 1 98.31 188 ALA B N 1
ATOM 3275 C CA . ALA B 1 188 ? -3.871 1.389 15.719 1 98.31 188 ALA B CA 1
ATOM 3276 C C . ALA B 1 188 ? -3.318 2.721 15.219 1 98.31 188 ALA B C 1
ATOM 3278 O O . ALA B 1 188 ? -3.879 3.779 15.508 1 98.31 188 ALA B O 1
ATOM 3279 N N . ALA B 1 189 ? -2.244 2.695 14.445 1 98.25 189 ALA B N 1
ATOM 3280 C CA . ALA B 1 189 ? -1.622 3.908 13.93 1 98.25 189 ALA B CA 1
ATOM 3281 C C . ALA B 1 189 ? -2.572 4.66 13 1 98.25 189 ALA B C 1
ATOM 3283 O O . ALA B 1 189 ? -2.758 5.871 13.141 1 98.25 189 ALA B O 1
ATOM 3284 N N . ALA B 1 190 ? -3.178 3.93 12.086 1 98.62 190 ALA B N 1
ATOM 3285 C CA . ALA B 1 190 ? -4.117 4.551 11.156 1 98.62 190 ALA B CA 1
ATOM 3286 C C . ALA B 1 190 ? -5.297 5.172 11.898 1 98.62 190 ALA B C 1
ATOM 3288 O O . ALA B 1 190 ? -5.719 6.285 11.586 1 98.62 190 ALA B O 1
ATOM 3289 N N . ASN B 1 191 ? -5.809 4.438 12.906 1 98.56 191 ASN B N 1
ATOM 3290 C CA . ASN B 1 191 ? -6.926 4.945 13.703 1 98.56 191 ASN B CA 1
ATOM 3291 C C . ASN B 1 191 ? -6.551 6.227 14.438 1 98.56 191 ASN B C 1
ATOM 3293 O O . ASN B 1 191 ? -7.297 7.207 14.406 1 98.56 191 ASN B O 1
ATOM 3297 N N . LEU B 1 192 ? -5.453 6.207 15.039 1 97.88 192 LEU B N 1
ATOM 3298 C CA . LEU B 1 192 ? -5.008 7.383 15.781 1 97.88 192 LEU B CA 1
ATOM 3299 C C . LEU B 1 192 ? -4.844 8.578 14.852 1 97.88 192 LEU B C 1
ATOM 3301 O O . LEU B 1 192 ? -5.328 9.672 15.156 1 97.88 192 LEU B O 1
ATOM 3305 N N . GLU B 1 193 ? -4.172 8.414 13.711 1 98.06 193 GLU B N 1
ATOM 3306 C CA . GLU B 1 193 ? -3.9 9.484 12.758 1 98.06 193 GLU B CA 1
ATOM 3307 C C . GLU B 1 193 ? -5.195 10.117 12.25 1 98.06 193 GLU B C 1
ATOM 3309 O O . GLU B 1 193 ? -5.352 11.336 12.281 1 98.06 193 GLU B O 1
ATOM 3314 N N . TRP B 1 194 ? -6.137 9.328 11.852 1 98.69 194 TRP B N 1
ATOM 3315 C CA . TRP B 1 194 ? -7.344 9.844 11.203 1 98.69 194 TRP B CA 1
ATOM 3316 C C . TRP B 1 194 ? -8.312 10.414 12.242 1 98.69 194 TRP B C 1
ATOM 3318 O O . TRP B 1 194 ? -9.016 11.391 11.969 1 98.69 194 TRP B O 1
ATOM 3328 N N . LYS B 1 195 ? -8.328 9.812 13.398 1 97.5 195 LYS B N 1
ATOM 3329 C CA . LYS B 1 195 ? -9.195 10.344 14.453 1 97.5 195 LYS B CA 1
ATOM 3330 C C . LYS B 1 195 ? -8.672 11.688 14.961 1 97.5 195 LYS B C 1
ATOM 3332 O O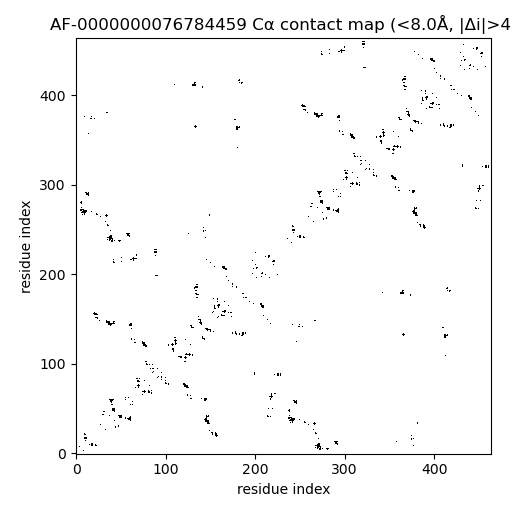 . LYS B 1 195 ? -9.453 12.594 15.258 1 97.5 195 LYS B O 1
ATOM 3337 N N . LEU B 1 196 ? -7.391 11.805 15.109 1 98.12 196 LEU B N 1
ATOM 3338 C CA . LEU B 1 196 ? -6.805 13.086 15.492 1 98.12 196 LEU B CA 1
ATOM 3339 C C . LEU B 1 196 ? -7.086 14.141 14.43 1 98.12 196 LEU B C 1
ATOM 3341 O O . LEU B 1 196 ? -7.457 15.273 14.758 1 98.12 196 LEU B O 1
ATOM 3345 N N . LEU B 1 197 ? -6.906 13.797 13.156 1 98.69 197 LEU B N 1
ATOM 3346 C CA . LEU B 1 197 ? -7.18 14.727 12.062 1 98.69 197 LEU B CA 1
ATOM 3347 C C . LEU B 1 197 ? -8.633 15.18 12.086 1 98.69 197 LEU B C 1
ATOM 3349 O O . LEU B 1 197 ? -8.914 16.375 11.969 1 98.69 197 LEU B O 1
ATOM 3353 N N . HIS B 1 198 ? -9.523 14.172 12.234 1 98.75 198 HIS B N 1
ATOM 3354 C CA . HIS B 1 198 ? -10.938 14.492 12.305 1 98.75 198 HIS B CA 1
ATOM 3355 C C . HIS B 1 198 ? -11.234 15.438 13.469 1 98.75 198 HIS B C 1
ATOM 3357 O O . HIS B 1 198 ? -11.992 16.391 13.32 1 98.75 198 HIS B O 1
ATOM 3363 N N . LYS B 1 199 ? -10.633 15.203 14.578 1 97.62 199 LYS B N 1
ATOM 3364 C CA . LYS B 1 199 ? -10.859 16 15.781 1 97.62 199 LYS B CA 1
ATOM 3365 C C . LYS B 1 199 ? -10.445 17.453 15.562 1 97.62 199 LYS B C 1
ATOM 3367 O O . LYS B 1 199 ? -11.18 18.375 15.93 1 97.62 199 LYS B O 1
ATOM 3372 N N . VAL B 1 200 ? -9.383 17.703 14.891 1 97.69 200 VAL B N 1
ATOM 3373 C CA . VAL B 1 200 ? -8.836 19.062 14.883 1 97.69 200 VAL B CA 1
ATOM 3374 C C . VAL B 1 200 ? -9.273 19.781 13.617 1 97.69 200 VAL B C 1
ATOM 3376 O O . VAL B 1 200 ? -9.148 21.016 13.523 1 97.69 200 VAL B O 1
ATOM 3379 N N . ALA B 1 201 ? -9.828 19.047 12.609 1 98.56 201 ALA B N 1
ATOM 3380 C CA . ALA B 1 201 ? -9.938 19.734 11.336 1 98.56 201 ALA B CA 1
ATOM 3381 C C . ALA B 1 201 ? -11.305 19.5 10.695 1 98.56 201 ALA B C 1
ATOM 3383 O O . ALA B 1 201 ? -11.578 20 9.594 1 98.56 201 ALA B O 1
ATOM 3384 N N . LYS B 1 202 ? -12.211 18.672 11.328 1 98.56 202 LYS B N 1
ATOM 3385 C CA . LYS B 1 202 ? -13.555 18.516 10.781 1 98.56 202 LYS B CA 1
ATOM 3386 C C . LYS B 1 202 ? -14.266 19.859 10.672 1 98.56 202 LYS B C 1
ATOM 3388 O O . LYS B 1 202 ? -13.992 20.781 11.453 1 98.56 202 LYS B O 1
ATOM 3393 N N . ASP B 1 203 ? -15.062 19.969 9.695 1 98.19 203 ASP B N 1
ATOM 3394 C CA . ASP B 1 203 ? -15.82 21.219 9.562 1 98.19 203 ASP B CA 1
ATOM 3395 C C . ASP B 1 203 ? -17.031 21.219 10.484 1 98.19 203 ASP B C 1
ATOM 3397 O O . ASP B 1 203 ? -17.203 20.312 11.305 1 98.19 203 ASP B O 1
ATOM 3401 N N . LYS B 1 204 ? -17.844 22.25 10.391 1 97.94 204 LYS B N 1
ATOM 3402 C CA . LYS B 1 204 ? -18.953 22.453 11.32 1 97.94 204 LYS B CA 1
ATOM 3403 C C . LYS B 1 204 ? -19.969 21.312 11.227 1 97.94 204 LYS B C 1
ATOM 3405 O O . LYS B 1 204 ? -20.672 21.016 12.195 1 97.94 204 LYS B O 1
ATOM 3410 N N . GLU B 1 205 ? -20.016 20.672 10.039 1 98.25 205 GLU B N 1
ATOM 3411 C CA . GLU B 1 205 ? -20.969 19.594 9.836 1 98.25 205 GLU B CA 1
ATOM 3412 C C . GLU B 1 205 ? -20.344 18.234 10.18 1 98.25 205 GLU B C 1
ATOM 3414 O O . GLU B 1 205 ? -20.984 17.188 9.992 1 98.25 205 GLU B O 1
ATOM 3419 N N . GLY B 1 206 ? -19.094 18.188 10.578 1 98.38 206 GLY B N 1
ATOM 3420 C CA . GLY B 1 206 ? -18.438 16.969 11.023 1 98.38 206 GLY B CA 1
ATOM 3421 C C . GLY B 1 206 ? -17.688 16.266 9.914 1 98.38 206 GLY B C 1
ATOM 3422 O O . GLY B 1 206 ? -17.234 15.125 10.094 1 98.38 206 GLY B O 1
ATOM 3423 N N . PHE B 1 207 ? -17.578 16.875 8.734 1 98.81 207 PHE B N 1
ATOM 3424 C CA . PHE B 1 207 ? -16.922 16.25 7.59 1 98.81 207 PHE B CA 1
ATOM 3425 C C . PHE B 1 207 ? -15.469 16.703 7.496 1 98.81 207 PHE B C 1
ATOM 3427 O O . PHE B 1 207 ? -15.141 17.844 7.828 1 98.81 207 PHE B O 1
ATOM 3434 N N . LEU B 1 208 ? -14.602 15.781 7.117 1 98.81 208 LEU B N 1
ATOM 3435 C CA . LEU B 1 208 ? -13.258 16.125 6.668 1 98.81 208 LEU B CA 1
ATOM 3436 C C . LEU B 1 208 ? -13.25 16.406 5.168 1 98.81 208 LEU B C 1
ATOM 3438 O O . LEU B 1 208 ? -13.445 15.5 4.363 1 98.81 208 LEU B O 1
ATOM 3442 N N . GLN B 1 209 ? -13.039 17.625 4.82 1 98.81 209 GLN B N 1
ATOM 3443 C CA . GLN B 1 209 ? -13.008 18.016 3.416 1 98.81 209 GLN B CA 1
ATOM 3444 C C . GLN B 1 209 ? -11.75 17.484 2.727 1 98.81 209 GLN B C 1
ATOM 3446 O O . GLN B 1 209 ? -10.68 17.406 3.34 1 98.81 209 GLN B O 1
ATOM 3451 N N . ARG B 1 210 ? -11.859 17.156 1.473 1 98.75 210 ARG B N 1
ATOM 3452 C CA . ARG B 1 210 ? -10.789 16.609 0.648 1 98.75 210 ARG B CA 1
ATOM 3453 C C . ARG B 1 210 ? -9.539 17.484 0.725 1 98.75 210 ARG B C 1
ATOM 3455 O O . ARG B 1 210 ? -8.43 16.984 0.885 1 98.75 210 ARG B O 1
ATOM 3462 N N . GLU B 1 211 ? -9.703 18.781 0.641 1 98.5 211 GLU B N 1
ATOM 3463 C CA . GLU B 1 211 ? -8.578 19.703 0.693 1 98.5 211 GLU B CA 1
ATOM 3464 C C . GLU B 1 211 ? -7.883 19.656 2.053 1 98.5 211 GLU B C 1
ATOM 3466 O O . GLU B 1 211 ? -6.664 19.812 2.139 1 98.5 211 GLU B O 1
ATOM 3471 N N . ILE B 1 212 ? -8.602 19.453 3.115 1 98.75 212 ILE B N 1
ATOM 3472 C CA . ILE B 1 212 ? -8.062 19.344 4.465 1 98.75 212 ILE B CA 1
ATOM 3473 C C . ILE B 1 212 ? -7.188 18.094 4.562 1 98.75 212 ILE B C 1
ATOM 3475 O O . ILE B 1 212 ? -6.062 18.156 5.059 1 98.75 212 ILE B O 1
ATOM 3479 N N . VAL B 1 213 ? -7.699 16.984 4.043 1 98.88 213 VAL B N 1
ATOM 3480 C CA . VAL B 1 213 ? -6.957 15.734 4.055 1 98.88 213 VAL B CA 1
ATOM 3481 C C . VAL B 1 213 ? -5.691 15.867 3.211 1 98.88 213 VAL B C 1
ATOM 3483 O O . VAL B 1 213 ? -4.605 15.469 3.637 1 98.88 213 VAL B O 1
ATOM 3486 N N . ARG B 1 214 ? -5.855 16.453 2.037 1 98.88 214 ARG B N 1
ATOM 3487 C CA . ARG B 1 214 ? -4.707 16.656 1.162 1 98.88 214 ARG B CA 1
ATOM 3488 C C . ARG B 1 214 ? -3.629 17.469 1.863 1 98.88 214 ARG B C 1
ATOM 3490 O O . ARG B 1 214 ? -2.447 17.125 1.813 1 98.88 214 ARG B O 1
ATOM 3497 N N . GLY B 1 215 ? -4.012 18.562 2.523 1 98.75 215 GLY B N 1
ATOM 3498 C CA . GLY B 1 215 ? -3.086 19.422 3.234 1 98.75 215 GLY B CA 1
ATOM 3499 C C . GLY B 1 215 ? -2.396 18.734 4.398 1 98.75 215 GLY B C 1
ATOM 3500 O O . GLY B 1 215 ? -1.274 19.094 4.762 1 98.75 215 GLY B O 1
ATOM 3501 N N . ALA B 1 216 ? -3.076 17.797 4.984 1 98.81 216 ALA B N 1
ATOM 3502 C CA . ALA B 1 216 ? -2.449 17.016 6.051 1 98.81 216 ALA B CA 1
ATOM 3503 C C . ALA B 1 216 ? -1.274 16.203 5.52 1 98.81 216 ALA B C 1
ATOM 3505 O O . ALA B 1 216 ? -0.249 16.062 6.191 1 98.81 216 ALA B O 1
ATOM 3506 N N . PHE B 1 217 ? -1.341 15.68 4.301 1 98.81 217 PHE B N 1
ATOM 3507 C CA . PHE B 1 217 ? -0.307 14.828 3.732 1 98.81 217 PHE B CA 1
ATOM 3508 C C . PHE B 1 217 ? 0.974 15.617 3.484 1 98.81 217 PHE B C 1
ATOM 3510 O O . PHE B 1 217 ? 2.074 15.078 3.621 1 98.81 217 PHE B O 1
ATOM 3517 N N . ASP B 1 218 ? 0.878 16.891 3.125 1 98.38 218 ASP B N 1
ATOM 3518 C CA . ASP B 1 218 ? 2.113 17.625 2.883 1 98.38 218 ASP B CA 1
ATOM 3519 C C . ASP B 1 218 ? 2.406 18.594 4.023 1 98.38 218 ASP B C 1
ATOM 3521 O O . ASP B 1 218 ? 3.34 19.391 3.943 1 98.38 218 ASP B O 1
ATOM 3525 N N . GLY B 1 219 ? 1.562 18.656 5.062 1 98.5 219 GLY B N 1
ATOM 3526 C CA . GLY B 1 219 ? 1.817 19.438 6.262 1 98.5 219 GLY B CA 1
ATOM 3527 C C . GLY B 1 219 ? 1.306 20.859 6.168 1 98.5 219 GLY B C 1
ATOM 3528 O O . GLY B 1 219 ? 1.302 21.594 7.164 1 98.5 219 GLY B O 1
ATOM 3529 N N . SER B 1 220 ? 0.821 21.281 5.027 1 98.5 220 SER B N 1
ATOM 3530 C CA . SER B 1 220 ? 0.336 22.656 4.867 1 98.5 220 SER B CA 1
ATOM 3531 C C . SER B 1 220 ? -0.88 22.922 5.746 1 98.5 220 SER B C 1
ATOM 3533 O O . SER B 1 220 ? -1.077 24.047 6.223 1 98.5 220 SER B O 1
ATOM 3535 N N . LEU B 1 221 ? -1.695 21.906 5.984 1 98.56 221 LEU B N 1
ATOM 3536 C CA . LEU B 1 221 ? -2.842 22.031 6.879 1 98.56 221 LEU B CA 1
ATOM 3537 C C . LEU B 1 221 ? -2.406 22.516 8.258 1 98.56 221 LEU B C 1
ATOM 3539 O O . LEU B 1 221 ? -3.064 23.359 8.859 1 98.56 221 LEU B O 1
ATOM 3543 N N . PHE B 1 222 ? -1.342 21.938 8.773 1 98.5 222 PHE B N 1
ATOM 3544 C CA . PHE B 1 222 ? -0.903 22.219 10.133 1 98.5 222 PHE B CA 1
ATOM 3545 C C . PHE B 1 222 ? -0.513 23.688 10.289 1 98.5 222 PHE B C 1
ATOM 3547 O O . PHE B 1 222 ? -0.83 24.312 11.297 1 98.5 222 PHE B O 1
ATOM 3554 N N . GLU B 1 223 ? 0.155 24.172 9.297 1 97.38 223 GLU B N 1
ATOM 3555 C CA . GLU B 1 223 ? 0.505 25.578 9.297 1 97.38 223 GLU B CA 1
ATOM 3556 C C . GLU B 1 223 ? -0.743 26.469 9.32 1 97.38 223 GLU B C 1
ATOM 3558 O O . GLU B 1 223 ? -0.8 27.438 10.062 1 97.38 223 GLU B O 1
ATOM 3563 N N . ARG B 1 224 ? -1.708 26.078 8.562 1 96.94 224 ARG B N 1
ATOM 3564 C CA . ARG B 1 224 ? -2.957 26.844 8.5 1 96.94 224 ARG B CA 1
ATOM 3565 C C . ARG B 1 224 ? -3.688 26.797 9.836 1 96.94 224 ARG B C 1
ATOM 3567 O O . ARG B 1 224 ? -4.215 27.812 10.297 1 96.94 224 ARG B O 1
ATOM 3574 N N . LEU B 1 225 ? -3.744 25.641 10.406 1 97.94 225 LEU B N 1
ATOM 3575 C CA . LEU B 1 225 ? -4.414 25.484 11.695 1 97.94 225 LEU B CA 1
ATOM 3576 C C . LEU B 1 225 ? -3.723 26.312 12.773 1 97.94 225 LEU B C 1
ATOM 3578 O O . LEU B 1 225 ? -4.387 26.984 13.562 1 97.94 225 LEU B O 1
ATOM 3582 N N . GLN B 1 226 ? -2.414 26.25 12.766 1 97.75 226 GLN B N 1
ATOM 3583 C CA . GLN B 1 226 ? -1.652 27.031 13.734 1 97.75 226 GLN B CA 1
ATOM 3584 C C . GLN B 1 226 ? -1.929 28.516 13.578 1 97.75 226 GLN B C 1
ATOM 3586 O O . GLN B 1 226 ? -2.113 29.234 14.562 1 97.75 226 GLN B O 1
ATOM 3591 N N . GLU B 1 227 ? -1.95 29.016 12.336 1 96 227 GLU B N 1
ATOM 3592 C CA . GLU B 1 227 ? -2.207 30.422 12.062 1 96 227 GLU B CA 1
ATOM 3593 C C . GLU B 1 227 ? -3.615 30.828 12.492 1 96 227 GLU B C 1
ATOM 3595 O O . GLU B 1 227 ? -3.828 31.922 13.008 1 96 227 GLU B O 1
ATOM 3600 N N . SER B 1 228 ? -4.547 29.984 12.281 1 92.94 228 SER B N 1
ATOM 3601 C CA . SER B 1 228 ? -5.934 30.266 12.633 1 92.94 228 SER B CA 1
ATOM 3602 C C . SER B 1 228 ? -6.105 30.344 14.148 1 92.94 228 SER B C 1
ATOM 3604 O O . SER B 1 228 ? -6.965 31.078 14.641 1 92.94 228 SER B O 1
ATOM 3606 N N . LYS B 1 229 ? -5.406 29.625 14.867 1 89 229 LYS B N 1
ATOM 3607 C CA . LYS B 1 229 ? -5.5 29.625 16.328 1 89 229 LYS B CA 1
ATOM 3608 C C . LYS B 1 229 ? -4.82 30.859 16.922 1 89 229 LYS B C 1
ATOM 3610 O O . LYS B 1 229 ? -5.199 31.312 18 1 89 229 LYS B O 1
ATOM 3615 N N . LYS B 1 230 ? -3.85 31.391 16.297 1 87.19 230 LYS B N 1
ATOM 3616 C CA . LYS B 1 230 ? -3.201 32.594 16.766 1 87.19 230 LYS B CA 1
ATOM 3617 C C . LYS B 1 230 ? -4.121 33.812 16.594 1 87.19 230 LYS B C 1
ATOM 3619 O O . LYS B 1 230 ? -4.055 34.75 17.375 1 87.19 230 LYS B O 1
ATOM 3624 N N . SER B 1 231 ? -4.91 33.781 15.664 1 77.56 231 SER B N 1
ATOM 3625 C CA . SER B 1 231 ? -5.793 34.906 15.383 1 77.56 231 SER B CA 1
ATOM 3626 C C . SER B 1 231 ? -7.047 34.844 16.25 1 77.56 231 SER B C 1
ATOM 3628 O O . SER B 1 231 ? -7.777 35.844 16.344 1 77.56 231 SER B O 1
ATOM 3630 N N . THR B 1 232 ? -7.34 33.812 16.938 1 70.31 232 THR B N 1
ATOM 3631 C CA . THR B 1 232 ? -8.484 33.781 17.844 1 70.31 232 THR B CA 1
ATOM 3632 C C . THR B 1 232 ? -8.055 34.062 19.281 1 70.31 232 THR B C 1
ATOM 3634 O O . THR B 1 232 ? -6.98 33.625 19.703 1 70.31 232 THR B O 1
#

Secondary structure (DSSP, 8-state):
-----GGG---BTTBHHHHHS---TTHHHHSS-TTS-BSS---BTTBTT-STT---TT--HHHHHHHTT-TT-SSEE-HHHHHHHHHHTT--HHHHHHHHHHHHHHHHHHH-SSSSPPTT--EEGGGGGGG--SSS---B-TTS-B-HHHHHHHHHHH--SSTTEE-HHHHHHHHHHTPPTT-HHHHHHHHHHHHHHHHHH--TTS-EEHHHHHHHHHTHHHHHHHHHHHH-/-----GGG---BTTBHHHHHS---TTHHHHSS-TTS-BSS---BTTBTT-STT---TT--HHHHHHHTT-TT-SSEE-HHHHHHHHHHTT--HHHHHHHHHHHHHHHHHHH-SSSSPPTT--EEGGGGGGG--SSS---B-TTS-B-HHHHHHHHHHH--SSTTEE-HHHHHHHHHHTPPTT-HHHHHHHHHHHHHHHHHH--TTS-EEHHHHHHHHHTHHHHHHHHHHH--

InterPro domains:
  IPR007736 Caleosin-related [PF05042] (58-225)
  IPR007736 Caleosin-related [PTHR31495] (3-230)

Organism: Aegilops tauschii subsp. strangulata (NCBI:txid200361)

Radius of gyration: 22.34 Å; Cα contacts (8 Å, |Δi|>4): 877; chains: 2; bounding box: 46×69×53 Å

Foldseek 3Di:
DPPPDPVLDQDDPVDVLSVLQDFDSCQCVQEPPLQDFAFQALAGSVRNPHDPPDDSVSGGLQLLLCQLLVPVRPQKHFLVSQLVLLVLLPDDNVVSNVVSVVVLVQQQCQQDPDNDGDPRSMHGSVRSLSSDAFLALCQQPSNLTGRRRSLQSLQSGQVPPHSFKHAPVSLVVSSVVRDDDPRVVSSVVRVVVVVSLQVRAQDPVSIGGNVSVSCSSNNNNSVVSSVVVVVD/DPPPDPVLDQDDPVDVLSVLQDFDSCQCVQEPPLQDFAFQALAGSVRNPHDPPDDSVSGGLQLLLCQLLVPPRPQKHFLVSQLVLLVLLPDDNVVSNVVSVVVLVQQQCQQDPDNDGDPRSMHGSVRSLSSDAFLALCQQPSNLTGRRRSLQSLQSGQVPPHSFKHAPVSLVVSSVVRDDDPRVVSSVVRVVVVVSLQVRAQDPVSIGGNVSVSCSSNNVNSVVSSVVVVVD